Protein AF-A0A2L2XYH3-F1 (afdb_monomer)

Nearest PDB structures (foldseek):
  1ccv-assembly1_A  TM=8.307E-01  e=1.225E-03  Apis mellifera
  7pmv-assembly1_E  TM=3.014E-01  e=7.055E-04  Homo sapiens
  8d3c-assembly1_A  TM=1.038E-01  e=5.708E-07  Homo sapiens
  8d3d-assembly1_A  TM=1.114E-01  e=2.533E-06  Homo sapiens
  7wn3-assembly1_A  TM=2.157E-01  e=1.831E-02  Homo sapiens

Mean predicted aligned error: 25.64 Å

Sequence (621 aa):
PPSEECGKDEEFYECRPTCKNTCENYKAKAPICPLICIKGCACKKGLVKRNDGKCVKPDKCDKIPGNTPHTCSKNEVYKKCGTACPETCAKRGIRPCTKQCVPGCFCRDGFVRNSENKCVNPEKCPKDKCPPNEQYSDCANPCNDCQIKGKCNFLVCNKGCDCIKGHYRDESGKCIPEALCPPKSPSECAPDEQLYDCVPSCSRTCERVLSKVKIYCSQLCKPGCFCKEGLVKGYDGKCVRPQECTVISAPPENCGKDEVYNECGSACPPTCSNLGKDQVCTLQCVQGCFCRKGLVRNDQGECVQPDQCPKSLPIQECKKDEEYYGCIPTCKNTCENYQAENPICPRICIKGCACRAGLVKRKDGKCVTPEKCDNTPVPPIQKCGINEEYYDCVPTCKNTCENYNQKNVACPLYCKQGCGCKKGFVRRKDGKCVRPEKCDKKPANCGLRETYYECMPSCTNVCNPPDACAAVCRPGCFCRKDLVLREDGHCVKKEFCGQSGQPTCDINEQYYDCIPDCGNTCNSYGRTDILCPEICKPGCFCKPGLVLNDENKCVKPEFCPRPVRECKNPDQQYYDCIPDCTNTCDNFGKTVACPIICKPGCFCKLGLVLNNEKVCVKPKE

Structure (mmCIF, N/CA/C/O backbone):
data_AF-A0A2L2XYH3-F1
#
_entry.id   AF-A0A2L2XYH3-F1
#
loop_
_atom_site.group_PDB
_atom_site.id
_atom_site.type_symbol
_atom_site.label_atom_id
_atom_site.label_alt_id
_atom_site.label_comp_id
_atom_site.label_asym_id
_atom_site.label_entity_id
_atom_site.label_seq_id
_atom_site.pdbx_PDB_ins_code
_atom_site.Cartn_x
_atom_site.Cartn_y
_atom_site.Cartn_z
_atom_site.occupancy
_atom_site.B_iso_or_equiv
_atom_site.auth_seq_id
_atom_site.auth_comp_id
_atom_site.auth_asym_id
_atom_site.auth_atom_id
_atom_site.pdbx_PDB_model_num
ATOM 1 N N . PRO A 1 1 ? 1.705 0.887 53.858 1.00 38.91 1 PRO A N 1
ATOM 2 C CA . PRO A 1 1 ? 1.461 2.281 53.422 1.00 38.91 1 PRO A CA 1
ATOM 3 C C . PRO A 1 1 ? 2.759 3.107 53.426 1.00 38.91 1 PRO A C 1
ATOM 5 O O . PRO A 1 1 ? 3.276 3.386 54.504 1.00 38.91 1 PRO A O 1
ATOM 8 N N . PRO A 1 2 ? 3.325 3.472 52.266 1.00 39.81 2 PRO A N 1
ATOM 9 C CA . PRO A 1 2 ? 4.250 4.590 52.196 1.00 39.81 2 PRO A CA 1
ATOM 10 C C . PRO A 1 2 ? 3.458 5.893 52.007 1.00 39.81 2 PRO A C 1
ATOM 12 O O . PRO A 1 2 ? 2.434 5.921 51.327 1.00 39.81 2 PRO A O 1
ATOM 15 N N . SER A 1 3 ? 3.918 6.931 52.688 1.00 44.22 3 SER A N 1
ATOM 16 C CA . SER A 1 3 ? 3.261 8.206 52.963 1.00 44.22 3 SER A CA 1
ATOM 17 C C . SER A 1 3 ? 2.854 9.015 51.725 1.00 44.22 3 SER A C 1
ATOM 19 O O . SER A 1 3 ? 3.620 9.184 50.776 1.00 44.22 3 SER A O 1
ATOM 21 N N . GLU A 1 4 ? 1.654 9.596 51.793 1.00 55.50 4 GLU A N 1
ATOM 22 C CA . GLU A 1 4 ? 1.136 10.655 50.916 1.00 55.50 4 GLU A CA 1
ATOM 23 C C . GLU A 1 4 ? 1.833 12.007 51.173 1.00 55.50 4 GLU A C 1
ATOM 25 O O . GLU A 1 4 ? 1.184 13.038 51.325 1.00 55.50 4 GLU A O 1
ATOM 30 N N . GLU A 1 5 ? 3.163 12.044 51.251 1.00 65.50 5 GLU A N 1
ATOM 31 C CA . GLU A 1 5 ? 3.880 13.307 51.449 1.00 65.50 5 GLU A CA 1
ATOM 32 C C . GLU A 1 5 ? 4.588 13.731 50.166 1.00 65.50 5 GLU A C 1
ATOM 34 O O . GLU A 1 5 ? 5.694 13.305 49.835 1.00 65.50 5 GLU A O 1
ATOM 39 N N . CYS A 1 6 ? 3.903 14.589 49.411 1.00 74.31 6 CYS A N 1
ATOM 40 C CA . CYS A 1 6 ? 4.488 15.291 48.280 1.00 74.31 6 CYS A CA 1
ATOM 41 C C . CYS A 1 6 ? 5.547 16.301 48.732 1.00 74.31 6 CYS A C 1
ATOM 43 O O . CYS A 1 6 ? 5.459 16.885 49.812 1.00 74.31 6 CYS A O 1
ATOM 45 N N . GLY A 1 7 ? 6.546 16.535 47.875 1.00 73.44 7 GLY A N 1
ATOM 46 C CA . GLY A 1 7 ? 7.610 17.496 48.148 1.00 73.44 7 GLY A CA 1
ATOM 47 C C . GLY A 1 7 ? 7.101 18.936 48.279 1.00 73.44 7 GLY A C 1
ATOM 48 O O . GLY A 1 7 ? 5.977 19.274 47.901 1.00 73.44 7 GLY A O 1
ATOM 49 N N . LYS A 1 8 ? 7.955 19.828 48.794 1.00 74.81 8 LYS A N 1
ATOM 50 C CA . LYS A 1 8 ? 7.645 21.262 48.900 1.00 74.81 8 LYS A CA 1
ATOM 51 C C . LYS A 1 8 ? 7.218 21.814 47.532 1.00 74.81 8 LYS A C 1
ATOM 53 O O . LYS A 1 8 ? 7.915 21.616 46.541 1.00 74.81 8 LYS A O 1
ATOM 58 N N . ASP A 1 9 ? 6.084 22.513 47.512 1.00 79.31 9 ASP A N 1
ATOM 59 C CA . ASP A 1 9 ? 5.454 23.094 46.316 1.00 79.31 9 ASP A CA 1
ATOM 60 C C . ASP A 1 9 ? 4.861 22.084 45.302 1.00 79.31 9 ASP A C 1
ATOM 62 O O . ASP A 1 9 ? 4.433 22.470 44.209 1.00 79.31 9 ASP A O 1
ATOM 66 N N . GLU A 1 10 ? 4.734 20.814 45.700 1.00 81.75 10 GLU A N 1
ATOM 67 C CA . GLU A 1 10 ? 3.950 19.776 45.023 1.00 81.75 10 GLU A CA 1
ATOM 68 C C . GLU A 1 10 ? 2.665 19.445 45.813 1.00 81.75 10 GLU A C 1
ATOM 70 O O . GLU A 1 10 ? 2.568 19.674 47.018 1.00 81.75 10 GLU A O 1
ATOM 75 N N . GLU A 1 11 ? 1.646 18.943 45.122 1.00 85.25 11 GLU A N 1
ATOM 76 C CA . GLU A 1 11 ? 0.415 18.384 45.688 1.00 85.25 11 GLU A CA 1
ATOM 77 C C . GLU A 1 11 ? 0.088 17.064 44.981 1.00 85.25 11 GLU A C 1
ATOM 79 O O . GLU A 1 11 ? 0.534 16.818 43.854 1.00 85.25 11 GLU A O 1
ATOM 84 N N . PHE A 1 12 ? -0.643 16.179 45.652 1.00 80.75 12 PHE A N 1
ATOM 85 C CA . PHE A 1 12 ? -0.958 14.864 45.109 1.00 80.75 12 PHE A CA 1
ATOM 86 C C . PHE A 1 12 ? -2.071 14.966 44.065 1.00 80.75 12 PHE A C 1
ATOM 88 O O . PHE A 1 12 ? -3.123 15.549 44.319 1.00 80.75 12 PHE A O 1
ATOM 95 N N . TYR A 1 13 ? -1.848 14.375 42.891 1.00 68.56 13 TYR A N 1
ATOM 96 C CA . TYR A 1 13 ? -2.857 14.268 41.847 1.00 68.56 13 TYR A CA 1
ATOM 97 C C . TYR A 1 13 ? -3.175 12.798 41.575 1.00 68.56 13 TYR A C 1
ATOM 99 O O . TYR A 1 13 ? -2.305 12.016 41.183 1.00 68.56 13 TYR A O 1
ATOM 107 N N . GLU A 1 14 ? -4.463 12.466 41.642 1.00 69.94 14 GLU A N 1
ATOM 108 C CA . GLU A 1 14 ? -5.021 11.229 41.076 1.00 69.94 14 GLU A CA 1
ATOM 109 C C . GLU A 1 14 ? -4.787 11.140 39.559 1.00 69.94 14 GLU A C 1
ATOM 111 O O . GLU A 1 14 ? -4.735 10.056 38.984 1.00 69.94 14 GLU A O 1
ATOM 116 N N . CYS A 1 15 ? -4.602 12.290 38.904 1.00 68.56 15 CYS A N 1
ATOM 117 C CA . CYS A 1 15 ? -4.230 12.379 37.502 1.00 68.56 15 CYS A CA 1
ATOM 118 C C . CYS A 1 15 ? -3.307 13.571 37.250 1.00 68.56 15 CYS A C 1
ATOM 120 O O . CYS A 1 15 ? -3.763 14.712 37.139 1.00 68.56 15 CYS A O 1
ATOM 122 N N . ARG A 1 16 ? -1.992 13.338 37.191 1.00 68.62 16 ARG A N 1
ATOM 123 C CA . ARG A 1 16 ? -1.021 14.425 37.006 1.00 68.62 16 ARG A CA 1
ATOM 124 C C . ARG A 1 16 ? -1.080 15.005 35.584 1.00 68.62 16 ARG A C 1
ATOM 126 O O . ARG A 1 16 ? -1.115 14.239 34.621 1.00 68.62 16 ARG A O 1
ATOM 133 N N . PRO A 1 17 ? -0.969 16.335 35.415 1.00 61.28 17 PRO A N 1
ATOM 134 C CA . PRO A 1 17 ? -0.744 16.958 34.110 1.00 61.28 17 PRO A CA 1
ATOM 135 C C . PRO A 1 17 ? 0.589 16.477 33.503 1.00 61.28 17 PRO A C 1
ATOM 137 O O . PRO A 1 17 ? 1.658 16.757 34.041 1.00 61.28 17 PRO A O 1
ATOM 140 N N . THR A 1 18 ? 0.549 15.735 32.392 1.00 62.34 18 THR A N 1
ATOM 141 C CA . THR A 1 18 ? 1.731 15.064 31.800 1.00 62.34 18 THR A CA 1
ATOM 142 C C . THR A 1 18 ? 2.637 15.972 30.962 1.00 62.34 18 THR A C 1
ATOM 144 O O . THR A 1 18 ? 3.710 15.549 30.540 1.00 62.34 18 THR A O 1
ATOM 147 N N . CYS A 1 19 ? 2.234 17.214 30.691 1.00 61.38 19 CYS A N 1
ATOM 148 C CA . CYS A 1 19 ? 2.863 18.031 29.640 1.00 61.38 19 CYS A CA 1
ATOM 149 C C . CYS A 1 19 ? 2.669 19.552 29.793 1.00 61.38 19 CYS A C 1
ATOM 151 O O . CYS A 1 19 ? 3.562 20.312 29.431 1.00 61.38 19 CYS A O 1
ATOM 153 N N . LYS A 1 20 ? 1.522 20.020 30.312 1.00 57.16 20 LYS A N 1
ATOM 154 C CA . LYS A 1 20 ? 1.320 21.397 30.773 1.00 57.16 20 LYS A CA 1
ATOM 155 C C . LYS A 1 20 ? 1.715 21.397 32.236 1.00 57.16 20 LYS A C 1
ATOM 157 O O . LYS A 1 20 ? 1.178 20.571 32.960 1.00 57.16 20 LYS A O 1
ATOM 162 N N . ASN A 1 21 ? 2.622 22.292 32.624 1.00 64.88 21 ASN A N 1
ATOM 163 C CA . ASN A 1 21 ? 3.195 22.490 33.971 1.00 64.88 21 ASN A CA 1
ATOM 164 C C . ASN A 1 21 ? 4.696 22.173 34.073 1.00 64.88 21 ASN A C 1
ATOM 166 O O . ASN A 1 21 ? 5.178 21.860 35.156 1.00 64.88 21 ASN A O 1
ATOM 170 N N . THR A 1 22 ? 5.459 22.300 32.985 1.00 69.62 22 THR A N 1
ATOM 171 C CA . THR A 1 22 ? 6.931 22.361 33.038 1.00 69.62 22 THR A CA 1
ATOM 172 C C . THR A 1 22 ? 7.433 23.689 32.486 1.00 69.62 22 THR A C 1
ATOM 174 O O . THR A 1 22 ? 6.753 24.314 31.667 1.00 69.62 22 THR A O 1
ATOM 177 N N . CYS A 1 23 ? 8.630 24.112 32.902 1.00 71.19 23 CYS A N 1
ATOM 178 C CA . CYS A 1 23 ? 9.275 25.317 32.370 1.00 71.19 23 CYS A CA 1
ATOM 179 C C . CYS A 1 23 ? 9.447 25.290 30.837 1.00 71.19 23 CYS A C 1
ATOM 181 O O . CYS A 1 23 ? 9.500 26.348 30.219 1.00 71.19 23 CYS A O 1
ATOM 183 N N . GLU A 1 24 ? 9.459 24.104 30.219 1.00 63.28 24 GLU A N 1
ATOM 184 C CA . GLU A 1 24 ? 9.604 23.917 28.768 1.00 63.28 24 GLU A CA 1
ATOM 185 C C . GLU A 1 24 ? 8.287 24.135 27.993 1.00 63.28 24 GLU A C 1
ATOM 187 O O . GLU A 1 24 ? 8.314 24.609 26.861 1.00 63.28 24 GLU A O 1
ATOM 192 N N . ASN A 1 25 ? 7.125 23.829 28.591 1.00 60.84 25 ASN A N 1
ATOM 193 C CA . ASN A 1 25 ? 5.853 23.715 27.856 1.00 60.84 25 ASN A CA 1
ATOM 194 C C . ASN A 1 25 ? 4.699 24.564 28.412 1.00 60.84 25 ASN A C 1
ATOM 196 O O . ASN A 1 25 ? 3.619 24.587 27.819 1.00 60.84 25 ASN A O 1
ATOM 200 N N . TYR A 1 26 ? 4.883 25.283 29.524 1.00 66.69 26 TYR A N 1
ATOM 201 C CA . TYR A 1 26 ? 3.798 26.067 30.134 1.00 66.69 26 TYR A CA 1
ATOM 202 C C . TYR A 1 26 ? 3.265 27.206 29.244 1.00 66.69 26 TYR A C 1
ATOM 204 O O . TYR A 1 26 ? 2.106 27.590 29.382 1.00 66.69 26 TYR A O 1
ATOM 212 N N . LYS A 1 27 ? 4.080 27.709 28.304 1.00 63.38 27 LYS A N 1
ATOM 213 C CA . LYS A 1 27 ? 3.700 28.722 27.298 1.00 63.38 27 LYS A CA 1
ATOM 214 C C . LYS A 1 27 ? 3.085 28.127 26.020 1.00 63.38 27 LYS A C 1
ATOM 216 O O . LYS A 1 27 ? 2.649 28.878 25.149 1.00 63.38 27 LYS A O 1
ATOM 221 N N . ALA A 1 28 ? 3.044 26.800 25.867 1.00 57.72 28 ALA A N 1
ATOM 222 C CA . ALA A 1 28 ? 2.543 26.166 24.650 1.00 57.72 28 ALA A CA 1
ATOM 223 C C . ALA A 1 28 ? 1.010 26.279 24.549 1.00 57.72 28 ALA A C 1
ATOM 225 O O . ALA A 1 28 ? 0.270 25.820 25.424 1.00 57.72 28 ALA A O 1
ATOM 226 N N . LYS A 1 29 ? 0.522 26.852 23.439 1.00 50.25 29 LYS A N 1
ATOM 227 C CA . LYS A 1 29 ? -0.915 27.072 23.183 1.00 50.25 29 LYS A CA 1
ATOM 228 C C . LYS A 1 29 ? -1.698 25.748 23.069 1.00 50.25 29 LYS A C 1
ATOM 230 O O . LYS A 1 29 ? -2.849 25.691 23.492 1.00 50.25 29 LYS A O 1
ATOM 235 N N . ALA A 1 30 ? -1.050 24.675 22.596 1.00 51.88 30 ALA A N 1
ATOM 236 C CA . ALA A 1 30 ? -1.577 23.305 22.549 1.00 51.88 30 ALA A CA 1
ATOM 237 C C . ALA A 1 30 ? -0.433 22.257 22.542 1.00 51.88 30 ALA A C 1
ATOM 239 O O . ALA A 1 30 ? 0.004 21.842 21.470 1.00 51.88 30 ALA A O 1
ATOM 240 N N . PRO A 1 31 ? 0.109 21.846 23.703 1.00 54.44 31 PRO A N 1
ATOM 241 C CA . PRO A 1 31 ? 1.109 20.783 23.753 1.00 54.44 31 PRO A CA 1
ATOM 242 C C . PRO A 1 31 ? 0.473 19.424 23.427 1.00 54.44 31 PRO A C 1
ATOM 244 O O . PRO A 1 31 ? -0.645 19.137 23.854 1.00 54.44 31 PRO A O 1
ATOM 247 N N . ILE A 1 32 ? 1.192 18.588 22.674 1.00 52.22 32 ILE A N 1
ATOM 248 C CA . ILE A 1 32 ? 0.814 17.191 22.434 1.00 52.22 32 ILE A CA 1
ATOM 249 C C . ILE A 1 32 ? 1.144 16.411 23.703 1.00 52.22 32 ILE A C 1
ATOM 251 O O . ILE A 1 32 ? 2.306 16.296 24.090 1.00 52.22 32 ILE A O 1
ATOM 255 N N . CYS A 1 33 ? 0.115 15.897 24.358 1.00 52.75 33 CYS A N 1
ATOM 256 C CA . CYS A 1 33 ? 0.225 15.221 25.639 1.00 52.75 33 CYS A CA 1
ATOM 257 C C . CYS A 1 33 ? -0.277 13.794 25.492 1.00 52.75 33 CYS A C 1
ATOM 259 O O . CYS A 1 33 ? -1.360 13.604 24.932 1.00 52.75 33 CYS A O 1
ATOM 261 N N . PRO A 1 34 ? 0.442 12.788 26.008 1.00 54.22 34 PRO A N 1
ATOM 262 C CA . PRO A 1 34 ? -0.139 11.467 26.164 1.00 54.22 34 PRO A CA 1
ATOM 263 C C . PRO A 1 34 ? -1.406 11.592 27.021 1.00 54.22 34 PRO A C 1
ATOM 265 O O . PRO A 1 34 ? -1.342 12.155 28.116 1.00 54.22 34 PRO A O 1
ATOM 268 N N . LEU A 1 35 ? -2.536 11.048 26.556 1.00 53.06 35 LEU A N 1
ATOM 269 C CA . LEU A 1 35 ? -3.805 10.948 27.307 1.00 53.06 35 LEU A CA 1
ATOM 270 C C . LEU A 1 35 ? -3.716 9.926 28.463 1.00 53.06 35 LEU A C 1
ATOM 272 O O . LEU A 1 35 ? -4.696 9.293 28.838 1.00 53.06 35 LEU A O 1
ATOM 276 N N . ILE A 1 36 ? -2.512 9.724 28.996 1.00 52.81 36 ILE A N 1
ATOM 277 C CA . ILE A 1 36 ? -2.190 8.728 30.004 1.00 52.81 36 ILE A CA 1
ATOM 278 C C . ILE A 1 36 ? -2.220 9.429 31.355 1.00 52.81 36 ILE A C 1
ATOM 280 O O . ILE A 1 36 ? -1.500 10.399 31.589 1.00 52.81 36 ILE A O 1
ATOM 284 N N . CYS A 1 37 ? -3.067 8.923 32.237 1.00 59.22 37 CYS A N 1
ATOM 285 C CA . CYS A 1 37 ? -3.218 9.414 33.591 1.00 59.22 37 CYS A CA 1
ATOM 286 C C . CYS A 1 37 ? -2.205 8.717 34.506 1.00 59.22 37 CYS A C 1
ATOM 288 O O . CYS A 1 37 ? -2.261 7.500 34.666 1.00 59.22 37 CYS A O 1
ATOM 290 N N . ILE A 1 38 ? -1.267 9.468 35.088 1.00 62.28 38 ILE A N 1
ATOM 291 C CA . ILE A 1 38 ? -0.274 8.923 36.026 1.00 62.28 38 ILE A CA 1
ATOM 292 C C . ILE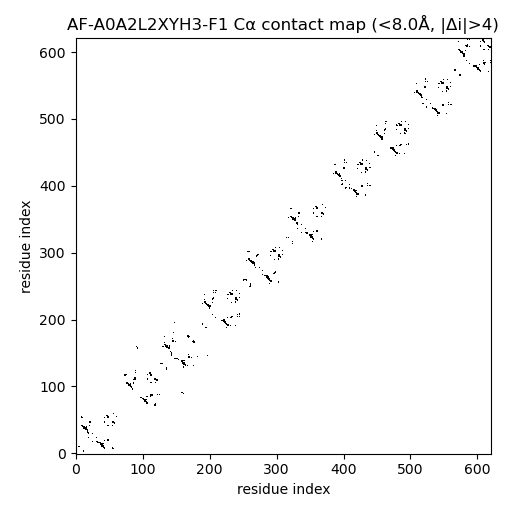 A 1 38 ? -0.563 9.499 37.414 1.00 62.28 38 ILE A C 1
ATOM 294 O O . ILE A 1 38 ? -0.548 10.722 37.580 1.00 62.28 38 ILE A O 1
ATOM 298 N N . LYS A 1 39 ? -0.816 8.629 38.400 1.00 75.00 39 LYS A N 1
ATOM 299 C CA . LYS A 1 39 ? -1.004 9.014 39.810 1.00 75.00 39 LYS A CA 1
ATOM 300 C C . LYS A 1 39 ? 0.312 9.500 40.426 1.00 75.00 39 LYS A C 1
ATOM 302 O O . LYS A 1 39 ? 1.367 8.925 40.161 1.00 75.00 39 LYS A O 1
ATOM 307 N N . GLY A 1 40 ? 0.264 10.547 41.250 1.00 77.94 40 GLY A N 1
ATOM 308 C CA . GLY A 1 40 ? 1.399 10.998 42.069 1.00 77.94 40 GLY A CA 1
ATOM 309 C C . GLY A 1 40 ? 1.487 12.518 42.260 1.00 77.94 40 GLY A C 1
ATOM 310 O O . GLY A 1 40 ? 0.625 13.272 41.823 1.00 77.94 40 GLY A O 1
ATOM 311 N N . CYS A 1 41 ? 2.578 12.988 42.863 1.00 82.12 41 CYS A N 1
ATOM 312 C CA . CYS A 1 41 ? 2.778 14.392 43.255 1.00 82.12 41 CYS A CA 1
ATOM 313 C C . CYS A 1 41 ? 3.199 15.316 42.110 1.00 82.12 41 CYS A C 1
ATOM 315 O O . CYS A 1 41 ? 4.303 15.151 41.607 1.00 82.12 41 CYS A O 1
ATOM 317 N N . ALA A 1 42 ? 2.403 16.311 41.711 1.00 79.94 42 ALA A N 1
ATOM 318 C CA . ALA A 1 42 ? 2.790 17.324 40.715 1.00 79.94 42 ALA A CA 1
ATOM 319 C C . ALA A 1 42 ? 2.833 18.735 41.312 1.00 79.94 42 ALA A C 1
ATOM 321 O O . ALA A 1 42 ? 2.314 18.966 42.396 1.00 79.94 42 ALA A O 1
ATOM 322 N N . CYS A 1 43 ? 3.448 19.685 40.602 1.00 82.88 43 CYS A N 1
ATOM 323 C CA . CYS A 1 43 ? 3.526 21.068 41.067 1.00 82.88 43 CYS A CA 1
ATOM 324 C C . CYS A 1 43 ? 2.140 21.652 41.329 1.00 82.88 43 CYS A C 1
ATOM 326 O O . CYS A 1 43 ? 1.237 21.487 40.505 1.00 82.88 43 CYS A O 1
ATOM 328 N N . LYS A 1 44 ? 2.012 22.368 42.451 1.00 85.44 44 LYS A N 1
ATOM 329 C CA . LYS A 1 44 ? 0.785 23.083 42.808 1.00 85.44 44 LYS A CA 1
ATOM 330 C C . LYS A 1 44 ? 0.348 24.015 41.682 1.00 85.44 44 LYS A C 1
ATOM 332 O O . LYS A 1 44 ? 1.177 24.567 40.950 1.00 85.44 44 LYS A O 1
ATOM 337 N N . LYS A 1 45 ? -0.962 24.224 41.558 1.00 79.06 45 LYS A N 1
ATOM 338 C CA . LYS A 1 45 ? -1.549 25.108 40.539 1.00 79.06 45 LYS A CA 1
ATOM 339 C C . LYS A 1 45 ? -0.848 26.479 40.494 1.00 79.06 45 LYS A C 1
ATOM 341 O O . LYS A 1 45 ? -0.755 27.177 41.498 1.00 79.06 45 LYS A O 1
ATOM 346 N N . GLY A 1 46 ? -0.384 26.875 39.307 1.00 73.38 46 GLY A N 1
ATOM 347 C CA . GLY A 1 46 ? 0.341 28.136 39.082 1.00 73.38 46 GLY A CA 1
ATOM 348 C C . GLY A 1 46 ? 1.869 28.028 39.171 1.00 73.38 46 GLY A C 1
ATOM 349 O O . GLY A 1 46 ? 2.560 28.996 38.854 1.00 73.38 46 GLY A O 1
ATOM 350 N N . LEU A 1 47 ? 2.402 26.861 39.543 1.00 79.50 47 LEU A N 1
ATOM 351 C CA . LEU A 1 47 ? 3.827 26.540 39.491 1.00 79.50 47 LEU A CA 1
ATOM 352 C C . LEU A 1 47 ? 4.122 25.565 38.351 1.00 79.50 47 LEU A C 1
ATOM 354 O O . LEU A 1 47 ? 3.269 24.795 37.908 1.00 79.50 47 LEU A O 1
ATOM 358 N N . VAL A 1 48 ? 5.358 25.603 37.873 1.00 80.00 48 VAL A N 1
ATOM 359 C CA . VAL A 1 48 ? 5.845 24.773 36.776 1.00 80.00 48 VAL A CA 1
ATOM 360 C C . VAL A 1 48 ? 7.092 24.020 37.223 1.00 80.00 48 VAL A C 1
ATOM 362 O O . VAL A 1 48 ? 7.935 24.550 37.946 1.00 80.00 48 VAL A O 1
ATOM 365 N N . LYS A 1 49 ? 7.203 22.757 36.813 1.00 76.12 49 LYS A N 1
ATOM 366 C CA . LYS A 1 49 ? 8.327 21.887 37.143 1.00 76.12 49 LYS A CA 1
ATOM 367 C C . LYS A 1 49 ? 9.532 22.254 36.281 1.00 76.12 49 LYS A C 1
ATOM 369 O O . LYS A 1 49 ? 9.449 22.252 35.049 1.00 76.12 49 LYS A O 1
ATOM 374 N N . ARG A 1 50 ? 10.640 22.597 36.927 1.00 75.25 50 ARG A N 1
ATOM 375 C CA . ARG A 1 50 ? 11.938 22.850 36.296 1.00 75.25 50 ARG A CA 1
ATOM 376 C C . ARG A 1 50 ? 12.701 21.530 36.117 1.00 75.25 50 ARG A C 1
ATOM 378 O O . ARG A 1 50 ? 12.359 20.521 36.730 1.00 75.25 50 ARG A O 1
ATOM 385 N N . ASN A 1 51 ? 13.729 21.529 35.270 1.00 61.19 51 ASN A N 1
ATOM 386 C CA . ASN A 1 51 ? 14.474 20.321 34.884 1.00 61.19 51 ASN A CA 1
ATOM 387 C C . ASN A 1 51 ? 15.240 19.650 36.040 1.00 61.19 51 ASN A C 1
ATOM 389 O O . ASN A 1 51 ? 15.536 18.465 35.957 1.00 61.19 51 ASN A O 1
ATOM 393 N N . ASP A 1 52 ? 15.498 20.367 37.137 1.00 68.56 52 ASP A N 1
ATOM 394 C CA . ASP A 1 52 ? 16.057 19.829 38.387 1.00 68.56 52 ASP A CA 1
ATOM 395 C C . ASP A 1 52 ? 14.994 19.195 39.306 1.00 68.56 52 ASP A C 1
ATOM 397 O O . ASP A 1 52 ? 15.279 18.851 40.450 1.00 68.56 52 ASP A O 1
ATOM 401 N N . GLY A 1 53 ? 13.750 19.074 38.832 1.00 68.75 53 GLY A N 1
ATOM 402 C CA . GLY A 1 53 ? 12.642 18.474 39.568 1.00 68.75 53 GLY A CA 1
ATOM 403 C C . GLY A 1 53 ? 11.925 19.419 40.536 1.00 68.75 53 GLY A C 1
ATOM 404 O O . GLY A 1 53 ? 10.943 18.994 41.138 1.00 68.75 53 GLY A O 1
ATOM 405 N N . LYS A 1 54 ? 12.347 20.687 40.662 1.00 81.31 54 LYS A N 1
ATOM 406 C CA . LYS A 1 54 ? 11.736 21.666 41.581 1.00 81.31 54 LYS A CA 1
ATOM 407 C C . LYS A 1 54 ? 10.564 22.416 40.946 1.00 81.31 54 LYS A C 1
ATOM 409 O O . LYS A 1 54 ? 10.618 22.791 39.774 1.00 81.31 54 LYS A O 1
ATOM 414 N N . CYS A 1 55 ? 9.530 22.698 41.734 1.00 84.44 55 CYS A N 1
ATOM 415 C CA . CYS A 1 55 ? 8.402 23.529 41.317 1.00 84.44 55 CYS A CA 1
ATOM 416 C C . CYS A 1 55 ? 8.721 25.008 41.531 1.00 84.44 55 CYS A C 1
ATOM 418 O O . CYS A 1 55 ? 9.017 25.444 42.640 1.00 84.44 55 CYS A O 1
ATOM 420 N N . VAL A 1 56 ? 8.691 25.788 40.453 1.00 84.19 56 VAL A N 1
ATOM 421 C CA . VAL A 1 56 ? 9.024 27.217 40.467 1.00 84.19 56 VAL A CA 1
ATOM 422 C C . VAL A 1 56 ? 7.921 28.030 39.800 1.00 84.19 56 VAL A C 1
ATOM 424 O O . VAL A 1 56 ? 7.101 27.503 39.051 1.00 84.19 56 VAL A O 1
ATOM 427 N N . LYS A 1 57 ? 7.884 29.339 40.064 1.00 82.94 57 LYS A N 1
ATOM 428 C CA . LYS A 1 57 ? 6.990 30.241 39.329 1.00 82.94 57 LYS A CA 1
ATOM 429 C C . LYS A 1 57 ? 7.432 30.344 37.856 1.00 82.94 57 LYS A C 1
ATOM 431 O O . LYS A 1 57 ? 8.640 30.345 37.613 1.00 82.94 57 LYS A O 1
ATOM 436 N N . PRO A 1 58 ? 6.493 30.497 36.906 1.00 74.56 58 PRO A N 1
ATOM 437 C CA . PRO A 1 58 ? 6.758 30.679 35.474 1.00 74.56 58 PRO A CA 1
ATOM 438 C C . PRO A 1 58 ? 7.880 31.659 35.094 1.00 74.56 58 PRO A C 1
ATOM 440 O O . PRO A 1 58 ? 8.608 31.413 34.132 1.00 74.56 58 PRO A O 1
ATOM 443 N N . ASP A 1 59 ? 8.053 32.734 35.867 1.00 74.88 59 ASP A N 1
ATOM 444 C CA . ASP A 1 59 ? 9.038 33.797 35.607 1.00 74.88 59 ASP A CA 1
ATOM 445 C C . ASP A 1 59 ? 10.459 33.437 36.079 1.00 74.88 59 ASP A C 1
ATOM 447 O O . ASP A 1 59 ? 11.420 34.147 35.802 1.00 74.88 59 ASP A O 1
ATOM 451 N N . LYS A 1 60 ? 10.606 32.317 36.800 1.00 71.06 60 LYS A N 1
ATOM 452 C CA . LYS A 1 60 ? 11.886 31.769 37.282 1.00 71.06 60 LYS A CA 1
ATOM 453 C C . LYS A 1 60 ? 12.375 30.582 36.443 1.00 71.06 60 LYS A C 1
ATOM 455 O O . LYS A 1 60 ? 13.247 29.833 36.885 1.00 71.06 60 LYS A O 1
ATOM 460 N N . CYS A 1 61 ? 11.787 30.386 35.262 1.00 68.56 61 CYS A N 1
ATOM 461 C CA . CYS A 1 61 ? 12.187 29.347 34.315 1.00 68.56 61 CYS A CA 1
ATOM 462 C C . CYS A 1 61 ? 13.455 29.686 33.521 1.00 68.56 61 CYS A C 1
ATOM 464 O O . CYS A 1 61 ? 14.036 28.785 32.924 1.00 68.56 61 CYS A O 1
ATOM 466 N N . ASP A 1 62 ? 13.920 30.936 33.574 1.00 64.69 62 ASP A N 1
ATOM 467 C CA . ASP A 1 62 ? 15.087 31.406 32.833 1.00 64.69 62 ASP A CA 1
ATOM 468 C C . ASP A 1 62 ? 16.232 31.763 33.797 1.00 64.69 62 ASP A C 1
ATOM 470 O O . ASP A 1 62 ? 16.040 32.556 34.722 1.00 64.69 62 ASP A O 1
ATOM 474 N N . LYS A 1 63 ? 17.429 31.207 33.522 1.00 52.53 63 LYS A N 1
ATOM 475 C CA . LYS A 1 63 ? 18.696 31.198 34.308 1.00 52.53 63 LYS A CA 1
ATOM 476 C C . LYS A 1 63 ? 18.720 30.011 35.297 1.00 52.53 63 LYS A C 1
ATOM 478 O O . LYS A 1 63 ? 17.899 29.950 36.201 1.00 52.53 63 LYS A O 1
ATOM 483 N N . ILE A 1 64 ? 19.593 28.994 35.213 1.00 40.03 64 ILE A N 1
ATOM 484 C CA . ILE A 1 64 ? 21.068 29.000 35.087 1.00 40.03 64 ILE A CA 1
ATOM 485 C C . ILE A 1 64 ? 21.610 27.646 34.486 1.00 40.03 64 ILE A C 1
ATOM 487 O O . ILE A 1 64 ? 20.819 26.922 33.882 1.00 40.03 64 ILE A O 1
ATOM 491 N N . PRO A 1 65 ? 22.920 27.285 34.550 1.00 42.53 65 PRO A N 1
ATOM 492 C CA . PRO A 1 65 ? 23.737 26.828 33.425 1.00 42.53 65 PRO A CA 1
ATOM 493 C C . PRO A 1 65 ? 24.044 25.317 33.492 1.00 42.53 65 PRO A C 1
ATOM 495 O O . PRO A 1 65 ? 24.629 24.810 34.443 1.00 42.53 65 PRO A O 1
ATOM 498 N N . GLY A 1 66 ? 23.674 24.564 32.468 1.00 37.41 66 GLY A N 1
ATOM 499 C CA . GLY A 1 66 ? 23.966 23.125 32.469 1.00 37.41 66 GLY A CA 1
ATOM 500 C C . GLY A 1 66 ? 23.387 22.355 31.301 1.00 37.41 66 GLY A C 1
ATOM 501 O O . GLY A 1 66 ? 23.334 21.133 31.344 1.00 37.41 66 GLY A O 1
ATOM 502 N N . ASN A 1 67 ? 22.955 23.055 30.254 1.00 34.53 67 ASN A N 1
ATOM 503 C CA . ASN A 1 67 ? 22.760 22.426 28.966 1.00 34.53 67 ASN A CA 1
ATOM 504 C C . ASN A 1 67 ? 24.142 22.407 28.313 1.00 34.53 67 ASN A C 1
ATOM 506 O O . ASN A 1 67 ? 24.556 23.398 27.710 1.00 34.53 67 ASN A O 1
ATOM 510 N N . THR A 1 68 ? 24.881 21.307 28.449 1.00 35.62 68 THR A N 1
ATOM 511 C CA . THR A 1 68 ? 25.717 20.937 27.312 1.00 35.62 68 THR A CA 1
ATOM 512 C C . THR A 1 68 ? 24.731 20.749 26.163 1.00 35.62 68 THR A C 1
ATOM 514 O O . THR A 1 68 ? 23.786 19.968 26.293 1.00 35.62 68 THR A O 1
ATOM 517 N N . PRO A 1 69 ? 24.839 21.519 25.071 1.00 42.94 69 PRO A N 1
ATOM 518 C CA . PRO A 1 69 ? 24.013 21.261 23.913 1.00 42.94 69 PRO A CA 1
ATOM 519 C C . PRO A 1 69 ? 24.253 19.799 23.541 1.00 42.94 69 PRO A C 1
ATOM 521 O O . PRO A 1 69 ? 25.400 19.405 23.331 1.00 42.94 69 PRO A O 1
ATOM 524 N N . HIS A 1 70 ? 23.207 18.980 23.440 1.00 51.69 70 HIS A N 1
ATOM 525 C CA . HIS A 1 70 ? 23.305 17.814 22.571 1.00 51.69 70 HIS A CA 1
ATOM 526 C C . HIS A 1 70 ? 23.401 18.367 21.148 1.00 51.69 70 HIS A C 1
ATOM 528 O O . HIS A 1 70 ? 22.403 18.521 20.443 1.00 51.69 70 HIS A O 1
ATOM 534 N N . THR A 1 71 ? 24.609 18.781 20.770 1.00 55.62 71 THR A N 1
ATOM 535 C CA . THR A 1 71 ? 24.961 19.252 19.440 1.00 55.62 71 THR A CA 1
ATOM 536 C C . THR A 1 71 ? 24.888 18.046 18.522 1.00 55.62 71 THR A C 1
ATOM 538 O O . THR A 1 71 ? 25.856 17.319 18.323 1.00 55.62 71 THR A O 1
ATOM 541 N N . CYS A 1 72 ? 23.695 17.795 17.992 1.00 72.19 72 CYS A N 1
ATOM 542 C CA . CYS A 1 72 ? 23.542 16.878 16.880 1.00 72.19 72 CYS A CA 1
ATOM 543 C C . CYS A 1 72 ? 24.223 17.470 15.646 1.00 72.19 72 CYS A C 1
ATOM 545 O O . CYS A 1 72 ? 24.265 18.690 15.457 1.00 72.19 72 CYS A O 1
ATOM 547 N N . SER A 1 73 ? 24.757 16.593 14.804 1.00 76.38 73 SER A N 1
ATOM 548 C CA . SER A 1 73 ? 25.483 17.011 13.611 1.00 76.38 73 SER A CA 1
ATOM 549 C C . SER A 1 73 ? 24.542 17.661 12.586 1.00 76.38 73 SER A C 1
ATOM 551 O O . SER A 1 73 ? 23.313 17.644 12.706 1.00 76.38 73 SER A O 1
ATOM 553 N N . LYS A 1 74 ? 25.109 18.260 11.535 1.00 78.81 74 LYS A N 1
ATOM 554 C CA . LYS A 1 74 ? 24.327 18.849 10.437 1.00 78.81 74 LYS A CA 1
ATOM 555 C C . LYS A 1 74 ? 23.306 17.830 9.892 1.00 78.81 74 LYS A C 1
ATOM 557 O O . LYS A 1 74 ? 23.660 16.692 9.601 1.00 78.81 74 LYS A O 1
ATOM 562 N N . ASN A 1 75 ? 22.055 18.271 9.724 1.00 78.38 75 ASN A N 1
ATOM 563 C CA . ASN A 1 75 ? 20.892 17.471 9.297 1.00 78.38 75 ASN A CA 1
ATOM 564 C C . ASN A 1 75 ? 20.418 16.390 10.281 1.00 78.38 75 ASN A C 1
ATOM 566 O O . ASN A 1 75 ? 19.645 15.509 9.900 1.00 78.38 75 ASN A O 1
ATOM 570 N N . GLU A 1 76 ? 20.808 16.489 11.548 1.00 84.06 76 GLU A N 1
ATOM 571 C CA . GLU A 1 76 ? 20.252 15.679 12.625 1.00 84.06 76 GLU A CA 1
ATOM 572 C C . GLU A 1 76 ? 19.293 16.485 13.509 1.00 84.06 76 GLU A C 1
ATOM 574 O O . GLU A 1 76 ? 19.264 17.722 13.503 1.00 84.06 76 GLU A O 1
ATOM 579 N N . VAL A 1 77 ? 18.460 15.760 14.248 1.00 82.88 77 VAL A N 1
ATOM 580 C CA . VAL A 1 77 ? 17.573 16.276 15.282 1.00 82.88 77 VAL A CA 1
ATOM 581 C C . VAL A 1 77 ? 17.636 15.335 16.480 1.00 82.88 77 VAL A C 1
ATOM 583 O O . VAL A 1 77 ? 17.534 14.114 16.335 1.00 82.88 77 VAL A O 1
ATOM 586 N N . TYR A 1 78 ? 17.823 15.896 17.672 1.00 78.38 78 TYR A N 1
ATOM 587 C CA . TYR A 1 78 ? 17.767 15.111 18.896 1.00 78.38 78 TYR A CA 1
ATOM 588 C C . TYR A 1 78 ? 16.312 14.730 19.173 1.00 78.38 78 TYR A C 1
ATOM 590 O O . TYR A 1 78 ? 15.451 15.605 19.282 1.00 78.38 78 TYR A O 1
ATOM 598 N N . LYS A 1 79 ? 16.026 13.435 19.301 1.00 73.00 79 LYS A N 1
ATOM 599 C CA . LYS A 1 79 ? 14.720 12.934 19.735 1.00 73.00 79 LYS A CA 1
ATOM 600 C C . LYS A 1 79 ? 14.918 12.239 21.083 1.00 73.00 79 LYS A C 1
ATOM 602 O O . LYS A 1 79 ? 15.713 11.311 21.185 1.00 73.00 79 LYS A O 1
ATOM 607 N N . LYS A 1 80 ? 14.153 12.645 22.109 1.00 68.12 80 LYS A N 1
ATOM 608 C CA . LYS A 1 80 ? 14.044 11.896 23.383 1.00 68.12 80 LYS A CA 1
ATOM 609 C C . LYS A 1 80 ? 13.404 10.510 23.170 1.00 68.12 80 LYS A C 1
ATOM 611 O O . LYS A 1 80 ? 13.550 9.633 24.008 1.00 68.12 80 LYS A O 1
ATOM 616 N N . CYS A 1 81 ? 12.717 10.325 22.038 1.00 67.81 81 CYS A N 1
ATOM 617 C CA . CYS A 1 81 ? 12.150 9.062 21.592 1.00 67.81 81 CYS A CA 1
ATOM 618 C C . CYS A 1 81 ? 12.234 8.937 20.065 1.00 67.81 81 CYS A C 1
ATOM 620 O O . CYS A 1 81 ? 11.419 9.516 19.346 1.00 67.81 81 CYS A O 1
ATOM 622 N N . GLY A 1 82 ? 13.247 8.236 19.559 1.00 72.81 82 GLY A N 1
ATOM 623 C CA . GLY A 1 82 ? 13.388 7.897 18.145 1.00 72.81 82 GLY A CA 1
ATOM 624 C C . GLY A 1 82 ? 13.260 6.396 17.892 1.00 72.81 82 GLY A C 1
ATOM 625 O O . GLY A 1 82 ? 13.273 5.582 18.816 1.00 72.81 82 GLY A O 1
ATOM 626 N N . THR A 1 83 ? 13.109 6.035 16.618 1.00 79.88 83 THR A N 1
ATOM 627 C CA . THR A 1 83 ? 13.076 4.633 16.183 1.00 79.88 83 THR A CA 1
ATOM 628 C C . THR A 1 83 ? 14.413 3.954 16.478 1.00 79.88 83 THR A C 1
ATOM 630 O O . THR A 1 83 ? 15.467 4.510 16.175 1.00 79.88 83 THR A O 1
ATOM 633 N N . ALA A 1 84 ? 14.390 2.726 17.002 1.00 78.69 84 ALA A N 1
ATOM 634 C CA . ALA A 1 84 ? 15.601 1.905 17.107 1.00 78.69 84 ALA A CA 1
ATOM 635 C C . ALA A 1 84 ? 16.114 1.396 15.752 1.00 78.69 84 ALA A C 1
ATOM 637 O O . ALA A 1 84 ? 17.182 0.794 15.662 1.00 78.69 84 ALA A O 1
ATOM 638 N N . CYS A 1 85 ? 15.356 1.653 14.688 1.00 77.62 85 CYS A N 1
ATOM 639 C CA . CYS A 1 85 ? 15.640 1.225 13.333 1.00 77.62 85 CYS A CA 1
ATOM 640 C C . CYS A 1 85 ? 15.667 2.422 12.370 1.00 77.62 85 CYS A C 1
ATOM 642 O O . CYS A 1 85 ? 14.829 2.481 11.469 1.00 77.62 85 CYS A O 1
ATOM 644 N N . PRO A 1 86 ? 16.588 3.387 12.530 1.00 77.31 86 PRO A N 1
ATOM 645 C CA . PRO A 1 86 ? 16.667 4.526 11.623 1.00 77.31 86 PRO A CA 1
ATOM 646 C C . PRO A 1 86 ? 17.016 4.082 10.195 1.00 77.31 86 PRO A C 1
ATOM 648 O O . PRO A 1 86 ? 17.633 3.030 9.988 1.00 77.31 86 PRO A O 1
ATOM 651 N N . GLU A 1 87 ? 16.612 4.892 9.217 1.00 76.31 87 GLU A N 1
ATOM 652 C CA . GLU A 1 87 ? 16.980 4.698 7.815 1.00 76.31 87 GLU A CA 1
ATOM 653 C C . GLU A 1 87 ? 18.440 5.097 7.566 1.00 76.31 87 GLU A C 1
ATOM 655 O O . GLU A 1 87 ? 18.941 6.113 8.064 1.00 76.31 87 GLU A O 1
ATOM 660 N N . THR A 1 88 ? 19.129 4.299 6.758 1.00 79.44 88 THR A N 1
ATOM 661 C CA . THR A 1 88 ? 20.515 4.534 6.345 1.00 79.44 88 THR A CA 1
ATOM 662 C C . THR A 1 88 ? 20.636 4.436 4.826 1.00 79.44 88 THR A C 1
ATOM 664 O O . THR A 1 88 ? 19.730 3.955 4.152 1.00 79.44 88 THR A O 1
ATOM 667 N N . CYS A 1 89 ? 21.756 4.871 4.246 1.00 73.25 89 CYS A N 1
ATOM 668 C CA . CYS A 1 89 ? 22.039 4.653 2.826 1.00 73.25 89 CYS A CA 1
ATOM 669 C C . CYS A 1 89 ? 21.992 3.159 2.456 1.00 73.25 89 CYS A C 1
ATOM 671 O O . CYS A 1 89 ? 21.570 2.838 1.352 1.00 73.25 89 CYS A O 1
ATOM 673 N N . ALA A 1 90 ? 22.386 2.272 3.377 1.00 62.31 90 ALA A N 1
ATOM 674 C CA . ALA A 1 90 ? 22.397 0.825 3.169 1.00 62.31 90 ALA A CA 1
ATOM 675 C C . ALA A 1 90 ? 21.033 0.159 3.430 1.00 62.31 90 ALA A C 1
ATOM 677 O O . ALA A 1 90 ? 20.738 -0.879 2.848 1.00 62.31 90 ALA A O 1
ATOM 678 N N . LYS A 1 91 ? 20.201 0.729 4.315 1.00 64.69 91 LYS A N 1
ATOM 679 C CA . LYS A 1 91 ? 18.924 0.145 4.758 1.00 64.69 91 LYS A CA 1
ATOM 680 C C . LYS A 1 91 ? 17.826 1.213 4.752 1.00 64.69 91 LYS A C 1
ATOM 682 O O . LYS A 1 91 ? 17.729 2.002 5.694 1.00 64.69 91 LYS A O 1
ATOM 687 N N . ARG A 1 92 ? 16.999 1.225 3.702 1.00 60.31 92 ARG A N 1
ATOM 688 C CA . ARG A 1 92 ? 15.884 2.171 3.508 1.00 60.31 92 ARG A CA 1
ATOM 689 C C . ARG A 1 92 ? 14.535 1.471 3.452 1.00 60.31 92 ARG A C 1
ATOM 691 O O . ARG A 1 92 ? 14.451 0.344 2.969 1.00 60.31 92 ARG A O 1
ATOM 698 N N . GLY A 1 93 ? 13.489 2.181 3.868 1.00 51.03 93 GLY A N 1
ATOM 699 C CA . GLY A 1 93 ? 12.114 1.728 3.737 1.00 51.03 93 GLY A CA 1
ATOM 700 C C . GLY A 1 93 ? 11.637 0.823 4.872 1.00 51.03 93 GLY A C 1
ATOM 701 O O . GLY A 1 93 ? 12.242 0.718 5.943 1.00 51.03 93 GLY A O 1
ATOM 702 N N . ILE A 1 94 ? 10.485 0.196 4.634 1.00 42.66 94 ILE A N 1
ATOM 703 C CA . ILE A 1 94 ? 9.743 -0.560 5.645 1.00 42.66 94 ILE A CA 1
ATOM 704 C C . ILE A 1 94 ? 10.466 -1.878 5.927 1.00 42.66 94 ILE A C 1
ATOM 706 O O . ILE A 1 94 ? 10.606 -2.723 5.046 1.00 42.66 94 ILE A O 1
ATOM 710 N N . ARG A 1 95 ? 10.884 -2.063 7.179 1.00 55.91 95 ARG A N 1
ATOM 711 C CA . ARG A 1 95 ? 11.460 -3.308 7.695 1.00 55.91 95 ARG A CA 1
ATOM 712 C C . ARG A 1 95 ? 10.834 -3.665 9.041 1.00 55.91 95 ARG A C 1
ATOM 714 O O . ARG A 1 95 ? 10.390 -2.751 9.744 1.00 55.91 95 ARG A O 1
ATOM 721 N N . PRO A 1 96 ? 10.826 -4.952 9.432 1.00 48.78 96 PRO A N 1
ATOM 722 C CA . PRO A 1 96 ? 10.468 -5.341 10.787 1.00 48.78 96 PRO A CA 1
ATOM 723 C C . PRO A 1 96 ? 11.323 -4.552 11.779 1.00 48.78 96 PRO A C 1
ATOM 725 O O . PRO A 1 96 ? 12.553 -4.553 11.707 1.00 48.78 96 PRO A O 1
ATOM 728 N N . CYS A 1 97 ? 10.663 -3.828 12.674 1.00 59.78 97 CYS A N 1
ATOM 729 C CA . CYS A 1 97 ? 11.315 -3.085 13.734 1.00 59.78 97 CYS A CA 1
ATOM 730 C C . CYS A 1 97 ? 10.516 -3.240 15.019 1.00 59.78 97 CYS A C 1
ATOM 732 O O . CYS A 1 97 ? 9.282 -3.228 15.012 1.00 59.78 97 CYS A O 1
ATOM 734 N N . THR A 1 98 ? 11.226 -3.366 16.131 1.00 59.06 98 THR A N 1
ATOM 735 C CA . THR A 1 98 ? 10.627 -3.336 17.458 1.00 59.06 98 THR A CA 1
ATOM 736 C C . THR A 1 98 ? 10.037 -1.947 17.720 1.00 59.06 98 THR A C 1
ATOM 738 O O . THR A 1 98 ? 10.605 -0.928 17.331 1.00 59.06 98 THR A O 1
ATOM 741 N N . LYS A 1 99 ? 8.900 -1.867 18.422 1.00 60.38 99 LYS A N 1
ATOM 742 C CA . LYS A 1 99 ? 8.287 -0.582 18.831 1.00 60.38 99 LYS A CA 1
ATOM 743 C C . LYS A 1 99 ? 9.062 0.125 19.958 1.00 60.38 99 LYS A C 1
ATOM 745 O O . LYS A 1 99 ? 8.509 0.968 20.658 1.00 60.38 99 LYS A O 1
ATOM 750 N N . GLN A 1 100 ? 10.322 -0.247 20.165 1.00 61.31 100 GLN A N 1
ATOM 751 C CA . GLN A 1 100 ? 11.154 0.291 21.226 1.00 61.31 100 GLN A CA 1
ATOM 752 C C . GLN A 1 100 ? 11.593 1.719 20.890 1.00 61.31 100 GLN A C 1
ATOM 754 O O . GLN A 1 100 ? 11.921 2.051 19.748 1.00 61.31 100 GLN A O 1
ATOM 759 N N . CYS A 1 101 ? 11.592 2.554 21.916 1.00 68.69 101 CYS A N 1
ATOM 760 C CA . CYS A 1 101 ? 11.904 3.968 21.846 1.00 68.69 101 CYS A CA 1
ATOM 761 C C . CYS A 1 101 ? 13.334 4.187 22.345 1.00 68.69 101 CYS A C 1
ATOM 763 O O . CYS A 1 101 ? 13.633 3.829 23.483 1.00 68.69 101 CYS A O 1
ATOM 765 N N . VAL A 1 102 ? 14.210 4.763 21.516 1.00 72.50 102 VAL A N 1
ATOM 766 C CA . VAL A 1 102 ? 15.601 5.052 21.908 1.00 72.50 102 VAL A CA 1
ATOM 767 C C . VAL A 1 102 ? 15.894 6.556 21.815 1.00 72.50 102 VAL A C 1
ATOM 769 O O . VAL A 1 102 ? 15.556 7.176 20.804 1.00 72.50 102 VAL A O 1
ATOM 772 N N . PRO A 1 103 ? 16.470 7.187 22.853 1.00 71.81 103 PRO A N 1
ATOM 773 C CA . PRO A 1 103 ? 16.873 8.590 22.802 1.00 71.81 103 PRO A CA 1
ATOM 774 C C . PRO A 1 103 ? 18.180 8.766 22.014 1.00 71.81 103 PRO A C 1
ATOM 776 O O . PRO A 1 103 ? 19.079 7.931 22.099 1.00 71.81 103 PRO A O 1
ATOM 779 N N . GLY A 1 104 ? 18.317 9.859 21.259 1.00 81.19 104 GLY A N 1
ATOM 780 C CA . GLY A 1 104 ? 19.542 10.155 20.506 1.00 81.19 104 GLY A CA 1
ATOM 781 C C . GLY A 1 104 ? 19.375 11.186 19.388 1.00 81.19 104 GLY A C 1
ATOM 782 O O . GLY A 1 104 ? 18.302 11.759 19.202 1.00 81.19 104 GLY A O 1
ATOM 783 N N . CYS A 1 105 ? 20.446 11.429 18.629 1.00 84.81 105 CYS A N 1
ATOM 784 C CA . CYS A 1 105 ? 20.401 12.218 17.396 1.00 84.81 105 CYS A CA 1
ATOM 785 C C . CYS A 1 105 ? 19.968 11.330 16.223 1.00 84.81 105 CYS A C 1
ATOM 787 O O . CYS A 1 105 ? 20.577 10.293 15.966 1.00 84.81 105 CYS A O 1
ATOM 789 N N . PHE A 1 106 ? 18.935 11.754 15.499 1.00 87.31 106 PHE A N 1
ATOM 790 C CA . PHE A 1 106 ? 18.394 11.062 14.329 1.00 87.31 106 PHE A CA 1
ATOM 791 C C . PHE A 1 106 ? 18.445 11.981 13.121 1.00 87.31 106 PHE A C 1
ATOM 793 O O . PHE A 1 106 ? 18.343 13.196 13.277 1.00 87.31 106 PHE A O 1
ATOM 800 N N . CYS A 1 107 ? 18.541 11.429 11.914 1.00 84.88 107 CYS A N 1
ATOM 801 C CA . CYS A 1 107 ? 18.384 12.253 10.721 1.00 84.88 107 CYS A CA 1
ATOM 802 C C . CYS A 1 107 ? 17.029 12.962 10.726 1.00 84.88 107 CYS A C 1
ATOM 804 O O . CYS A 1 107 ? 16.014 12.397 11.146 1.00 84.88 107 CYS A O 1
ATOM 806 N N . ARG A 1 108 ? 17.029 14.219 10.274 1.00 83.12 108 ARG A N 1
ATOM 807 C CA . ARG A 1 108 ? 15.794 14.947 9.976 1.00 83.12 108 ARG A CA 1
ATOM 808 C C . ARG A 1 108 ? 15.003 14.186 8.918 1.00 83.12 108 ARG A C 1
ATOM 810 O O . ARG A 1 108 ? 15.586 13.497 8.083 1.00 83.12 108 ARG A O 1
ATOM 817 N N . ASP A 1 109 ? 13.688 14.333 8.952 1.00 77.31 109 ASP A N 1
ATOM 818 C CA . ASP A 1 109 ? 12.809 13.644 8.014 1.00 77.31 109 ASP A CA 1
ATOM 819 C C . ASP A 1 109 ? 13.213 13.990 6.566 1.00 77.31 109 ASP A C 1
ATOM 821 O O . ASP A 1 109 ? 13.471 15.151 6.237 1.00 77.31 109 ASP A O 1
ATOM 825 N N . GLY A 1 110 ? 13.352 12.964 5.722 1.00 70.88 110 GLY A N 1
ATOM 826 C CA . GLY A 1 110 ? 13.888 13.091 4.361 1.00 70.88 110 GLY A CA 1
ATOM 827 C C . GLY A 1 110 ? 15.415 12.968 4.232 1.00 70.88 110 GLY A C 1
ATOM 828 O O . GLY A 1 110 ? 15.918 13.046 3.116 1.00 70.88 110 GLY A O 1
ATOM 829 N N . PHE A 1 111 ? 16.159 12.749 5.324 1.00 77.81 111 PHE A N 1
ATOM 830 C CA . PHE A 1 111 ? 17.599 12.453 5.319 1.00 77.81 111 PHE A CA 1
ATOM 831 C C . PHE A 1 111 ? 17.875 11.045 5.858 1.00 77.81 111 PHE A C 1
ATOM 833 O O . PHE A 1 111 ? 17.175 10.562 6.745 1.00 77.81 111 PHE A O 1
ATOM 840 N N . VAL A 1 112 ? 18.940 10.408 5.368 1.00 81.56 112 VAL A N 1
ATOM 841 C CA . VAL A 1 112 ? 19.370 9.067 5.805 1.00 81.56 112 VAL A CA 1
ATOM 842 C C . VAL A 1 112 ? 20.843 9.075 6.208 1.00 81.56 112 VAL A C 1
ATOM 844 O O . VAL A 1 112 ? 21.630 9.861 5.675 1.00 81.56 112 VAL A O 1
ATOM 847 N N . ARG A 1 113 ? 21.242 8.208 7.147 1.00 83.81 113 ARG A N 1
ATOM 848 C CA . ARG A 1 113 ? 22.653 8.115 7.569 1.00 83.81 113 ARG A CA 1
ATOM 849 C C . ARG A 1 113 ? 23.495 7.352 6.552 1.00 83.81 113 ARG A C 1
ATOM 851 O O . ARG A 1 113 ? 23.145 6.233 6.189 1.00 83.81 113 ARG A O 1
ATOM 858 N N . ASN A 1 114 ? 24.618 7.914 6.119 1.00 76.19 114 ASN A N 1
ATOM 859 C CA . ASN A 1 114 ? 25.604 7.197 5.306 1.00 76.19 114 ASN A CA 1
ATOM 860 C C . ASN A 1 114 ? 26.557 6.335 6.160 1.00 76.19 114 ASN A C 1
ATOM 862 O O . ASN A 1 114 ? 26.464 6.321 7.387 1.00 76.19 114 ASN A O 1
ATOM 866 N N . SER A 1 115 ? 27.479 5.618 5.511 1.00 73.62 115 SER A N 1
ATOM 867 C CA . SER A 1 115 ? 28.499 4.780 6.169 1.00 73.62 115 SER A CA 1
ATOM 868 C C . SER A 1 115 ? 29.479 5.566 7.052 1.00 73.62 115 SER A C 1
ATOM 870 O O . SER A 1 115 ? 30.160 4.978 7.880 1.00 73.62 115 SER A O 1
ATOM 872 N N . GLU A 1 116 ? 29.542 6.891 6.897 1.00 76.56 116 GLU A N 1
ATOM 873 C CA . GLU A 1 116 ? 30.340 7.804 7.726 1.00 76.56 116 GLU A CA 1
ATOM 874 C C . GLU A 1 116 ? 29.525 8.403 8.890 1.00 76.56 116 GLU A C 1
ATOM 876 O O . GLU A 1 116 ? 29.956 9.373 9.508 1.00 76.56 116 GLU A O 1
ATOM 881 N N . ASN A 1 117 ? 28.328 7.871 9.172 1.00 74.50 117 ASN A N 1
ATOM 882 C CA . ASN A 1 117 ? 27.383 8.370 10.179 1.00 74.50 117 ASN A CA 1
ATOM 883 C C . ASN A 1 117 ? 26.865 9.804 9.952 1.00 74.50 117 ASN A C 1
ATOM 885 O O . ASN A 1 117 ? 26.323 10.417 10.869 1.00 74.50 117 ASN A O 1
ATOM 889 N N . LYS A 1 118 ? 26.953 10.339 8.729 1.00 84.75 118 LYS A N 1
ATOM 890 C CA . LYS A 1 118 ? 26.424 11.667 8.377 1.00 84.75 118 LYS A CA 1
ATOM 891 C C . LYS A 1 118 ? 25.031 11.558 7.760 1.00 84.75 118 LYS A C 1
ATOM 893 O O . LYS A 1 118 ? 24.793 10.711 6.899 1.00 84.75 118 LYS A O 1
ATOM 898 N N . CYS A 1 119 ? 24.123 12.455 8.145 1.00 87.19 119 CYS A N 1
ATOM 899 C CA . CYS A 1 119 ? 22.796 12.561 7.539 1.00 87.19 119 CYS A CA 1
ATOM 900 C C . CYS A 1 119 ? 22.860 13.302 6.202 1.00 87.19 119 CYS A C 1
ATOM 902 O O . CYS A 1 119 ? 23.080 14.517 6.135 1.00 87.19 119 CYS A O 1
ATOM 904 N N . VAL A 1 120 ? 22.658 12.549 5.126 1.00 85.88 120 VAL A N 1
ATOM 905 C CA . VAL A 1 120 ? 22.730 13.029 3.746 1.00 85.88 120 VAL A CA 1
ATOM 906 C C . VAL A 1 120 ? 21.375 12.899 3.062 1.00 85.88 120 VAL A C 1
ATOM 908 O O . VAL A 1 120 ? 20.509 12.136 3.494 1.00 85.88 120 VAL A O 1
ATOM 911 N N . ASN A 1 121 ? 21.181 13.672 1.994 1.00 81.62 121 ASN A N 1
ATOM 912 C CA . ASN A 1 121 ? 20.014 13.503 1.139 1.00 81.62 121 ASN A CA 1
ATOM 913 C C . ASN A 1 121 ? 20.063 12.088 0.514 1.00 81.62 121 ASN A C 1
ATOM 915 O O . ASN A 1 121 ? 21.141 11.678 0.073 1.00 81.62 121 ASN A O 1
ATOM 919 N N . PRO A 1 122 ? 18.938 11.353 0.457 1.00 70.12 122 PRO A N 1
ATOM 920 C CA . PRO A 1 122 ? 18.855 10.037 -0.158 1.00 70.12 122 PRO A CA 1
ATOM 921 C C . PRO A 1 122 ? 19.464 9.924 -1.567 1.00 70.12 122 PRO A C 1
ATOM 923 O O . PRO A 1 122 ? 20.004 8.872 -1.908 1.00 70.12 122 PRO A O 1
ATOM 926 N N . GLU A 1 123 ? 19.430 10.982 -2.373 1.00 71.38 123 GLU A N 1
ATOM 927 C CA . GLU A 1 123 ? 20.025 11.023 -3.719 1.00 71.38 123 GLU A CA 1
ATOM 928 C C . GLU A 1 123 ? 21.556 11.153 -3.702 1.00 71.38 123 GLU A C 1
ATOM 930 O O . GLU A 1 123 ? 22.228 10.762 -4.651 1.00 71.38 123 GLU A O 1
ATOM 935 N N . LYS A 1 124 ? 22.114 11.669 -2.600 1.00 72.69 124 LYS A N 1
ATOM 936 C CA . LYS A 1 124 ? 23.557 11.845 -2.367 1.00 72.69 124 LYS A CA 1
ATOM 937 C C . LYS A 1 124 ? 24.189 10.669 -1.629 1.00 72.69 124 LYS A C 1
ATOM 939 O O . LYS A 1 124 ? 25.335 10.768 -1.190 1.00 72.69 124 LYS A O 1
ATOM 944 N N . CYS A 1 125 ? 23.453 9.577 -1.431 1.00 68.56 125 CYS A N 1
ATOM 945 C CA . CYS A 1 125 ? 24.088 8.373 -0.925 1.00 68.56 125 CYS A CA 1
ATOM 946 C C . CYS A 1 125 ? 25.050 7.834 -1.982 1.00 68.56 125 CYS A C 1
ATOM 948 O O . CYS A 1 125 ? 24.672 7.784 -3.154 1.00 68.56 125 CYS A O 1
ATOM 950 N N . PRO A 1 126 ? 26.277 7.451 -1.590 1.00 63.62 126 PRO A N 1
ATOM 951 C CA . PRO A 1 126 ? 27.241 6.900 -2.528 1.00 63.62 126 PRO A CA 1
ATOM 952 C C . PRO A 1 126 ? 26.619 5.675 -3.199 1.00 63.62 126 PRO A C 1
ATOM 954 O O . PRO A 1 126 ? 26.333 4.689 -2.520 1.00 63.62 126 PRO A O 1
ATOM 957 N N . LYS A 1 127 ? 26.384 5.749 -4.512 1.00 56.78 127 LYS A N 1
ATOM 958 C CA . LYS A 1 127 ? 25.895 4.612 -5.309 1.00 56.78 127 LYS A CA 1
ATOM 959 C C . LYS A 1 127 ? 26.938 3.483 -5.372 1.00 56.78 127 LYS A C 1
ATOM 961 O O . LYS A 1 127 ? 26.584 2.343 -5.638 1.00 56.78 127 LYS A O 1
ATOM 966 N N . ASP A 1 128 ? 28.183 3.804 -5.002 1.00 55.00 128 ASP A N 1
ATOM 967 C CA . ASP A 1 128 ? 29.375 2.969 -5.176 1.00 55.00 128 ASP A CA 1
ATOM 968 C C . ASP A 1 128 ? 29.895 2.317 -3.879 1.00 55.00 128 ASP A C 1
ATOM 970 O O . ASP A 1 128 ? 30.988 1.757 -3.867 1.00 55.00 128 ASP A O 1
ATOM 974 N N . LYS A 1 129 ? 29.170 2.401 -2.751 1.00 60.00 129 LYS A N 1
ATOM 975 C CA . LYS A 1 129 ? 29.608 1.789 -1.475 1.00 60.00 129 LYS A CA 1
ATOM 976 C C . LYS A 1 129 ? 28.515 0.945 -0.831 1.00 60.00 129 LYS A C 1
ATOM 978 O O . LYS A 1 129 ? 28.018 1.268 0.250 1.00 60.00 129 LYS A O 1
ATOM 983 N N . CYS A 1 130 ? 28.154 -0.145 -1.497 1.00 69.19 130 CYS A N 1
ATOM 984 C CA . CYS A 1 130 ? 27.488 -1.252 -0.823 1.00 69.19 130 CYS A CA 1
ATOM 985 C C . CYS A 1 130 ? 28.505 -2.079 -0.012 1.00 69.19 130 CYS A C 1
ATOM 987 O O . CYS A 1 130 ? 29.702 -2.042 -0.315 1.00 69.19 130 CYS A O 1
ATOM 989 N N . PRO A 1 131 ? 28.070 -2.773 1.058 1.00 73.12 131 PRO A N 1
ATOM 990 C CA . PRO A 1 131 ? 28.920 -3.724 1.773 1.00 73.12 131 PRO A CA 1
ATOM 991 C C . PRO A 1 131 ? 29.532 -4.774 0.825 1.00 73.12 131 PRO A C 1
ATOM 993 O O . PRO A 1 131 ? 28.998 -4.994 -0.262 1.00 73.12 131 PRO A O 1
ATOM 996 N N . PRO A 1 132 ? 30.630 -5.452 1.208 1.00 81.38 132 PRO A N 1
ATOM 997 C CA . PRO A 1 132 ? 31.182 -6.542 0.407 1.00 81.38 132 PRO A CA 1
ATOM 998 C C . PRO A 1 132 ? 30.105 -7.571 0.044 1.00 81.38 132 PRO A C 1
ATOM 1000 O O . PRO A 1 132 ? 29.301 -7.944 0.898 1.00 81.38 132 PRO A O 1
ATOM 1003 N N . ASN A 1 133 ? 30.118 -8.026 -1.211 1.00 84.06 133 ASN A N 1
ATOM 1004 C CA . ASN A 1 133 ? 29.124 -8.928 -1.806 1.00 84.06 133 ASN A CA 1
ATOM 1005 C C . ASN A 1 133 ? 27.707 -8.347 -1.941 1.00 84.06 133 ASN A C 1
ATOM 1007 O O . ASN A 1 133 ? 26.744 -9.092 -2.129 1.00 84.06 133 ASN A O 1
ATOM 1011 N N . GLU A 1 134 ? 27.574 -7.023 -1.887 1.00 86.88 134 GLU A N 1
ATOM 1012 C CA . GLU A 1 134 ? 26.338 -6.310 -2.186 1.00 86.88 134 GLU A CA 1
ATOM 1013 C C . GLU A 1 134 ? 26.547 -5.298 -3.319 1.00 86.88 134 GLU A C 1
ATOM 1015 O O . GLU A 1 134 ? 27.610 -4.694 -3.452 1.00 86.88 134 GLU A O 1
ATOM 1020 N N . GLN A 1 135 ? 25.509 -5.084 -4.122 1.00 86.44 135 GLN A N 1
ATOM 1021 C CA . GLN A 1 135 ? 25.446 -4.050 -5.151 1.00 86.44 135 GLN A CA 1
ATOM 1022 C C . GLN A 1 135 ? 24.170 -3.229 -5.001 1.00 86.44 135 GLN A C 1
ATOM 1024 O O . GLN A 1 135 ? 23.161 -3.702 -4.478 1.00 86.44 135 GLN A O 1
ATOM 1029 N N . TYR A 1 136 ? 24.204 -1.984 -5.469 1.00 80.00 136 TYR A N 1
ATOM 1030 C CA . TYR A 1 136 ? 23.022 -1.137 -5.449 1.00 80.00 136 TYR A CA 1
ATOM 1031 C C . TYR A 1 136 ? 21.965 -1.687 -6.411 1.00 80.00 136 TYR A C 1
ATOM 1033 O O . TYR A 1 136 ? 22.255 -1.970 -7.572 1.00 80.00 136 TYR A O 1
ATOM 1041 N N . SER A 1 137 ? 20.734 -1.800 -5.930 1.00 78.44 137 SER A N 1
ATOM 1042 C CA . SER A 1 137 ? 19.567 -2.201 -6.702 1.00 78.44 137 SER A CA 1
ATOM 1043 C C . SER A 1 137 ? 18.443 -1.187 -6.504 1.00 78.44 137 SER A C 1
ATOM 1045 O O . SER A 1 137 ? 18.150 -0.752 -5.387 1.00 78.44 137 SER A O 1
ATOM 1047 N N . ASP A 1 138 ? 17.758 -0.841 -7.593 1.00 72.50 138 ASP A N 1
ATOM 1048 C CA . ASP A 1 138 ? 16.514 -0.066 -7.540 1.00 72.50 138 ASP A CA 1
ATOM 1049 C C . ASP A 1 138 ? 15.337 -0.877 -6.960 1.00 72.50 138 ASP A C 1
ATOM 1051 O O . ASP A 1 138 ? 14.269 -0.330 -6.682 1.00 72.50 138 ASP A O 1
ATOM 1055 N N . CYS A 1 139 ? 15.537 -2.179 -6.760 1.00 71.75 139 CYS A N 1
ATOM 1056 C CA . CYS A 1 139 ? 14.574 -3.113 -6.205 1.00 71.75 139 CYS A CA 1
ATOM 1057 C C . CYS A 1 139 ? 15.331 -4.222 -5.462 1.00 71.75 139 CYS A C 1
ATOM 1059 O O . CYS A 1 139 ? 15.568 -5.298 -6.006 1.00 71.75 139 CYS A O 1
ATOM 1061 N N . ALA A 1 140 ? 15.781 -3.940 -4.237 1.00 77.06 140 ALA A N 1
ATOM 1062 C CA . ALA A 1 140 ? 16.466 -4.928 -3.411 1.00 77.06 140 ALA A CA 1
ATOM 1063 C C . ALA A 1 140 ? 15.483 -6.035 -3.008 1.00 77.06 140 ALA A C 1
ATOM 1065 O O . ALA A 1 140 ? 14.436 -5.749 -2.415 1.00 77.06 140 ALA A O 1
ATOM 1066 N N . ASN A 1 141 ? 15.809 -7.282 -3.350 1.00 75.81 141 ASN A N 1
ATOM 1067 C CA . ASN A 1 141 ? 14.953 -8.432 -3.108 1.00 75.81 141 ASN A CA 1
ATOM 1068 C C . ASN A 1 141 ? 14.944 -8.764 -1.601 1.00 75.81 141 ASN A C 1
ATOM 1070 O O . ASN A 1 141 ? 15.969 -9.169 -1.045 1.00 75.81 141 ASN A O 1
ATOM 1074 N N . PRO A 1 142 ? 13.798 -8.618 -0.910 1.00 66.62 142 PRO A N 1
ATOM 1075 C CA . PRO A 1 142 ? 13.720 -8.849 0.530 1.00 66.62 142 PRO A CA 1
ATOM 1076 C C . PRO A 1 142 ? 13.918 -10.320 0.924 1.00 66.62 142 PRO A C 1
ATOM 1078 O O . PRO A 1 142 ? 14.152 -10.591 2.096 1.00 66.62 142 PRO A O 1
ATOM 1081 N N . CYS A 1 143 ? 13.838 -11.248 -0.034 1.00 75.38 143 CYS A N 1
ATOM 1082 C CA . CYS A 1 143 ? 14.013 -12.687 0.163 1.00 75.38 143 CYS A CA 1
ATOM 1083 C C . CYS A 1 143 ? 15.373 -13.192 -0.334 1.00 75.38 143 CYS A C 1
ATOM 1085 O O . CYS A 1 143 ? 15.546 -14.390 -0.573 1.00 75.38 143 CYS A O 1
ATOM 1087 N N . ASN A 1 144 ? 16.332 -12.292 -0.575 1.00 78.44 144 ASN A N 1
ATOM 1088 C CA . ASN A 1 144 ? 17.682 -12.648 -1.008 1.00 78.44 144 ASN A CA 1
ATOM 1089 C C . ASN A 1 144 ? 18.532 -13.161 0.173 1.00 78.44 144 ASN A C 1
ATOM 1091 O O . ASN A 1 144 ? 19.592 -12.630 0.498 1.00 78.44 144 ASN A O 1
ATOM 1095 N N . ASP A 1 145 ? 18.016 -14.176 0.861 1.00 83.44 145 ASP A N 1
ATOM 1096 C CA . ASP A 1 145 ? 18.605 -14.839 2.022 1.00 83.44 145 ASP A CA 1
ATOM 1097 C C . ASP A 1 145 ? 19.024 -16.278 1.692 1.00 83.44 145 ASP A C 1
ATOM 1099 O O . ASP A 1 145 ? 18.628 -16.845 0.671 1.00 83.44 145 ASP A O 1
ATOM 1103 N N . CYS A 1 146 ? 19.866 -16.869 2.539 1.00 82.31 146 CYS A N 1
ATOM 1104 C CA . CYS A 1 146 ? 20.429 -18.199 2.311 1.00 82.31 146 CYS A CA 1
ATOM 1105 C C . CYS A 1 146 ? 19.386 -19.329 2.238 1.00 82.31 146 CYS A C 1
ATOM 1107 O O . CYS A 1 146 ? 19.685 -20.385 1.677 1.00 82.31 146 CYS A O 1
ATOM 1109 N N . GLN A 1 147 ? 18.177 -19.128 2.773 1.00 77.12 147 GLN A N 1
ATOM 1110 C CA . GLN A 1 147 ? 17.123 -20.144 2.809 1.00 77.12 147 GLN A CA 1
ATOM 1111 C C . GLN A 1 147 ? 16.318 -20.157 1.508 1.00 77.12 147 GLN A C 1
ATOM 1113 O O . GLN A 1 147 ? 16.074 -21.221 0.930 1.00 77.12 147 GLN A O 1
ATOM 1118 N N . ILE A 1 148 ? 15.920 -18.972 1.038 1.00 71.25 148 ILE A N 1
ATOM 1119 C CA . ILE A 1 148 ? 14.983 -18.800 -0.081 1.00 71.25 148 ILE A CA 1
ATOM 1120 C C . ILE A 1 148 ? 15.714 -18.425 -1.378 1.00 71.25 148 ILE A C 1
ATOM 1122 O O . ILE A 1 148 ? 15.182 -18.618 -2.472 1.00 71.25 148 ILE A O 1
ATOM 1126 N N . LYS A 1 149 ? 16.960 -17.950 -1.292 1.00 82.38 149 LYS A N 1
ATOM 1127 C CA . LYS A 1 149 ? 17.825 -17.627 -2.437 1.00 82.38 149 LYS A CA 1
ATOM 1128 C C . LYS A 1 149 ? 17.145 -16.718 -3.468 1.00 82.38 149 LYS A C 1
ATOM 1130 O O . LYS A 1 149 ? 17.226 -16.938 -4.675 1.00 82.38 149 LYS A O 1
ATOM 1135 N N . GLY A 1 150 ? 16.384 -15.738 -2.981 1.00 74.88 150 GLY A N 1
ATOM 1136 C CA . GLY A 1 150 ? 15.640 -14.786 -3.804 1.00 74.88 150 GLY A CA 1
ATOM 1137 C C . GLY A 1 150 ? 14.359 -15.333 -4.448 1.00 74.88 150 GLY A C 1
ATOM 1138 O O . GLY A 1 150 ? 13.680 -14.576 -5.140 1.00 74.88 150 GLY A O 1
ATOM 1139 N N . LYS A 1 151 ? 13.991 -16.604 -4.222 1.00 72.75 151 LYS A N 1
ATOM 1140 C CA . LYS A 1 151 ? 12.815 -17.270 -4.813 1.00 72.75 151 LYS A CA 1
ATOM 1141 C C . LYS A 1 151 ? 11.522 -16.970 -4.047 1.00 72.75 151 LYS A C 1
ATOM 1143 O O . LYS A 1 151 ? 10.914 -17.858 -3.456 1.00 72.75 151 LYS A O 1
ATOM 1148 N N . CYS A 1 152 ? 11.083 -15.716 -4.058 1.00 60.91 152 CYS A N 1
ATOM 1149 C CA . CYS A 1 152 ? 9.783 -15.340 -3.507 1.00 60.91 152 CYS A CA 1
ATOM 1150 C C . CYS A 1 152 ? 9.057 -14.336 -4.407 1.00 60.91 152 CYS A C 1
ATOM 1152 O O . CYS A 1 152 ? 9.679 -13.578 -5.150 1.00 60.91 152 CYS A O 1
ATOM 1154 N N . ASN A 1 153 ? 7.730 -14.299 -4.292 1.00 52.88 153 ASN A N 1
ATOM 1155 C CA . ASN A 1 153 ? 6.913 -13.256 -4.901 1.00 52.88 153 ASN A CA 1
ATOM 1156 C C . ASN A 1 153 ? 6.693 -12.136 -3.879 1.00 52.88 153 ASN A C 1
ATOM 1158 O O . ASN A 1 153 ? 6.001 -12.339 -2.881 1.00 52.88 153 ASN A O 1
ATOM 1162 N N . PHE A 1 154 ? 7.254 -10.953 -4.129 1.00 48.19 154 PHE A N 1
ATOM 1163 C CA . PHE A 1 154 ? 7.058 -9.765 -3.297 1.00 48.19 154 PHE A CA 1
ATOM 1164 C C . PHE A 1 154 ? 6.375 -8.648 -4.101 1.00 48.19 154 PHE A C 1
ATOM 1166 O O . PHE A 1 154 ? 6.723 -8.388 -5.249 1.00 48.19 154 PHE A O 1
ATOM 1173 N N . LEU A 1 155 ? 5.378 -7.984 -3.500 1.00 38.38 155 LEU A N 1
ATOM 1174 C CA . LEU A 1 155 ? 4.618 -6.906 -4.159 1.00 38.38 155 LEU A CA 1
ATOM 1175 C C . LEU A 1 155 ? 5.387 -5.579 -4.235 1.00 38.38 155 LEU A C 1
ATOM 1177 O O . LEU A 1 155 ? 5.096 -4.750 -5.093 1.00 38.38 155 LEU A O 1
ATOM 1181 N N . VAL A 1 156 ? 6.308 -5.344 -3.296 1.00 43.41 156 VAL A N 1
ATOM 1182 C CA . VAL A 1 156 ? 7.041 -4.082 -3.142 1.00 43.41 156 VAL A CA 1
ATOM 1183 C C . VAL A 1 156 ? 8.469 -4.389 -2.697 1.00 43.41 156 VAL A C 1
ATOM 1185 O O . VAL A 1 156 ? 8.674 -5.170 -1.771 1.00 43.41 156 VAL A O 1
ATOM 1188 N N . CYS A 1 157 ? 9.442 -3.746 -3.334 1.00 54.50 157 CYS A N 1
ATOM 1189 C CA . CYS A 1 157 ? 10.853 -3.725 -2.948 1.00 54.50 157 CYS A CA 1
ATOM 1190 C C . CYS A 1 157 ? 11.307 -2.282 -2.746 1.00 54.50 157 CYS A C 1
ATOM 1192 O O . CYS A 1 157 ? 10.722 -1.344 -3.291 1.00 54.50 157 CYS A O 1
ATOM 1194 N N . ASN A 1 158 ? 12.373 -2.108 -1.972 1.00 55.12 158 ASN A N 1
ATOM 1195 C CA . ASN A 1 158 ? 12.967 -0.799 -1.728 1.00 55.12 158 ASN A CA 1
ATOM 1196 C C . ASN A 1 158 ? 14.241 -0.634 -2.562 1.00 55.12 158 ASN A C 1
ATOM 1198 O O . ASN A 1 158 ? 14.941 -1.607 -2.834 1.00 55.12 158 ASN A O 1
ATOM 1202 N N . LYS A 1 159 ? 14.584 0.612 -2.903 1.00 68.44 159 LYS A N 1
ATOM 1203 C CA . LYS A 1 159 ? 15.909 0.945 -3.444 1.00 68.44 159 LYS A CA 1
ATOM 1204 C C . LYS A 1 159 ? 16.961 0.803 -2.342 1.00 68.44 159 LYS A C 1
ATOM 1206 O O . LYS A 1 159 ? 16.794 1.395 -1.272 1.00 68.44 159 LYS A O 1
ATOM 1211 N N . GLY A 1 160 ? 18.048 0.082 -2.591 1.00 71.69 160 GLY A N 1
ATOM 1212 C CA . GLY A 1 160 ? 19.085 -0.167 -1.588 1.00 71.69 160 GLY A CA 1
ATOM 1213 C C . GLY A 1 160 ? 20.133 -1.176 -2.046 1.00 71.69 160 GLY A C 1
ATOM 1214 O O . GLY A 1 160 ? 20.147 -1.572 -3.204 1.00 71.69 160 GLY A O 1
ATOM 1215 N N . CYS A 1 161 ? 21.021 -1.580 -1.139 1.00 79.06 161 CYS A N 1
ATOM 1216 C CA . CYS A 1 161 ? 22.007 -2.619 -1.425 1.00 79.06 161 CYS A CA 1
ATOM 1217 C C . CYS A 1 161 ? 21.358 -4.008 -1.356 1.00 79.06 161 CYS A C 1
ATOM 1219 O O . CYS A 1 161 ? 20.654 -4.334 -0.397 1.00 79.06 161 CYS A O 1
ATOM 1221 N N . ASP A 1 162 ? 21.590 -4.812 -2.384 1.00 85.88 162 ASP A N 1
ATOM 1222 C CA . ASP A 1 162 ? 21.139 -6.194 -2.493 1.00 85.88 162 ASP A CA 1
ATOM 1223 C C . ASP A 1 162 ? 22.339 -7.111 -2.729 1.00 85.88 162 ASP A C 1
ATOM 1225 O O . ASP A 1 162 ? 23.362 -6.653 -3.242 1.00 85.88 162 ASP A O 1
ATOM 1229 N N . CYS A 1 163 ? 22.246 -8.387 -2.355 1.00 86.94 163 CYS A N 1
ATOM 1230 C CA . CYS A 1 163 ? 23.347 -9.312 -2.599 1.00 86.94 163 CYS A CA 1
ATOM 1231 C C . CYS A 1 163 ? 23.637 -9.402 -4.101 1.00 86.94 163 CYS A C 1
ATOM 1233 O O . CYS A 1 163 ? 22.721 -9.484 -4.925 1.00 86.94 163 CYS A O 1
ATOM 1235 N N . ILE A 1 164 ? 24.922 -9.404 -4.462 1.00 89.56 164 ILE A N 1
ATOM 1236 C CA . ILE A 1 164 ? 25.330 -9.691 -5.839 1.00 89.56 164 ILE A CA 1
ATOM 1237 C C . ILE A 1 164 ? 24.894 -11.110 -6.225 1.00 89.56 164 ILE A C 1
ATOM 1239 O O . ILE A 1 164 ? 24.696 -11.976 -5.371 1.00 89.56 164 ILE A O 1
ATOM 1243 N N . LYS A 1 165 ? 24.760 -11.372 -7.526 1.00 90.25 165 LYS A N 1
ATOM 1244 C CA . LYS A 1 165 ? 24.348 -12.688 -8.033 1.00 90.25 165 LYS A CA 1
ATOM 1245 C C . LYS A 1 165 ? 25.224 -13.810 -7.441 1.00 90.25 165 LYS A C 1
ATOM 1247 O O . LYS A 1 165 ? 26.449 -13.703 -7.426 1.00 90.25 165 LYS A O 1
ATOM 1252 N N . GLY A 1 166 ? 24.588 -14.880 -6.958 1.00 87.44 166 GLY A N 1
ATOM 1253 C CA . GLY A 1 166 ? 25.267 -16.024 -6.328 1.00 87.44 166 GLY A CA 1
ATOM 1254 C C . GLY A 1 166 ? 25.671 -15.816 -4.861 1.00 87.44 166 GLY A C 1
ATOM 1255 O O . GLY A 1 166 ? 26.383 -16.652 -4.308 1.00 87.44 166 GLY A O 1
ATOM 1256 N N . HIS A 1 167 ? 25.237 -14.717 -4.237 1.00 92.19 167 HIS A N 1
ATOM 1257 C CA . HIS A 1 167 ? 25.413 -14.445 -2.812 1.00 92.19 167 HIS A CA 1
ATOM 1258 C C . HIS A 1 167 ? 24.062 -14.225 -2.141 1.00 92.19 167 HIS A C 1
ATOM 1260 O O . HIS A 1 167 ? 23.142 -13.693 -2.759 1.00 92.19 167 HIS A O 1
ATOM 1266 N N . TYR A 1 168 ? 23.960 -14.598 -0.868 1.00 89.00 168 TYR A N 1
ATOM 1267 C CA . TYR A 1 168 ? 22.716 -14.529 -0.110 1.00 89.00 168 TYR A CA 1
ATOM 1268 C C . TYR A 1 168 ? 22.971 -14.129 1.341 1.00 89.00 168 TYR A C 1
ATOM 1270 O O . TYR A 1 168 ? 24.049 -14.385 1.881 1.00 89.00 168 TYR A O 1
ATOM 1278 N N . ARG A 1 169 ? 21.991 -13.474 1.970 1.00 84.50 169 ARG A N 1
ATOM 1279 C CA . ARG A 1 169 ? 22.098 -13.018 3.362 1.00 84.50 169 ARG A CA 1
ATOM 1280 C C . ARG A 1 169 ? 22.076 -14.198 4.337 1.00 84.50 169 ARG A C 1
ATOM 1282 O O . ARG A 1 169 ? 21.157 -15.015 4.297 1.00 84.50 169 ARG A O 1
ATOM 1289 N N . ASP A 1 170 ? 23.062 -14.253 5.224 1.00 79.12 170 ASP A N 1
ATOM 1290 C CA . ASP A 1 170 ? 23.078 -15.145 6.387 1.00 79.12 170 ASP A CA 1
ATOM 1291 C C . ASP A 1 170 ? 22.190 -14.620 7.540 1.00 79.12 170 ASP A C 1
ATOM 1293 O O . ASP A 1 170 ? 21.549 -13.571 7.425 1.00 79.12 170 ASP A O 1
ATOM 1297 N N . GLU A 1 171 ? 22.157 -15.325 8.677 1.00 71.25 171 GLU A N 1
ATOM 1298 C CA . GLU A 1 171 ? 21.371 -14.942 9.867 1.00 71.25 171 GLU A CA 1
ATOM 1299 C C . GLU A 1 171 ? 21.791 -13.591 10.477 1.00 71.25 171 GLU A C 1
ATOM 1301 O O . GLU A 1 171 ? 20.994 -12.927 11.141 1.00 71.25 171 GLU A O 1
ATOM 1306 N N . SER A 1 172 ? 23.026 -13.145 10.221 1.00 64.31 172 SER A N 1
ATOM 1307 C CA . SER A 1 172 ? 23.526 -11.827 10.633 1.00 64.31 172 SER A CA 1
ATOM 1308 C C . SER A 1 172 ? 23.132 -10.708 9.655 1.00 64.31 172 SER A C 1
ATOM 1310 O O . SER A 1 172 ? 23.275 -9.517 9.954 1.00 64.31 172 SER A O 1
ATOM 1312 N N . GLY A 1 173 ? 22.599 -11.078 8.486 1.00 70.62 173 GLY A N 1
ATOM 1313 C CA . GLY A 1 173 ? 22.215 -10.185 7.401 1.00 70.62 173 GLY A CA 1
ATOM 1314 C C . GLY A 1 173 ? 23.345 -9.855 6.421 1.00 70.62 173 GLY A C 1
ATOM 1315 O O . GLY A 1 173 ? 23.167 -8.936 5.614 1.00 70.62 173 GLY A O 1
ATOM 1316 N N . LYS A 1 174 ? 24.482 -10.564 6.473 1.00 82.75 174 LYS A N 1
ATOM 1317 C CA . LYS A 1 174 ? 25.642 -10.375 5.587 1.00 82.75 174 LYS A CA 1
ATOM 1318 C C . LYS A 1 174 ? 25.513 -11.251 4.341 1.00 82.75 174 LYS A C 1
ATOM 1320 O O . LYS A 1 174 ? 25.204 -12.431 4.452 1.00 82.75 174 LYS A O 1
ATOM 1325 N N . CYS A 1 175 ? 25.783 -10.695 3.159 1.00 85.69 175 CYS A N 1
ATOM 1326 C CA . CYS A 1 175 ? 25.791 -11.470 1.918 1.00 85.69 175 CYS A CA 1
ATOM 1327 C C . CYS A 1 175 ? 27.049 -12.348 1.823 1.00 85.69 175 CYS A C 1
ATOM 1329 O O . CYS A 1 175 ? 28.180 -11.852 1.745 1.00 85.69 175 CYS A O 1
ATOM 1331 N N . ILE A 1 176 ? 26.848 -13.663 1.821 1.00 91.44 176 ILE A N 1
ATOM 1332 C CA . ILE A 1 176 ? 27.898 -14.676 1.685 1.00 91.44 176 ILE A CA 1
ATOM 1333 C C . ILE A 1 176 ? 27.693 -15.486 0.396 1.00 91.44 176 ILE A C 1
ATOM 1335 O O . ILE A 1 176 ? 26.560 -15.578 -0.081 1.00 91.44 176 ILE A O 1
ATOM 1339 N N . PRO A 1 177 ? 28.759 -16.050 -0.200 1.00 94.19 177 PRO A N 1
ATOM 1340 C CA . PRO A 1 177 ? 28.642 -16.955 -1.341 1.00 94.19 177 PRO A CA 1
ATOM 1341 C C . PRO A 1 177 ? 27.669 -18.107 -1.072 1.00 94.19 177 PRO A C 1
ATOM 1343 O O . PRO A 1 177 ? 27.648 -18.653 0.028 1.00 94.19 177 PRO A O 1
ATOM 1346 N N . GLU A 1 178 ? 26.928 -18.529 -2.097 1.00 88.38 178 GLU A N 1
ATOM 1347 C CA . GLU A 1 178 ? 25.945 -19.621 -2.013 1.00 88.38 178 GLU A CA 1
ATOM 1348 C C . GLU A 1 178 ? 26.489 -20.903 -1.370 1.00 88.38 178 GLU A C 1
ATOM 1350 O O . GLU A 1 178 ? 25.783 -21.562 -0.611 1.00 88.38 178 GLU A O 1
ATOM 1355 N N . ALA A 1 179 ? 27.750 -21.236 -1.650 1.00 87.31 179 ALA A N 1
ATOM 1356 C CA . ALA A 1 179 ? 28.417 -22.421 -1.119 1.00 87.31 179 ALA A CA 1
ATOM 1357 C C . ALA A 1 179 ? 28.630 -22.380 0.406 1.00 87.31 179 ALA A C 1
ATOM 1359 O O . ALA A 1 179 ? 28.828 -23.423 1.019 1.00 87.31 179 ALA A O 1
ATOM 1360 N N . LEU A 1 180 ? 28.610 -21.188 1.008 1.00 89.06 180 LEU A N 1
ATOM 1361 C CA . LEU A 1 180 ? 28.774 -20.984 2.448 1.00 89.06 180 LEU A CA 1
ATOM 1362 C C . LEU A 1 180 ? 27.436 -20.834 3.178 1.00 89.06 180 LEU A C 1
ATOM 1364 O O . LEU A 1 180 ? 27.427 -20.704 4.401 1.00 89.06 180 LEU A O 1
ATOM 1368 N N . CYS A 1 181 ? 26.312 -20.834 2.455 1.00 83.56 181 CYS A N 1
ATOM 1369 C CA . CYS A 1 181 ? 25.010 -20.854 3.101 1.00 83.56 181 CYS A CA 1
ATOM 1370 C C . CYS A 1 181 ? 24.865 -22.139 3.928 1.00 83.56 181 CYS A C 1
ATOM 1372 O O . CYS A 1 181 ? 25.186 -23.220 3.422 1.00 83.56 181 CYS A O 1
ATOM 1374 N N . PRO A 1 182 ? 24.376 -22.046 5.180 1.00 77.19 182 PRO A N 1
ATOM 1375 C CA . PRO A 1 182 ? 24.169 -23.227 6.001 1.00 77.19 182 PRO A CA 1
ATOM 1376 C C . PRO A 1 182 ? 23.236 -24.200 5.264 1.00 77.19 182 PRO A C 1
ATOM 1378 O O . PRO A 1 182 ? 22.261 -23.755 4.643 1.00 77.19 182 PRO A O 1
ATOM 1381 N N . PRO A 1 183 ? 23.524 -25.514 5.287 1.00 63.06 183 PRO A N 1
ATOM 1382 C CA . PRO A 1 183 ? 22.633 -26.497 4.692 1.00 63.06 183 PRO A CA 1
ATOM 1383 C C . PRO A 1 183 ? 21.245 -26.358 5.322 1.00 63.06 183 PRO A C 1
ATOM 1385 O O . PRO A 1 183 ? 21.129 -26.179 6.536 1.00 63.06 183 PRO A O 1
ATOM 1388 N N . LYS A 1 184 ? 20.193 -26.435 4.494 1.00 56.88 184 LYS A N 1
ATOM 1389 C CA . LYS A 1 184 ? 18.810 -26.534 4.982 1.00 56.88 184 LYS A CA 1
ATOM 1390 C C . LYS A 1 184 ? 18.766 -27.679 6.003 1.00 56.88 184 LYS A C 1
ATOM 1392 O O . LYS A 1 184 ? 19.041 -28.818 5.632 1.00 56.88 184 LYS A O 1
ATOM 1397 N N . SER A 1 185 ? 18.456 -27.395 7.266 1.00 54.19 185 SER A N 1
ATOM 1398 C CA . SER A 1 185 ? 18.214 -28.426 8.277 1.00 54.19 185 SER A CA 1
ATOM 1399 C C . SER A 1 185 ? 16.719 -28.502 8.619 1.00 54.19 185 SER A C 1
ATOM 1401 O O . SER A 1 185 ? 16.050 -27.465 8.630 1.00 54.19 185 SER A O 1
ATOM 1403 N N . PRO A 1 186 ? 16.177 -29.704 8.906 1.00 53.22 186 PRO A N 1
ATOM 1404 C CA . PRO A 1 186 ? 16.796 -31.028 8.825 1.00 53.22 186 PRO A CA 1
ATOM 1405 C C . PRO A 1 186 ? 16.593 -31.685 7.449 1.00 53.22 186 PRO A C 1
ATOM 1407 O O . PRO A 1 186 ? 15.596 -31.468 6.764 1.00 53.22 186 PRO A O 1
ATOM 1410 N N . SER A 1 187 ? 17.553 -32.530 7.078 1.00 57.50 187 SER A N 1
ATOM 1411 C CA . SER A 1 187 ? 17.559 -33.369 5.875 1.00 57.50 187 SER A CA 1
ATOM 1412 C C . SER A 1 187 ? 16.607 -34.571 5.940 1.00 57.50 187 SER A C 1
ATOM 1414 O O . SER A 1 187 ? 16.446 -35.251 4.933 1.00 57.50 187 SER A O 1
ATOM 1416 N N . GLU A 1 188 ? 15.945 -34.823 7.072 1.00 61.69 188 GLU A N 1
ATOM 1417 C CA . GLU A 1 188 ? 14.920 -35.862 7.198 1.00 61.69 188 GLU A CA 1
ATOM 1418 C C . GLU A 1 188 ? 13.738 -35.324 8.010 1.00 61.69 188 GLU A C 1
ATOM 1420 O O . GLU A 1 188 ? 13.859 -35.008 9.194 1.00 61.69 188 GLU A O 1
ATOM 1425 N N . CYS A 1 189 ? 12.596 -35.174 7.340 1.00 73.38 189 CYS A N 1
ATOM 1426 C CA . CYS A 1 189 ? 11.319 -34.927 7.998 1.00 73.38 189 CYS A CA 1
ATOM 1427 C C . CYS A 1 189 ? 10.788 -36.235 8.603 1.00 73.38 189 CYS A C 1
ATOM 1429 O O . CYS A 1 189 ? 11.147 -37.323 8.144 1.00 73.38 189 CYS A O 1
ATOM 1431 N N . ALA A 1 190 ? 9.921 -36.139 9.614 1.00 76.50 190 ALA A N 1
ATOM 1432 C CA . ALA A 1 190 ? 9.290 -37.318 10.201 1.00 76.50 190 ALA A CA 1
ATOM 1433 C C . ALA A 1 190 ? 8.499 -38.118 9.140 1.00 76.50 190 ALA A C 1
ATOM 1435 O O . ALA A 1 190 ? 8.125 -37.565 8.097 1.00 76.50 190 ALA A O 1
ATOM 1436 N N . PRO 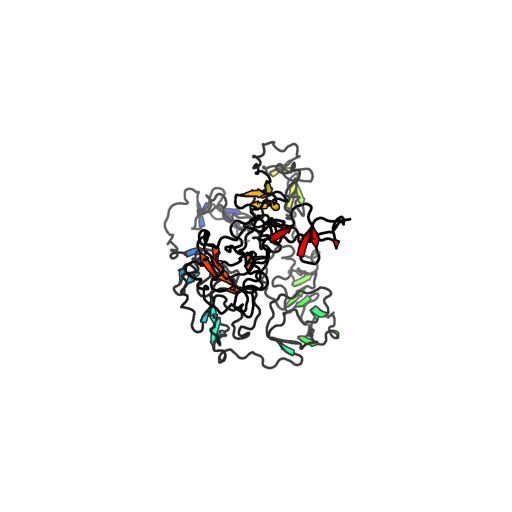A 1 191 ? 8.205 -39.414 9.373 1.00 79.56 191 PRO A N 1
ATOM 1437 C CA . PRO A 1 191 ? 7.274 -40.156 8.530 1.00 79.56 191 PRO A CA 1
ATOM 1438 C C . PRO A 1 191 ? 5.989 -39.346 8.324 1.00 79.56 191 PRO A C 1
ATOM 1440 O O . PRO A 1 191 ? 5.463 -38.754 9.262 1.00 79.56 191 PRO A O 1
ATOM 1443 N N . ASP A 1 192 ? 5.529 -39.286 7.074 1.00 82.94 192 ASP A N 1
ATOM 1444 C CA . ASP A 1 192 ? 4.357 -38.511 6.639 1.00 82.94 192 ASP A CA 1
ATOM 1445 C C . ASP A 1 192 ? 4.472 -36.978 6.657 1.00 82.94 192 ASP A C 1
ATOM 1447 O O . ASP A 1 192 ? 3.535 -36.276 6.260 1.00 82.94 192 ASP A O 1
ATOM 1451 N N . GLU A 1 193 ? 5.663 -36.460 6.941 1.00 85.75 193 GLU A N 1
ATOM 1452 C CA . GLU A 1 193 ? 6.055 -35.083 6.664 1.00 85.75 193 GLU A CA 1
ATOM 1453 C C . GLU A 1 193 ? 6.936 -34.996 5.409 1.00 85.75 193 GLU A C 1
ATOM 1455 O O . GLU A 1 193 ? 7.591 -35.952 4.988 1.00 85.75 193 GLU A O 1
ATOM 1460 N N . GLN A 1 194 ? 6.930 -33.831 4.770 1.00 84.06 194 GLN A N 1
ATOM 1461 C CA . GLN A 1 194 ? 7.881 -33.470 3.729 1.00 84.06 194 GLN A CA 1
ATOM 1462 C C . GLN A 1 194 ? 8.304 -32.014 3.880 1.00 84.06 194 GLN A C 1
ATOM 1464 O O . GLN A 1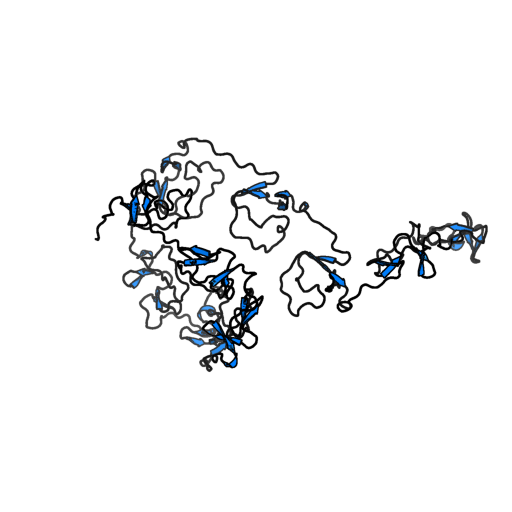 194 ? 7.585 -31.185 4.446 1.00 84.06 194 GLN A O 1
ATOM 1469 N N . LEU A 1 195 ? 9.491 -31.708 3.370 1.00 79.25 195 LEU A N 1
ATOM 1470 C CA . LEU A 1 195 ? 10.040 -30.366 3.410 1.00 79.25 195 LEU A CA 1
ATOM 1471 C C . LEU A 1 195 ? 9.269 -29.477 2.428 1.00 79.25 195 LEU A C 1
ATOM 1473 O O . LEU A 1 195 ? 9.258 -29.738 1.226 1.00 79.25 195 LEU A O 1
ATOM 1477 N N . TYR A 1 196 ? 8.653 -28.412 2.932 1.00 73.19 196 TYR A N 1
ATOM 1478 C CA . TYR A 1 196 ? 8.069 -27.368 2.100 1.00 73.19 196 TYR A CA 1
ATOM 1479 C C . TYR A 1 196 ? 8.820 -26.056 2.288 1.00 73.19 196 TYR A C 1
ATOM 1481 O O . TYR A 1 196 ? 9.104 -25.633 3.409 1.00 73.19 196 TYR A O 1
ATOM 1489 N N . ASP A 1 197 ? 9.048 -25.358 1.178 1.00 66.56 197 ASP A N 1
ATOM 1490 C CA . ASP A 1 197 ? 9.652 -24.025 1.190 1.00 66.56 197 ASP A CA 1
ATOM 1491 C C . ASP A 1 197 ? 8.693 -22.954 1.755 1.00 66.56 197 ASP A C 1
ATOM 1493 O O . ASP A 1 197 ? 9.135 -21.919 2.247 1.00 66.56 197 ASP A O 1
ATOM 1497 N N . CYS A 1 198 ? 7.373 -23.180 1.699 1.00 67.75 198 CYS A N 1
ATOM 1498 C CA . CYS A 1 198 ? 6.366 -22.214 2.147 1.00 67.75 198 CYS A CA 1
ATOM 1499 C C . CYS A 1 198 ? 5.012 -22.897 2.415 1.00 67.75 198 CYS A C 1
ATOM 1501 O O . CYS A 1 198 ? 4.277 -23.226 1.484 1.00 67.75 198 CYS A O 1
ATOM 1503 N N . VAL A 1 199 ? 4.644 -23.070 3.693 1.00 68.38 199 VAL A N 1
ATOM 1504 C CA . VAL A 1 199 ? 3.271 -23.420 4.114 1.00 68.38 199 VAL A CA 1
ATOM 1505 C C . VAL A 1 199 ? 2.770 -22.361 5.108 1.00 68.38 199 VAL A C 1
ATOM 1507 O O . VAL A 1 199 ? 3.484 -22.034 6.060 1.00 68.38 199 VAL A O 1
ATOM 1510 N N . PRO A 1 200 ? 1.576 -21.760 4.913 1.00 66.88 200 PRO A N 1
ATOM 1511 C CA . PRO A 1 200 ? 1.009 -20.840 5.898 1.00 66.88 200 PRO A CA 1
ATOM 1512 C C . PRO A 1 200 ? 0.793 -21.559 7.233 1.00 66.88 200 PRO A C 1
ATOM 1514 O O . PRO A 1 200 ? 0.217 -22.640 7.240 1.00 66.88 200 PRO A O 1
ATOM 1517 N N . SER A 1 201 ? 1.190 -20.955 8.357 1.00 59.12 201 SER A N 1
ATOM 1518 C CA . SER A 1 201 ? 1.227 -21.629 9.675 1.00 59.12 201 SER A CA 1
ATOM 1519 C C . SER A 1 201 ? -0.107 -22.252 10.136 1.00 59.12 201 SER A C 1
ATOM 1521 O O . SER A 1 201 ? -0.104 -23.193 10.916 1.00 59.12 201 SER A O 1
ATOM 1523 N N . CYS A 1 202 ? -1.249 -21.747 9.656 1.00 62.19 202 CYS A N 1
ATOM 1524 C CA . CYS A 1 202 ? -2.590 -22.282 9.945 1.00 62.19 202 CYS A CA 1
ATOM 1525 C C . CYS A 1 202 ? -3.148 -23.207 8.851 1.00 62.19 202 CYS A C 1
ATOM 1527 O O . CYS A 1 202 ? -4.303 -23.630 8.911 1.00 62.19 202 CYS A O 1
ATOM 1529 N N . SER A 1 203 ? -2.372 -23.485 7.803 1.00 63.91 203 SER A N 1
ATOM 1530 C CA . SER A 1 203 ? -2.763 -24.412 6.748 1.00 63.91 203 SER A CA 1
ATOM 1531 C C . SER A 1 203 ? -2.394 -25.842 7.129 1.00 63.91 203 SER A C 1
ATOM 1533 O O . SER A 1 203 ? -1.318 -26.084 7.653 1.00 63.91 203 SER A O 1
ATOM 1535 N N . ARG A 1 204 ? -3.282 -26.791 6.803 1.00 74.62 204 ARG A N 1
ATOM 1536 C CA . ARG A 1 204 ? -3.099 -28.242 7.002 1.00 74.62 204 ARG A CA 1
ATOM 1537 C C . ARG A 1 204 ? -3.044 -28.697 8.472 1.00 74.62 204 ARG A C 1
ATOM 1539 O O . ARG A 1 204 ? -2.235 -29.545 8.822 1.00 74.62 204 ARG A O 1
ATOM 1546 N N . THR A 1 205 ? -3.948 -28.197 9.313 1.00 78.62 205 THR A N 1
ATOM 1547 C CA . THR A 1 205 ? -4.162 -28.689 10.689 1.00 78.62 205 THR A CA 1
ATOM 1548 C C . THR A 1 205 ? -5.568 -29.271 10.854 1.00 78.62 205 THR A C 1
ATOM 1550 O O . THR A 1 205 ? -6.500 -28.837 10.166 1.00 78.62 205 THR A O 1
ATOM 1553 N N . CYS A 1 206 ? -5.748 -30.222 11.776 1.00 82.19 206 CYS A N 1
ATOM 1554 C CA . CYS A 1 206 ? -7.077 -30.741 12.121 1.00 82.19 206 CYS A CA 1
ATOM 1555 C C . CYS A 1 206 ? -8.016 -29.643 12.643 1.00 82.19 206 CYS A C 1
ATOM 1557 O O . CYS A 1 206 ? -9.204 -29.654 12.328 1.00 82.19 206 CYS A O 1
ATOM 1559 N N . GLU A 1 207 ? -7.483 -28.635 13.340 1.00 75.19 207 GLU A N 1
ATOM 1560 C CA . GLU A 1 207 ? -8.240 -27.455 13.774 1.00 75.19 207 GLU A CA 1
ATOM 1561 C C . GLU A 1 207 ? -8.914 -26.735 12.594 1.00 75.19 207 GLU A C 1
ATOM 1563 O O . GLU A 1 207 ? -10.085 -26.361 12.669 1.00 75.19 207 GLU A O 1
ATOM 1568 N N . ARG A 1 208 ? -8.212 -26.602 11.460 1.00 72.00 208 ARG A N 1
ATOM 1569 C CA . ARG A 1 208 ? -8.781 -26.011 10.243 1.00 72.00 208 ARG A CA 1
ATOM 1570 C C . ARG A 1 208 ? -9.842 -26.905 9.606 1.00 72.00 208 ARG A C 1
ATOM 1572 O O . ARG A 1 208 ? -10.839 -26.381 9.121 1.00 72.00 208 ARG A O 1
ATOM 1579 N N . VAL A 1 209 ? -9.621 -28.220 9.573 1.00 76.31 209 VAL A N 1
ATOM 1580 C CA . VAL A 1 209 ? -10.565 -29.189 8.981 1.00 76.31 209 VAL A CA 1
ATOM 1581 C C . VAL A 1 209 ? -11.879 -29.225 9.766 1.00 76.31 209 VAL A C 1
ATOM 1583 O O . VAL A 1 209 ? -12.947 -29.276 9.163 1.00 76.31 209 VAL A O 1
ATOM 1586 N N . LEU A 1 210 ? -11.806 -29.142 11.096 1.00 73.69 210 LEU A N 1
ATOM 1587 C CA . LEU A 1 210 ? -12.968 -29.187 11.989 1.00 73.69 210 LEU A CA 1
ATOM 1588 C C . LEU A 1 210 ? -13.639 -27.816 12.199 1.00 73.69 210 LEU A C 1
ATOM 1590 O O . LEU A 1 210 ? -14.757 -27.744 12.716 1.00 73.69 210 LEU A O 1
ATOM 1594 N N . SER A 1 211 ? -12.991 -26.717 11.799 1.00 66.31 211 SER A N 1
ATOM 1595 C CA . SER A 1 211 ? -13.544 -25.368 11.939 1.00 66.31 211 SER A CA 1
ATOM 1596 C C . SER A 1 211 ? -14.736 -25.136 11.005 1.00 66.31 211 SER A C 1
ATOM 1598 O O . SER A 1 211 ? -14.612 -25.142 9.782 1.00 66.31 211 SER A O 1
ATOM 1600 N N . LYS A 1 212 ? -15.893 -24.790 11.585 1.00 56.31 212 LYS A N 1
ATOM 1601 C CA . LYS A 1 212 ? -17.074 -24.294 10.846 1.00 56.31 212 LYS A CA 1
ATOM 1602 C C . LYS A 1 212 ? -16.912 -22.850 10.338 1.00 56.31 212 LYS A C 1
ATOM 1604 O O . LYS A 1 212 ? -17.782 -22.341 9.635 1.00 56.31 212 LYS A O 1
ATOM 1609 N N . VAL A 1 213 ? -15.821 -22.175 10.707 1.00 46.97 213 VAL A N 1
ATOM 1610 C CA . VAL A 1 213 ? -15.500 -20.794 10.322 1.00 46.97 213 VAL A CA 1
ATOM 1611 C C . VAL A 1 213 ? -14.373 -20.803 9.289 1.00 46.97 213 VAL A C 1
ATOM 1613 O O . VAL A 1 213 ? -13.378 -21.507 9.462 1.00 46.97 213 VAL A O 1
ATOM 1616 N N . LYS A 1 214 ? -14.495 -19.995 8.227 1.00 47.31 214 LYS A N 1
ATOM 1617 C CA . LYS A 1 214 ? -13.418 -19.794 7.243 1.00 47.31 214 LYS A CA 1
ATOM 1618 C C . LYS A 1 214 ? -12.225 -19.105 7.916 1.00 47.31 214 LYS A C 1
ATOM 1620 O O . LYS A 1 214 ? -12.253 -17.896 8.138 1.00 47.31 214 LYS A O 1
ATOM 1625 N N . ILE A 1 215 ? -11.193 -19.878 8.248 1.00 52.53 215 ILE A N 1
ATOM 1626 C CA . ILE A 1 215 ? -9.933 -19.366 8.796 1.00 52.53 215 ILE A CA 1
ATOM 1627 C C . ILE A 1 215 ? -9.103 -18.792 7.643 1.00 52.53 215 ILE A C 1
ATOM 1629 O O . ILE A 1 215 ? -8.702 -19.518 6.732 1.00 52.53 215 ILE A O 1
ATOM 1633 N N . TYR A 1 216 ? -8.851 -17.484 7.681 1.00 51.66 216 TYR A N 1
ATOM 1634 C CA . TYR A 1 216 ? -7.977 -16.803 6.728 1.00 51.66 216 TYR A CA 1
ATOM 1635 C C . TYR A 1 216 ? -6.533 -16.865 7.222 1.00 51.66 216 TYR A C 1
ATOM 1637 O O . TYR A 1 216 ? -6.189 -16.246 8.228 1.00 51.66 216 TYR A O 1
ATOM 1645 N N . CYS A 1 217 ? -5.681 -17.593 6.505 1.00 53.25 217 CYS A N 1
ATOM 1646 C CA . CYS A 1 217 ? -4.255 -17.613 6.798 1.00 53.25 217 CYS A CA 1
ATOM 1647 C C . CYS A 1 217 ? -3.569 -16.346 6.284 1.00 53.25 217 CYS A C 1
ATOM 1649 O O . CYS A 1 217 ? -3.672 -16.019 5.102 1.00 53.25 217 CYS A O 1
ATOM 1651 N N . SER A 1 218 ? -2.858 -15.631 7.163 1.00 53.34 218 SER A N 1
ATOM 1652 C CA . SER A 1 218 ? -1.977 -14.538 6.748 1.00 53.34 218 SER A CA 1
ATOM 1653 C C . SER A 1 218 ? -0.826 -15.103 5.907 1.00 53.34 218 SER A C 1
ATOM 1655 O O . SER A 1 218 ? -0.344 -16.206 6.160 1.00 53.34 218 SER A O 1
ATOM 1657 N N . GLN A 1 219 ? -0.379 -14.362 4.889 1.00 48.78 219 GLN A N 1
ATOM 1658 C CA . GLN A 1 219 ? 0.646 -14.814 3.932 1.00 48.78 219 GLN A CA 1
ATOM 1659 C C . GLN A 1 219 ? 2.068 -14.950 4.521 1.00 48.78 219 GLN A C 1
ATOM 1661 O O . GLN A 1 219 ? 3.034 -15.069 3.775 1.00 48.78 219 GLN A O 1
ATOM 1666 N N . LEU A 1 220 ? 2.226 -14.964 5.849 1.00 49.59 220 LEU A N 1
ATOM 1667 C CA . LEU A 1 220 ? 3.484 -15.349 6.486 1.00 49.59 220 LEU A CA 1
ATOM 1668 C C . LEU A 1 220 ? 3.572 -16.881 6.521 1.00 49.59 220 LEU A C 1
ATOM 1670 O O . LEU A 1 220 ? 3.214 -17.526 7.511 1.00 49.59 220 LEU A O 1
ATOM 1674 N N . CYS A 1 221 ? 4.004 -17.465 5.404 1.00 62.19 221 CYS A N 1
ATOM 1675 C CA . CYS A 1 221 ? 4.413 -18.860 5.369 1.00 62.19 221 CYS A CA 1
ATOM 1676 C C . CYS A 1 221 ? 5.804 -19.030 5.978 1.00 62.19 221 CYS A C 1
ATOM 1678 O O . CYS A 1 221 ? 6.635 -18.124 5.917 1.00 62.19 221 CYS A O 1
ATOM 1680 N N . LYS A 1 222 ? 6.041 -20.189 6.592 1.00 62.19 222 LYS A N 1
ATOM 1681 C CA . LYS A 1 222 ? 7.360 -20.567 7.100 1.00 62.19 222 LYS A CA 1
ATOM 1682 C C . LYS A 1 222 ? 7.882 -21.757 6.286 1.00 62.19 222 LYS A C 1
ATOM 1684 O O . LYS A 1 222 ? 7.077 -22.642 5.983 1.00 62.19 222 LYS A O 1
ATOM 1689 N N . PRO A 1 223 ? 9.174 -21.785 5.918 1.00 67.88 223 PRO A N 1
ATOM 1690 C CA . PRO A 1 223 ? 9.814 -23.003 5.438 1.00 67.88 223 PRO A CA 1
ATOM 1691 C C . PRO A 1 223 ? 9.950 -24.006 6.593 1.00 67.88 223 PRO A C 1
ATOM 1693 O O . PRO A 1 223 ? 10.137 -23.602 7.743 1.00 67.88 223 PRO A O 1
ATOM 1696 N N . GLY A 1 224 ? 9.840 -25.303 6.306 1.00 74.69 224 GLY A N 1
ATOM 1697 C CA . GLY A 1 224 ? 9.952 -26.361 7.316 1.00 74.69 224 GLY A CA 1
ATOM 1698 C C . GLY A 1 224 ? 9.369 -27.704 6.871 1.00 74.69 224 GLY A C 1
ATOM 1699 O O . GLY A 1 224 ? 8.885 -27.841 5.747 1.00 74.69 224 GLY A O 1
ATOM 1700 N N . CYS A 1 225 ? 9.418 -28.702 7.754 1.00 81.75 225 CYS A N 1
ATOM 1701 C CA . CYS A 1 225 ? 8.722 -29.975 7.565 1.00 81.75 225 CYS A CA 1
ATOM 1702 C C . CYS A 1 225 ? 7.234 -29.803 7.889 1.00 81.75 225 CYS A C 1
ATOM 1704 O O . CYS A 1 225 ? 6.872 -29.309 8.958 1.00 81.75 225 CYS A O 1
ATOM 1706 N N . PHE A 1 226 ? 6.369 -30.189 6.955 1.00 84.94 226 PHE A N 1
ATOM 1707 C CA . PHE A 1 226 ? 4.920 -30.195 7.152 1.00 84.94 226 PHE A CA 1
ATOM 1708 C C . PHE A 1 226 ? 4.332 -31.490 6.612 1.00 84.94 226 PHE A C 1
ATOM 1710 O O . PHE A 1 226 ? 4.924 -32.131 5.745 1.00 84.94 226 PHE A O 1
ATOM 1717 N N . CYS A 1 227 ? 3.130 -31.839 7.067 1.00 87.44 227 CYS A N 1
ATOM 1718 C CA . CYS A 1 227 ? 2.421 -33.012 6.572 1.00 87.44 227 CYS A CA 1
ATOM 1719 C C . CYS A 1 227 ? 2.331 -33.025 5.043 1.00 87.44 227 CYS A C 1
ATOM 1721 O O . CYS A 1 227 ? 2.015 -32.000 4.422 1.00 87.44 227 CYS A O 1
ATOM 1723 N N . LYS A 1 228 ? 2.614 -34.195 4.456 1.00 87.88 228 LYS A N 1
ATOM 1724 C CA . LYS A 1 228 ? 2.493 -34.456 3.016 1.00 87.88 228 LYS A CA 1
ATOM 1725 C C . LYS A 1 228 ? 1.101 -34.081 2.508 1.00 87.88 228 LYS A C 1
ATOM 1727 O O . LYS A 1 228 ? 0.134 -33.968 3.265 1.00 87.88 228 LYS A O 1
ATOM 1732 N N . GLU A 1 229 ? 0.988 -33.874 1.200 1.00 82.88 229 GLU A N 1
ATOM 1733 C CA . GLU A 1 229 ? -0.300 -33.525 0.604 1.00 82.88 229 GLU A CA 1
ATOM 1734 C C . GLU A 1 229 ? -1.366 -34.583 0.902 1.00 82.88 229 GLU A C 1
ATOM 1736 O O . GLU A 1 229 ? -1.112 -35.781 0.831 1.00 82.88 229 GLU A O 1
ATOM 1741 N N . GLY A 1 230 ? -2.565 -34.125 1.267 1.00 79.50 230 GLY A N 1
ATOM 1742 C CA . GLY A 1 230 ? -3.661 -34.999 1.690 1.00 79.50 230 GLY A CA 1
ATOM 1743 C C . GLY A 1 230 ? -3.667 -35.345 3.181 1.00 79.50 230 GLY A C 1
ATOM 1744 O O . GLY A 1 230 ? -4.675 -35.865 3.650 1.00 79.50 230 GLY A O 1
ATOM 1745 N N . LEU A 1 231 ? -2.618 -35.000 3.936 1.00 86.12 231 LEU A N 1
ATOM 1746 C CA . LEU A 1 231 ? -2.551 -35.162 5.389 1.00 86.12 231 LEU A CA 1
ATOM 1747 C C . LEU A 1 231 ? -2.624 -33.810 6.107 1.00 86.12 231 LEU A C 1
ATOM 1749 O O . LEU A 1 231 ? -2.341 -32.747 5.544 1.00 86.12 231 LEU A O 1
ATOM 1753 N N . VAL A 1 232 ? -3.032 -33.850 7.370 1.00 86.31 232 VAL A N 1
ATOM 1754 C CA . VAL A 1 232 ? -3.125 -32.684 8.250 1.00 86.31 232 VAL A CA 1
ATOM 1755 C C . VAL A 1 232 ? -2.491 -32.989 9.598 1.00 86.31 232 VAL A C 1
ATOM 1757 O O . VAL A 1 232 ? -2.526 -34.122 10.067 1.00 86.31 232 VAL A O 1
ATOM 1760 N N . LYS A 1 233 ? -1.911 -31.969 10.232 1.00 83.38 233 LYS A N 1
ATOM 1761 C CA . LYS A 1 233 ? -1.313 -32.099 11.558 1.00 83.38 233 LYS A CA 1
ATOM 1762 C C . LYS A 1 233 ? -2.419 -32.260 12.604 1.00 83.38 233 LYS A C 1
ATOM 1764 O O . LYS A 1 233 ? -3.272 -31.374 12.746 1.00 83.38 233 LYS A O 1
ATOM 1769 N N . GLY A 1 234 ? -2.417 -33.401 13.279 1.00 79.31 234 GLY A N 1
ATOM 1770 C CA . GLY A 1 234 ? -3.242 -33.713 14.435 1.00 79.31 234 GLY A CA 1
ATOM 1771 C C . GLY A 1 234 ? -2.800 -32.938 15.676 1.00 79.31 234 GLY A C 1
ATOM 1772 O O . GLY A 1 234 ? -1.773 -32.259 15.686 1.00 79.31 234 GLY A O 1
ATOM 1773 N N . TYR A 1 235 ? -3.598 -33.026 16.735 1.00 72.44 235 TYR A N 1
ATOM 1774 C CA . TYR A 1 235 ? -3.333 -32.333 18.002 1.00 72.44 235 TYR A CA 1
ATOM 1775 C C . TYR A 1 235 ? -2.188 -32.953 18.817 1.00 72.44 235 TYR A C 1
ATOM 1777 O O . TYR A 1 235 ? -1.648 -32.299 19.700 1.00 72.44 235 TYR A O 1
ATOM 1785 N N . ASP A 1 236 ? -1.818 -34.199 18.523 1.00 73.56 236 ASP A N 1
ATOM 1786 C CA . ASP A 1 236 ? -0.650 -34.898 19.072 1.00 73.56 236 ASP A CA 1
ATOM 1787 C C . ASP A 1 236 ? 0.633 -34.621 18.265 1.00 73.56 236 ASP A C 1
ATOM 1789 O O . ASP A 1 236 ? 1.679 -35.217 18.514 1.00 73.56 236 ASP A O 1
ATOM 1793 N N . GLY A 1 237 ? 0.546 -33.733 17.269 1.00 73.94 237 GLY A N 1
ATOM 1794 C CA . GLY A 1 237 ? 1.647 -33.358 16.397 1.00 73.94 237 GLY A CA 1
ATOM 1795 C C . GLY A 1 237 ? 1.899 -34.304 15.222 1.00 73.94 237 GLY A C 1
ATOM 1796 O O . GLY A 1 237 ? 2.768 -33.985 14.414 1.00 73.94 237 GLY A O 1
ATOM 1797 N N . LYS A 1 238 ? 1.148 -35.407 15.075 1.00 86.50 238 LYS A N 1
ATOM 1798 C CA . LYS A 1 238 ? 1.325 -36.382 13.982 1.00 86.50 238 LYS A CA 1
ATOM 1799 C C . LYS A 1 238 ? 0.514 -36.022 12.740 1.00 86.50 238 LYS A C 1
ATOM 1801 O O . LYS A 1 238 ? -0.517 -35.359 12.825 1.00 86.50 238 LYS A O 1
ATOM 1806 N N . CYS A 1 239 ? 0.952 -36.486 11.574 1.00 89.00 239 CYS A N 1
ATOM 1807 C CA . CYS A 1 239 ? 0.212 -36.312 10.329 1.00 89.00 239 CYS A CA 1
ATOM 1808 C C . CYS A 1 239 ? -0.850 -37.401 10.177 1.00 89.00 239 CYS A C 1
ATOM 1810 O O . CYS A 1 239 ? -0.530 -38.581 10.085 1.00 89.00 239 CYS A O 1
ATOM 1812 N N . VAL A 1 240 ? -2.115 -36.990 10.142 1.00 90.69 240 VAL A N 1
ATOM 1813 C CA . VAL A 1 240 ? -3.282 -37.875 10.032 1.00 90.69 240 VAL A CA 1
ATOM 1814 C C . VAL A 1 240 ? -4.120 -37.496 8.820 1.00 90.69 240 VAL A C 1
ATOM 1816 O O . VAL A 1 240 ? -3.984 -36.399 8.260 1.00 90.69 240 VAL A O 1
ATOM 1819 N N . ARG A 1 241 ? -5.006 -38.389 8.382 1.00 88.56 241 ARG A N 1
ATOM 1820 C CA . ARG A 1 241 ? -5.936 -38.050 7.298 1.00 88.56 241 ARG A CA 1
ATOM 1821 C C . ARG A 1 241 ? -7.012 -37.085 7.811 1.00 88.56 241 ARG A C 1
ATOM 1823 O O . ARG A 1 241 ? -7.415 -37.182 8.967 1.00 88.56 241 ARG A O 1
ATOM 1830 N N . PRO A 1 242 ? -7.556 -36.182 6.976 1.00 84.38 242 PRO A N 1
ATOM 1831 C CA . PRO A 1 242 ? -8.617 -35.261 7.386 1.00 84.38 242 PRO A CA 1
ATOM 1832 C C . PRO A 1 242 ? -9.835 -35.940 8.033 1.00 84.38 242 PRO A C 1
ATOM 1834 O O . PRO A 1 242 ? -10.481 -35.341 8.886 1.00 84.38 242 PRO A O 1
ATOM 1837 N N . GLN A 1 243 ? -10.148 -37.181 7.642 1.00 82.88 243 GLN A N 1
ATOM 1838 C CA . GLN A 1 243 ? -11.253 -37.970 8.200 1.00 82.88 243 GLN A CA 1
ATOM 1839 C C . GLN A 1 243 ? -10.960 -38.520 9.606 1.00 82.88 243 GLN A C 1
ATOM 1841 O O . GLN A 1 243 ? -11.887 -38.869 10.329 1.00 82.88 243 GLN A O 1
ATOM 1846 N N . GLU A 1 244 ? -9.688 -38.587 9.992 1.00 82.88 244 GLU A N 1
ATOM 1847 C CA . GLU A 1 244 ? -9.215 -39.057 11.301 1.00 82.88 244 GLU A CA 1
ATOM 1848 C C . GLU A 1 244 ? -9.125 -37.905 12.317 1.00 82.88 244 GLU A C 1
ATOM 1850 O O . GLU A 1 244 ? -8.795 -38.118 13.481 1.00 82.88 244 GLU A O 1
ATOM 1855 N N . CYS A 1 245 ? -9.445 -36.672 11.908 1.00 81.44 245 CYS A N 1
ATOM 1856 C CA . CYS A 1 245 ? -9.539 -35.545 12.824 1.00 81.44 245 CYS A CA 1
ATOM 1857 C C . CYS A 1 245 ? -10.738 -35.724 13.763 1.00 81.44 245 CYS A C 1
ATOM 1859 O O . CYS A 1 245 ? -11.887 -35.486 13.390 1.00 81.44 245 CYS A O 1
ATOM 1861 N N . THR A 1 246 ? -10.471 -36.095 15.010 1.00 74.44 246 THR A N 1
ATOM 1862 C CA . THR A 1 246 ? -11.483 -36.161 16.066 1.00 74.44 246 THR A CA 1
ATOM 1863 C C . THR A 1 246 ? -11.563 -34.841 16.824 1.00 74.44 246 THR A C 1
ATOM 1865 O O . THR A 1 246 ? -10.544 -34.207 17.103 1.00 74.44 246 THR A O 1
ATOM 1868 N N . VAL A 1 247 ? -12.771 -34.435 17.220 1.00 60.47 247 VAL A N 1
ATOM 1869 C CA . VAL A 1 247 ? -12.945 -33.352 18.194 1.00 60.47 247 VAL A CA 1
ATOM 1870 C C . VAL A 1 247 ? -12.413 -33.863 19.528 1.00 60.47 247 VAL A C 1
ATOM 1872 O O . VAL A 1 247 ? -13.004 -34.761 20.121 1.00 60.47 247 VAL A O 1
ATOM 1875 N N . ILE A 1 248 ? -11.289 -33.321 19.993 1.00 54.06 248 ILE A N 1
ATOM 1876 C CA . ILE A 1 248 ? -10.754 -33.676 21.304 1.00 54.06 248 ILE A CA 1
ATOM 1877 C C . ILE A 1 248 ? -11.685 -33.110 22.377 1.00 54.06 248 ILE A C 1
ATOM 1879 O O . ILE A 1 248 ? -11.626 -31.938 22.747 1.00 54.06 248 ILE A O 1
ATOM 1883 N N . SER A 1 249 ? -12.560 -33.969 22.888 1.00 45.53 249 SER A N 1
ATOM 1884 C CA . SER A 1 249 ? -13.291 -33.776 24.134 1.00 45.53 249 SER A CA 1
ATOM 1885 C C . SER A 1 249 ? -12.522 -34.395 25.308 1.00 45.53 249 SER A C 1
ATOM 1887 O O . SER A 1 249 ? -13.094 -35.174 26.056 1.00 45.53 249 SER A O 1
ATOM 1889 N N . ALA A 1 250 ? -11.228 -34.099 25.462 1.00 42.88 250 ALA A N 1
ATOM 1890 C CA . ALA A 1 250 ? -10.461 -34.359 26.689 1.00 42.88 250 ALA A CA 1
ATOM 1891 C C . ALA A 1 250 ? -9.084 -33.668 26.610 1.00 42.88 250 ALA A C 1
ATOM 1893 O O . ALA A 1 250 ? -8.354 -33.906 25.654 1.00 42.88 250 ALA A O 1
ATOM 1894 N N . PRO A 1 251 ? -8.708 -32.794 27.557 1.00 40.28 251 PRO A N 1
ATOM 1895 C CA . PRO A 1 251 ? -7.394 -32.158 27.538 1.00 40.28 251 PRO A CA 1
ATOM 1896 C C . PRO A 1 251 ? -6.270 -33.202 27.708 1.00 40.28 251 PRO A C 1
ATOM 1898 O O . PRO A 1 251 ? -6.475 -34.187 28.418 1.00 40.28 251 PRO A O 1
ATOM 1901 N N . PRO A 1 252 ? -5.085 -32.991 27.100 1.00 44.31 252 PRO A N 1
ATOM 1902 C CA . PRO A 1 252 ? -3.884 -33.749 27.446 1.00 44.31 252 PRO A CA 1
ATOM 1903 C C . PRO A 1 252 ? -3.538 -33.527 28.930 1.00 44.31 252 PRO A C 1
ATOM 1905 O O . PRO A 1 252 ? -3.767 -32.439 29.460 1.00 44.31 252 PRO A O 1
ATOM 1908 N N . GLU A 1 253 ? -2.995 -34.558 29.581 1.00 53.59 253 GLU A N 1
ATOM 1909 C CA . GLU A 1 253 ? -2.851 -34.778 31.037 1.00 53.59 253 GLU A CA 1
ATOM 1910 C C . GLU A 1 253 ? -2.099 -33.716 31.884 1.00 53.59 253 GLU A C 1
ATOM 1912 O O . GLU A 1 253 ? -1.761 -33.995 33.027 1.00 53.59 253 GLU A O 1
ATOM 1917 N N . ASN A 1 254 ? -1.867 -32.485 31.415 1.00 66.88 254 ASN A N 1
ATOM 1918 C CA . ASN A 1 254 ? -1.050 -31.490 32.133 1.00 66.88 254 ASN A CA 1
ATOM 1919 C C . ASN A 1 254 ? -1.703 -30.113 32.365 1.00 66.88 254 ASN A C 1
ATOM 1921 O O . ASN A 1 254 ? -1.023 -29.206 32.842 1.00 66.88 254 ASN A O 1
ATOM 1925 N N . CYS A 1 255 ? -2.987 -29.918 32.047 1.00 73.88 255 CYS A N 1
ATOM 1926 C CA . CYS A 1 255 ? -3.685 -28.656 32.339 1.00 73.88 255 CYS A CA 1
ATOM 1927 C C . CYS A 1 255 ? -4.711 -28.802 33.463 1.00 73.88 255 CYS A C 1
ATOM 1929 O O . CYS A 1 255 ? -5.322 -29.859 33.625 1.00 73.88 255 CYS A O 1
ATOM 1931 N N . GLY A 1 256 ? -4.903 -27.724 34.230 1.00 73.81 256 GLY A N 1
ATOM 1932 C CA . GLY A 1 256 ? -5.858 -27.688 35.328 1.00 73.81 256 GLY A CA 1
ATOM 1933 C C . GLY A 1 256 ? -7.307 -27.849 34.862 1.00 73.81 256 GLY A C 1
ATOM 1934 O O . GLY A 1 256 ? -7.630 -27.839 33.668 1.00 73.81 256 GLY A O 1
ATOM 1935 N N . LYS A 1 257 ? -8.218 -27.988 35.827 1.00 80.00 257 LYS A N 1
ATOM 1936 C CA . LYS A 1 257 ? -9.656 -28.035 35.548 1.00 80.00 257 LYS A CA 1
ATOM 1937 C C . LYS A 1 257 ? -10.077 -26.780 34.768 1.00 80.00 257 LYS A C 1
ATOM 1939 O O . LYS A 1 257 ? -9.690 -25.670 35.114 1.00 80.00 257 LYS A O 1
ATOM 1944 N N . ASP A 1 258 ? -10.865 -26.978 33.711 1.00 81.50 258 ASP A N 1
ATOM 1945 C CA . ASP A 1 258 ? -11.368 -25.914 32.830 1.00 81.50 258 ASP A CA 1
ATOM 1946 C C . ASP A 1 258 ? -10.296 -25.132 32.041 1.00 81.50 258 ASP A C 1
ATOM 1948 O O . ASP A 1 258 ? -10.561 -24.061 31.483 1.00 81.50 258 ASP A O 1
ATOM 1952 N N . GLU A 1 259 ? -9.118 -25.736 31.875 1.00 81.50 259 GLU A N 1
ATOM 1953 C CA . GLU A 1 259 ? -8.037 -25.242 31.024 1.00 81.50 259 GLU A CA 1
ATOM 1954 C C . GLU A 1 259 ? -7.851 -26.086 29.753 1.00 81.50 259 GLU A C 1
ATOM 1956 O O . GLU A 1 259 ? -8.287 -27.238 29.652 1.00 81.50 259 GLU A O 1
ATOM 1961 N N . VAL A 1 260 ? -7.222 -25.474 28.749 1.00 84.38 260 VAL A N 1
ATOM 1962 C CA . VAL A 1 260 ? -6.839 -26.073 27.468 1.00 84.38 260 VAL A CA 1
ATOM 1963 C C . VAL A 1 260 ? -5.396 -25.691 27.176 1.00 84.38 260 VAL A C 1
ATOM 1965 O O . VAL A 1 260 ? -5.024 -24.518 27.267 1.00 84.38 260 VAL A O 1
ATOM 1968 N N . TYR A 1 261 ? -4.586 -26.684 26.822 1.00 78.88 261 TYR A N 1
ATOM 1969 C CA . TYR A 1 261 ? -3.221 -26.453 26.372 1.00 78.88 261 TYR A CA 1
ATOM 1970 C C . TYR A 1 261 ? -3.232 -25.826 24.975 1.00 78.88 261 TYR A C 1
ATOM 1972 O O . TYR A 1 261 ? -3.821 -26.393 24.057 1.00 78.88 261 TYR A O 1
ATOM 1980 N N . ASN A 1 262 ? -2.559 -24.688 24.802 1.00 71.88 262 ASN A N 1
ATOM 1981 C CA . ASN A 1 262 ? -2.364 -24.057 23.499 1.00 71.88 262 ASN A CA 1
ATOM 1982 C C . ASN A 1 262 ? -0.867 -23.912 23.201 1.00 71.88 262 ASN A C 1
ATOM 1984 O O . ASN A 1 262 ? -0.124 -23.324 23.989 1.00 71.88 262 ASN A O 1
ATOM 1988 N N . GLU A 1 263 ? -0.446 -24.346 22.009 1.00 70.62 263 GLU A N 1
ATOM 1989 C CA . GLU A 1 263 ? 0.909 -24.105 21.483 1.00 70.62 263 GLU A CA 1
ATOM 1990 C C . GLU A 1 263 ? 1.129 -22.639 21.045 1.00 70.62 263 GLU A C 1
ATOM 1992 O O . GLU A 1 263 ? 2.255 -22.185 20.836 1.00 70.62 263 GLU A O 1
ATOM 1997 N N . CYS A 1 264 ? 0.048 -21.871 20.897 1.00 73.06 264 CYS A N 1
ATOM 1998 C CA . CYS A 1 264 ? 0.087 -20.436 20.636 1.00 73.06 264 CYS A CA 1
ATOM 1999 C C . CYS A 1 264 ? -1.111 -19.739 21.293 1.00 73.06 264 CYS A C 1
ATOM 2001 O O . CYS A 1 264 ? -2.112 -19.435 20.646 1.00 73.06 264 CYS A O 1
ATOM 2003 N N . GLY A 1 265 ? -1.027 -19.496 22.600 1.00 78.31 265 GLY A N 1
ATOM 2004 C CA . GLY A 1 265 ? -1.974 -18.644 23.313 1.00 78.31 265 GLY A CA 1
ATOM 2005 C C . GLY A 1 265 ? -1.551 -17.174 23.344 1.00 78.31 265 GLY A C 1
ATOM 2006 O O . GLY A 1 265 ? -0.416 -16.810 23.024 1.00 78.31 265 GLY A O 1
ATOM 2007 N N . SER A 1 266 ? -2.497 -16.312 23.723 1.00 82.81 266 SER A N 1
ATOM 2008 C CA . SER A 1 266 ? -2.274 -14.867 23.856 1.00 82.81 266 SER A CA 1
ATOM 2009 C C . SER A 1 266 ? -1.207 -14.563 24.911 1.00 82.81 266 SER A C 1
ATOM 2011 O O . SER A 1 266 ? -1.267 -15.098 26.016 1.00 82.81 266 SER A O 1
ATOM 2013 N N . ALA A 1 267 ? -0.301 -13.621 24.621 1.00 81.06 267 ALA A N 1
ATOM 2014 C CA . ALA A 1 267 ? 0.625 -13.060 25.611 1.00 81.06 267 ALA A CA 1
ATOM 2015 C C . ALA A 1 267 ? -0.079 -12.274 26.737 1.00 81.06 267 ALA A C 1
ATOM 2017 O O . ALA A 1 267 ? 0.533 -11.988 27.763 1.00 81.06 267 ALA A O 1
ATOM 2018 N N . CYS A 1 268 ? -1.362 -11.946 26.557 1.00 84.44 268 CYS A N 1
ATOM 2019 C CA . CYS A 1 268 ? -2.243 -11.466 27.618 1.00 84.44 268 CYS A CA 1
ATOM 2020 C C . CYS A 1 268 ? -3.510 -12.331 27.652 1.00 84.44 268 CYS A C 1
ATOM 2022 O O . CYS A 1 268 ? -4.489 -12.029 26.957 1.00 84.44 268 CYS A O 1
ATOM 2024 N N . PRO A 1 269 ? -3.512 -13.440 28.395 1.00 84.31 269 PRO A N 1
ATOM 2025 C CA . PRO A 1 269 ? -4.741 -14.179 28.628 1.00 84.31 269 PRO A CA 1
ATOM 2026 C C . PRO A 1 269 ? -5.723 -13.353 29.483 1.00 84.31 269 PRO A C 1
ATOM 2028 O O . PRO A 1 269 ? -5.294 -12.497 30.264 1.00 84.31 269 PRO A O 1
ATOM 2031 N N . PRO A 1 270 ? -7.040 -13.575 29.341 1.00 83.94 270 PRO A N 1
ATOM 2032 C CA . PRO A 1 270 ? -8.039 -12.879 30.140 1.00 83.94 270 PRO A CA 1
ATOM 2033 C C . PRO A 1 270 ? -8.030 -13.379 31.596 1.00 83.94 270 PRO A C 1
ATOM 2035 O O . PRO A 1 270 ? -8.070 -14.580 31.868 1.00 83.94 270 PRO A O 1
ATOM 2038 N N . THR A 1 271 ? -7.999 -12.444 32.537 1.00 86.94 271 THR A N 1
ATOM 2039 C CA . THR A 1 271 ? -8.009 -12.647 33.989 1.00 86.94 271 THR A CA 1
ATOM 2040 C C . THR A 1 271 ? -9.061 -11.750 34.633 1.00 86.94 271 THR A C 1
ATOM 2042 O O . THR A 1 271 ? -9.453 -10.732 34.062 1.00 86.94 271 THR A O 1
ATOM 2045 N N . CYS A 1 272 ? -9.497 -12.066 35.852 1.00 85.62 272 CYS A N 1
ATOM 2046 C CA . CYS A 1 272 ? -10.405 -11.194 36.600 1.00 85.62 272 CYS A CA 1
ATOM 2047 C C . CYS A 1 272 ? -9.840 -9.779 36.788 1.00 85.62 272 CYS A C 1
ATOM 2049 O O . CYS A 1 272 ? -10.580 -8.797 36.755 1.00 85.62 272 CYS A O 1
ATOM 2051 N N . SER A 1 273 ? -8.520 -9.651 36.919 1.00 78.75 273 SER A N 1
ATOM 2052 C CA . SER A 1 273 ? -7.842 -8.373 37.122 1.00 78.75 273 SER A CA 1
ATOM 2053 C C . SER A 1 273 ? -7.664 -7.556 35.828 1.00 78.75 273 SER A C 1
ATOM 2055 O O . SER A 1 273 ? -7.450 -6.343 35.926 1.00 78.75 273 SER A O 1
ATOM 2057 N N . ASN A 1 274 ? -7.773 -8.151 34.629 1.00 75.75 274 ASN A N 1
ATOM 2058 C CA . ASN A 1 274 ? -7.719 -7.435 33.339 1.00 75.75 274 ASN A CA 1
ATOM 2059 C C . ASN A 1 274 ? -9.041 -7.433 32.548 1.00 75.75 274 ASN A C 1
ATOM 2061 O O . ASN A 1 274 ? -9.127 -6.796 31.495 1.00 75.75 274 ASN A O 1
ATOM 2065 N N . LEU A 1 275 ? -10.084 -8.073 33.077 1.00 74.44 275 LEU A N 1
ATOM 2066 C CA . LEU A 1 275 ? -11.405 -8.137 32.469 1.00 74.44 275 LEU A CA 1
ATOM 2067 C C . LEU A 1 275 ? -11.973 -6.726 32.226 1.00 74.44 275 LEU A C 1
ATOM 2069 O O . LEU A 1 275 ? -12.219 -5.961 33.157 1.00 74.44 275 LEU A O 1
ATOM 2073 N N . GLY A 1 276 ? -12.170 -6.370 30.954 1.00 62.50 276 GLY A N 1
ATOM 2074 C CA . GLY A 1 276 ? -12.695 -5.061 30.549 1.00 62.50 276 GLY A CA 1
ATOM 2075 C C . GLY A 1 276 ? -11.685 -3.906 30.572 1.00 62.50 276 GLY A C 1
ATOM 2076 O O . GLY A 1 276 ? -12.104 -2.754 30.463 1.00 62.50 276 GLY A O 1
ATOM 2077 N N . LYS A 1 277 ? -10.380 -4.185 30.706 1.00 66.12 277 LYS A N 1
ATOM 2078 C CA . LYS A 1 277 ? -9.301 -3.197 30.546 1.00 66.12 277 LYS A CA 1
ATOM 2079 C C . LYS A 1 277 ? -8.708 -3.284 29.135 1.00 66.12 277 LYS A C 1
ATOM 2081 O O . LYS A 1 277 ? -8.443 -4.377 28.642 1.00 66.12 277 LYS A O 1
ATOM 2086 N N . ASP A 1 278 ? -8.437 -2.138 28.513 1.00 54.31 278 ASP A N 1
ATOM 2087 C CA . ASP A 1 278 ? -7.724 -2.082 27.231 1.00 54.31 278 ASP A CA 1
ATOM 2088 C C . ASP A 1 278 ? -6.235 -2.392 27.453 1.00 54.31 278 ASP A C 1
ATOM 2090 O O . ASP A 1 278 ? -5.457 -1.529 27.866 1.00 54.31 278 ASP A O 1
ATOM 2094 N N . GLN A 1 279 ? -5.831 -3.640 27.209 1.00 63.69 279 GLN A N 1
ATOM 2095 C CA . GLN A 1 279 ? -4.444 -4.080 27.355 1.00 63.69 279 GLN A CA 1
ATOM 2096 C C . GLN A 1 279 ? -3.751 -4.192 25.991 1.00 63.69 279 GLN A C 1
ATOM 2098 O O . GLN A 1 279 ? -4.262 -4.807 25.055 1.00 63.69 279 GLN A O 1
ATOM 2103 N N . VAL A 1 280 ? -2.553 -3.609 25.879 1.00 61.03 280 VAL A N 1
ATOM 2104 C CA . VAL A 1 280 ? -1.694 -3.753 24.696 1.00 61.03 280 VAL A CA 1
ATOM 2105 C C . VAL A 1 280 ? -0.849 -5.013 24.847 1.00 61.03 280 VAL A C 1
ATOM 2107 O O . VAL A 1 280 ? -0.057 -5.123 25.781 1.00 61.03 280 VAL A O 1
ATOM 2110 N N . CYS A 1 281 ? -0.991 -5.937 23.901 1.00 69.75 281 CYS A N 1
ATOM 2111 C CA . CYS A 1 281 ? -0.321 -7.235 23.915 1.00 69.75 281 CYS A CA 1
ATOM 2112 C C . CYS A 1 281 ? 0.647 -7.370 22.744 1.00 69.75 281 CYS A C 1
ATOM 2114 O O . CYS A 1 281 ? 0.409 -6.850 21.651 1.00 69.75 281 CYS A O 1
ATOM 2116 N N . THR A 1 282 ? 1.755 -8.067 22.970 1.00 65.75 282 THR A N 1
ATOM 2117 C CA . THR A 1 282 ? 2.687 -8.461 21.910 1.00 65.75 282 THR A CA 1
ATOM 2118 C C . THR A 1 282 ? 2.087 -9.612 21.095 1.00 65.75 282 THR A C 1
ATOM 2120 O O . THR A 1 282 ? 1.368 -10.450 21.629 1.00 65.75 282 THR A O 1
ATOM 2123 N N . LEU A 1 283 ? 2.384 -9.677 19.791 1.00 68.19 283 LEU A N 1
ATOM 2124 C CA . LEU A 1 283 ? 1.881 -10.728 18.884 1.00 68.19 283 LEU A CA 1
ATOM 2125 C C . LEU A 1 283 ? 2.645 -12.063 19.009 1.00 68.19 283 LEU A C 1
ATOM 2127 O O . LEU A 1 283 ? 2.612 -12.887 18.100 1.00 68.19 283 LEU A O 1
ATOM 2131 N N . GLN A 1 284 ? 3.389 -12.252 20.098 1.00 60.94 284 GLN A N 1
ATOM 2132 C CA . GLN A 1 284 ? 4.149 -13.475 20.336 1.00 60.94 284 GLN A CA 1
ATOM 2133 C C . GLN A 1 284 ? 3.219 -14.585 20.837 1.00 60.94 284 GLN A C 1
ATOM 2135 O O . GLN A 1 284 ? 2.361 -14.341 21.686 1.00 60.94 284 GLN A O 1
ATOM 2140 N N . CYS A 1 285 ? 3.410 -15.796 20.322 1.00 69.81 285 CYS A N 1
ATOM 2141 C CA . CYS A 1 285 ? 2.739 -16.991 20.821 1.00 69.81 285 CYS A CA 1
ATOM 2142 C C . CYS A 1 285 ? 3.315 -17.367 22.187 1.00 69.81 285 CYS A C 1
ATOM 2144 O O . CYS A 1 285 ? 4.525 -17.562 22.302 1.00 69.81 285 CYS A O 1
ATOM 2146 N N . VAL A 1 286 ? 2.460 -17.501 23.201 1.00 78.88 286 VAL A N 1
ATOM 2147 C CA . VAL A 1 286 ? 2.844 -18.069 24.499 1.00 78.88 286 VAL A CA 1
ATOM 2148 C C . VAL A 1 286 ? 2.300 -19.490 24.585 1.00 78.88 286 VAL A C 1
ATOM 2150 O O . VAL A 1 286 ? 1.096 -19.702 24.461 1.00 78.88 286 VAL A O 1
ATOM 2153 N N . GLN A 1 287 ? 3.193 -20.460 24.765 1.00 77.50 287 GLN A N 1
ATOM 2154 C CA . GLN A 1 287 ? 2.839 -21.865 24.969 1.00 77.50 287 GLN A CA 1
ATOM 2155 C C . GLN A 1 287 ? 2.420 -22.091 26.424 1.00 77.50 287 GLN A C 1
ATOM 2157 O O . GLN A 1 287 ? 3.103 -21.620 27.333 1.00 77.50 287 GLN A O 1
ATOM 2162 N N . GLY A 1 288 ? 1.314 -22.799 26.659 1.00 83.38 288 GLY A N 1
ATOM 2163 C CA . GLY A 1 288 ? 0.868 -23.128 28.016 1.00 83.38 288 GLY A CA 1
ATOM 2164 C C . GLY A 1 288 ? -0.617 -23.468 28.133 1.00 83.38 288 GLY A C 1
ATOM 2165 O O . GLY A 1 288 ? -1.321 -23.593 27.134 1.00 83.38 288 GLY A O 1
ATOM 2166 N N . CYS A 1 289 ? -1.096 -23.615 29.370 1.00 87.56 289 CYS A N 1
ATOM 2167 C CA . CYS A 1 289 ? -2.507 -23.851 29.684 1.00 87.56 289 CYS A CA 1
ATOM 2168 C C . CYS A 1 289 ? -3.268 -22.526 29.814 1.00 87.56 289 CYS A C 1
ATOM 2170 O O . CYS A 1 289 ? -2.849 -21.619 30.541 1.00 87.56 289 CYS A O 1
ATOM 2172 N N . PHE A 1 290 ? -4.404 -22.429 29.125 1.00 89.44 290 PHE A N 1
ATOM 2173 C CA . PHE A 1 290 ? -5.269 -21.253 29.080 1.00 89.44 290 PHE A CA 1
ATOM 2174 C C . PHE A 1 290 ? -6.699 -21.630 29.455 1.00 89.44 290 PHE A C 1
ATOM 2176 O O . PHE A 1 290 ? -7.155 -22.720 29.119 1.00 89.44 290 PHE A O 1
ATOM 2183 N N . CYS A 1 291 ? -7.433 -20.720 30.095 1.00 89.25 291 CYS A N 1
ATOM 2184 C CA . CYS A 1 291 ? -8.842 -20.952 30.399 1.00 89.25 291 CYS A CA 1
ATOM 2185 C C . CYS A 1 291 ? -9.654 -21.240 29.132 1.00 89.25 291 CYS A C 1
ATOM 2187 O O . CYS A 1 291 ? -9.455 -20.604 28.090 1.00 89.25 291 CYS A O 1
ATOM 2189 N N . ARG A 1 292 ? -10.592 -22.193 29.226 1.00 84.31 292 ARG A N 1
ATOM 2190 C CA . ARG A 1 292 ? -11.554 -22.474 28.153 1.00 84.31 292 ARG A CA 1
ATOM 2191 C C . ARG A 1 292 ? -12.276 -21.197 27.736 1.00 84.31 292 ARG A C 1
ATOM 2193 O O . ARG A 1 292 ? -12.510 -20.290 28.533 1.00 84.31 292 ARG A O 1
ATOM 2200 N N . LYS A 1 293 ? -12.656 -21.137 26.459 1.00 82.38 293 LYS A N 1
ATOM 2201 C CA . LYS A 1 293 ? -13.350 -19.983 25.879 1.00 82.38 293 LYS A CA 1
ATOM 2202 C C . LYS A 1 293 ? -14.568 -19.598 26.729 1.00 82.38 293 LYS A C 1
ATOM 2204 O O . LYS A 1 293 ? -15.462 -20.413 26.924 1.00 82.38 293 LYS A O 1
ATOM 2209 N N . GLY A 1 294 ? -14.608 -18.338 27.163 1.00 78.88 294 GLY A N 1
ATOM 2210 C CA . GLY A 1 294 ? -15.675 -17.787 28.005 1.00 78.88 294 GLY A CA 1
ATOM 2211 C C . GLY A 1 294 ? -15.322 -17.694 29.491 1.00 78.88 294 GLY A C 1
ATOM 2212 O O . GLY A 1 294 ? -15.995 -16.955 30.195 1.00 78.88 294 GLY A O 1
ATOM 2213 N N . LEU A 1 295 ? -14.256 -18.360 29.944 1.00 85.56 295 LEU A N 1
ATOM 2214 C CA . LEU A 1 295 ? -13.749 -18.281 31.315 1.00 85.56 295 LEU A CA 1
ATOM 2215 C C . LEU A 1 295 ? -12.541 -17.344 31.414 1.00 85.56 295 LEU A C 1
ATOM 2217 O O . LEU A 1 295 ? -11.843 -17.090 30.427 1.00 85.56 295 LEU A O 1
ATOM 2221 N N . VAL A 1 296 ? -12.282 -16.851 32.621 1.00 89.38 296 VAL A N 1
ATOM 2222 C CA . VAL A 1 296 ? -11.158 -15.965 32.942 1.00 89.38 296 VAL A CA 1
ATOM 2223 C C . VAL A 1 296 ? -10.439 -16.465 34.186 1.00 89.38 296 VAL A C 1
ATOM 2225 O O . VAL A 1 296 ? -11.061 -17.060 35.062 1.00 89.38 296 VAL A O 1
ATOM 2228 N N . ARG A 1 297 ? -9.127 -16.238 34.275 1.00 89.81 297 ARG A N 1
ATOM 2229 C CA . ARG A 1 297 ? -8.345 -16.707 35.427 1.00 89.81 297 ARG A CA 1
ATOM 2230 C C . ARG A 1 297 ? -8.509 -15.759 36.622 1.00 89.81 297 ARG A C 1
ATOM 2232 O O . ARG A 1 297 ? -8.289 -14.555 36.470 1.00 89.81 297 ARG A O 1
ATOM 2239 N N . ASN A 1 298 ? -8.911 -16.268 37.783 1.00 84.44 298 ASN A N 1
ATOM 2240 C CA . ASN A 1 298 ? -8.968 -15.498 39.030 1.00 84.44 298 ASN A CA 1
ATOM 2241 C C . ASN A 1 298 ? -7.569 -15.353 39.669 1.00 84.44 298 ASN A C 1
ATOM 2243 O O . ASN A 1 298 ? -6.578 -15.882 39.160 1.00 84.44 298 ASN A O 1
ATOM 2247 N N . ASP A 1 299 ? -7.479 -14.625 40.783 1.00 83.25 299 ASP A N 1
ATOM 2248 C CA . ASP A 1 299 ? -6.206 -14.378 41.479 1.00 83.25 299 ASP A CA 1
ATOM 2249 C C . ASP A 1 299 ? -5.661 -15.641 42.189 1.00 83.25 299 ASP A C 1
ATOM 2251 O O . ASP A 1 299 ? -4.495 -15.682 42.575 1.00 83.25 299 ASP A O 1
ATOM 2255 N N . GLN A 1 300 ? -6.484 -16.687 42.325 1.00 80.19 300 GLN A N 1
ATOM 2256 C CA . GLN A 1 300 ? -6.126 -18.013 42.840 1.00 80.19 300 GLN A CA 1
ATOM 2257 C C . GLN A 1 300 ? -5.610 -18.961 41.741 1.00 80.19 300 GLN A C 1
ATOM 2259 O O . GLN A 1 300 ? -5.166 -20.065 42.043 1.00 80.19 300 GLN A O 1
ATOM 2264 N N . GLY A 1 301 ? -5.632 -18.534 40.474 1.00 80.25 301 GLY A N 1
ATOM 2265 C CA . GLY A 1 301 ? -5.177 -19.332 39.336 1.00 80.25 301 GLY A CA 1
ATOM 2266 C C . GLY A 1 301 ? -6.247 -20.228 38.704 1.00 80.25 301 GLY A C 1
ATOM 2267 O O . GLY A 1 301 ? -5.928 -20.965 37.777 1.00 80.25 301 GLY A O 1
ATOM 2268 N N . GLU A 1 302 ? -7.503 -20.144 39.140 1.00 90.12 302 GLU A N 1
ATOM 2269 C CA . GLU A 1 302 ? -8.615 -20.965 38.651 1.00 90.12 302 GLU A CA 1
ATOM 2270 C C . GLU A 1 302 ? -9.387 -20.267 37.523 1.00 90.12 302 GLU A C 1
ATOM 2272 O O . GLU A 1 302 ? -9.534 -19.042 37.506 1.00 90.12 302 GLU A O 1
ATOM 2277 N N . CYS A 1 303 ? -9.924 -21.046 36.583 1.00 91.75 303 CYS A N 1
ATOM 2278 C CA . CYS A 1 303 ? -10.761 -20.534 35.502 1.00 91.75 303 CYS A CA 1
ATOM 2279 C C . CYS A 1 303 ? -12.221 -20.433 35.944 1.00 91.75 303 CYS A C 1
ATOM 2281 O O . CYS A 1 303 ? -12.901 -21.440 36.121 1.00 91.75 303 CYS A O 1
ATOM 2283 N N . VAL A 1 304 ? -12.705 -19.203 36.089 1.00 92.00 304 VAL A N 1
ATOM 2284 C CA . VAL A 1 304 ? -14.050 -18.885 36.582 1.00 92.00 304 VAL A CA 1
ATOM 2285 C C . VAL A 1 304 ? -14.855 -18.130 35.530 1.00 92.00 304 VAL A C 1
ATOM 2287 O O . VAL A 1 304 ? -14.306 -17.604 34.556 1.00 92.00 304 VAL A O 1
ATOM 2290 N N . GLN A 1 305 ? -16.173 -18.072 35.707 1.00 89.31 305 GLN A N 1
ATOM 2291 C CA . GLN A 1 305 ? -17.015 -17.237 34.855 1.00 89.31 305 GLN A CA 1
ATOM 2292 C C . GLN A 1 305 ? -16.753 -15.741 35.138 1.00 89.31 305 GLN A C 1
ATOM 2294 O O . GLN A 1 305 ? -16.465 -15.369 36.278 1.00 89.31 305 GLN A O 1
ATOM 2299 N N . PRO A 1 306 ? -16.850 -14.850 34.130 1.00 82.94 306 PRO A N 1
ATOM 2300 C CA . PRO A 1 306 ? -16.581 -13.417 34.291 1.00 82.94 306 PRO A CA 1
ATOM 2301 C C . PRO A 1 306 ? -17.396 -12.717 35.395 1.00 82.94 306 PRO A C 1
ATOM 2303 O O . PRO A 1 306 ? -16.952 -11.718 35.955 1.00 82.94 306 PRO A O 1
ATOM 2306 N N . ASP A 1 307 ? -18.590 -13.218 35.706 1.00 83.50 307 ASP A N 1
ATOM 2307 C CA . ASP A 1 307 ? -19.489 -12.721 36.754 1.00 83.50 307 ASP A CA 1
ATOM 2308 C C . ASP A 1 307 ? -19.081 -13.146 38.177 1.00 83.50 307 ASP A C 1
ATOM 2310 O O . ASP A 1 307 ? -19.503 -12.506 39.144 1.00 83.50 307 ASP A O 1
ATOM 2314 N N . GLN A 1 308 ? -18.237 -14.175 38.296 1.00 82.69 308 GLN A N 1
ATOM 2315 C CA . GLN A 1 308 ? -17.641 -14.660 39.545 1.00 82.69 308 GLN A CA 1
ATOM 2316 C C . GLN A 1 308 ? -16.369 -13.893 39.930 1.00 82.69 308 GLN A C 1
ATOM 2318 O O . GLN A 1 308 ? -15.837 -14.085 41.023 1.00 82.69 308 GLN A O 1
ATOM 2323 N N . CYS A 1 309 ? -15.875 -13.009 39.060 1.00 80.81 309 CYS A N 1
ATOM 2324 C CA . CYS A 1 309 ? -14.780 -12.120 39.416 1.00 80.81 309 CYS A CA 1
ATOM 2325 C C . CYS A 1 309 ? -15.211 -11.151 40.530 1.00 80.81 309 CYS A C 1
ATOM 2327 O O . CYS A 1 309 ? -16.339 -10.645 40.499 1.00 80.81 309 CYS A O 1
ATOM 2329 N N . PRO A 1 310 ? -14.324 -10.839 41.497 1.00 71.38 310 PRO A N 1
ATOM 2330 C CA . PRO A 1 310 ? -14.636 -9.882 42.545 1.00 71.38 310 PRO A CA 1
ATOM 2331 C C . PRO A 1 310 ? -15.013 -8.547 41.904 1.00 71.38 310 PRO A C 1
ATOM 2333 O O . PRO A 1 310 ? -14.193 -7.883 41.267 1.00 71.38 310 PRO A O 1
ATOM 2336 N N . LYS A 1 311 ? -16.285 -8.164 42.050 1.00 59.19 311 LYS A N 1
ATOM 2337 C CA . LYS A 1 311 ? -16.795 -6.866 41.611 1.00 59.19 311 LYS A CA 1
ATOM 2338 C C . LYS A 1 311 ? -16.114 -5.801 42.458 1.00 59.19 311 LYS A C 1
ATOM 2340 O O . LYS A 1 311 ? -16.610 -5.445 43.523 1.00 59.19 311 LYS A O 1
ATOM 2345 N N . SER A 1 312 ? -14.981 -5.277 42.005 1.00 44.97 312 SER A N 1
ATOM 2346 C CA . SER A 1 312 ? -14.458 -4.034 42.554 1.00 44.97 312 SER A CA 1
ATOM 2347 C C . SER A 1 312 ? -15.427 -2.912 42.165 1.00 44.97 312 SER A C 1
ATOM 2349 O O . SER A 1 312 ? -15.349 -2.360 41.067 1.00 44.97 312 SER A O 1
ATOM 2351 N N . LEU A 1 313 ? -16.384 -2.623 43.042 1.00 44.84 313 LEU A N 1
ATOM 2352 C CA . LEU A 1 313 ? -17.146 -1.376 43.068 1.00 44.84 313 LEU A CA 1
ATOM 2353 C C . LEU A 1 313 ? -16.494 -0.453 44.115 1.00 44.84 313 LEU A C 1
ATOM 2355 O O . LEU A 1 313 ? -15.938 -0.947 45.095 1.00 44.84 313 LEU A O 1
ATOM 2359 N N . PRO A 1 314 ? -16.496 0.871 43.882 1.00 49.44 314 PRO A N 1
ATOM 2360 C CA . PRO A 1 314 ? -17.736 1.641 43.961 1.00 49.44 314 PRO A CA 1
ATOM 2361 C C . PRO A 1 314 ? -18.151 2.252 42.618 1.00 49.44 314 PRO A C 1
ATOM 2363 O O . PRO A 1 314 ? -17.331 2.807 41.888 1.00 49.44 314 PRO A O 1
ATOM 2366 N N . ILE A 1 315 ? -19.457 2.225 42.332 1.00 47.31 315 ILE A N 1
ATOM 2367 C CA . ILE A 1 315 ? -20.083 3.260 41.503 1.00 47.31 315 ILE A CA 1
ATOM 2368 C C . ILE A 1 315 ? -19.852 4.564 42.264 1.00 47.31 315 ILE A C 1
ATOM 2370 O O . ILE A 1 315 ? -20.299 4.712 43.397 1.00 47.31 315 ILE A O 1
ATOM 2374 N N . GLN A 1 316 ? -19.090 5.472 41.669 1.00 49.34 316 GLN A N 1
ATOM 2375 C CA . GLN A 1 316 ? -18.939 6.827 42.170 1.00 49.34 316 GLN A CA 1
ATOM 2376 C C . GLN A 1 316 ? -20.338 7.446 42.275 1.00 49.34 316 GLN A C 1
ATOM 2378 O O . GLN A 1 316 ? -21.038 7.516 41.264 1.00 49.34 316 GLN A O 1
ATOM 2383 N N . GLU A 1 317 ? -20.765 7.835 43.482 1.00 65.25 317 GLU A N 1
ATOM 2384 C CA . GLU A 1 317 ? -22.036 8.538 43.669 1.00 65.25 317 GLU A CA 1
ATOM 2385 C C . GLU A 1 317 ? -22.041 9.781 42.774 1.00 65.25 317 GLU A C 1
ATOM 2387 O O . GLU A 1 317 ? -21.186 10.667 42.886 1.00 65.25 317 GLU A O 1
ATOM 2392 N N . CYS A 1 318 ? -22.967 9.809 41.818 1.00 76.38 318 CYS A N 1
ATOM 2393 C CA . CYS A 1 318 ? -23.097 10.922 40.895 1.00 76.38 318 CYS A CA 1
ATOM 2394 C C . CYS A 1 318 ? -23.632 12.155 41.623 1.00 76.38 318 CYS A C 1
ATOM 2396 O O . CYS A 1 318 ? -24.398 12.060 42.582 1.00 76.38 318 CYS A O 1
ATOM 2398 N N . LYS A 1 319 ? -23.204 13.339 41.173 1.00 79.69 319 LYS A N 1
ATOM 2399 C CA . LYS A 1 319 ? -23.616 14.608 41.782 1.00 79.69 319 LYS A CA 1
ATOM 2400 C C . LYS A 1 319 ? -25.116 14.833 41.574 1.00 79.69 319 LYS A C 1
ATOM 2402 O O . LYS A 1 319 ? -25.734 14.223 40.707 1.00 79.69 319 LYS A O 1
ATOM 2407 N N . LYS A 1 320 ? -25.705 15.752 42.345 1.00 80.00 320 LYS A N 1
ATOM 2408 C CA . LYS A 1 320 ? -27.112 16.153 42.187 1.00 80.00 320 LYS A CA 1
ATOM 2409 C C . LYS A 1 320 ? -27.413 16.468 40.712 1.00 80.00 320 LYS A C 1
ATOM 2411 O O . LYS A 1 320 ? -26.700 17.259 40.101 1.00 80.00 320 LYS A O 1
ATOM 2416 N N . ASP A 1 321 ? -28.463 15.839 40.183 1.00 83.06 321 ASP A N 1
ATOM 2417 C CA . ASP A 1 321 ? -28.922 15.926 38.786 1.00 83.06 321 ASP A CA 1
ATOM 2418 C C . ASP A 1 321 ? -28.074 15.185 37.732 1.00 83.06 321 ASP A C 1
ATOM 2420 O O . ASP A 1 321 ? -28.395 15.231 36.541 1.00 83.06 321 ASP A O 1
ATOM 2424 N N . GLU A 1 322 ? -27.081 14.408 38.172 1.00 86.69 322 GLU A N 1
ATOM 2425 C CA . GLU A 1 322 ? -26.347 13.426 37.371 1.00 86.69 322 GLU A CA 1
ATOM 2426 C C . GLU A 1 322 ? -26.751 11.984 37.751 1.00 86.69 322 GLU A C 1
ATOM 2428 O O . GLU A 1 322 ? -27.130 11.696 38.884 1.00 86.69 322 GLU A O 1
ATOM 2433 N N . GLU A 1 323 ? -26.664 11.064 36.795 1.00 86.12 323 GLU A N 1
ATOM 2434 C CA . GLU A 1 323 ? -26.896 9.624 36.949 1.00 86.12 323 GLU A CA 1
ATOM 2435 C C . GLU A 1 323 ? -25.737 8.850 36.313 1.00 86.12 323 GLU A C 1
ATOM 2437 O O . GLU A 1 323 ? -25.066 9.350 35.402 1.00 86.12 323 GLU A O 1
ATOM 2442 N N . TYR A 1 324 ? -25.457 7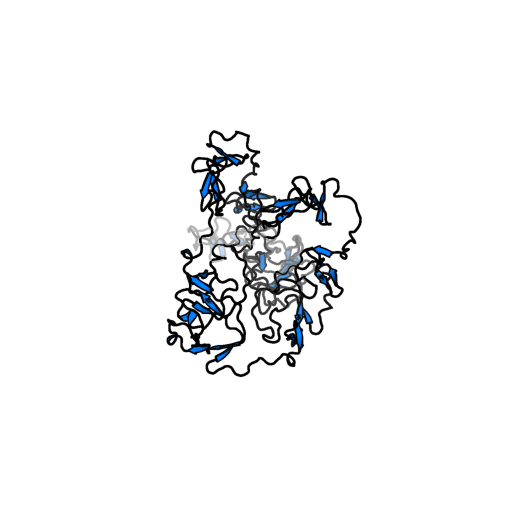.645 36.816 1.00 81.12 324 TYR A N 1
ATOM 2443 C CA . TYR A 1 324 ? -24.381 6.812 36.291 1.00 81.12 324 TYR A CA 1
ATOM 2444 C C . TYR A 1 324 ? -24.833 6.114 35.013 1.00 81.12 324 TYR A C 1
ATOM 2446 O O . TYR A 1 324 ? -25.723 5.267 35.031 1.00 81.12 324 TYR A O 1
ATOM 2454 N N . TYR A 1 325 ? -24.156 6.405 33.908 1.00 70.50 325 TYR A N 1
ATOM 2455 C CA . TYR A 1 325 ? -24.390 5.727 32.648 1.00 70.50 325 TYR A CA 1
ATOM 2456 C C . TYR A 1 325 ? -23.279 4.713 32.376 1.00 70.50 325 TYR A C 1
ATOM 2458 O O . TYR A 1 325 ? -22.090 5.042 32.356 1.00 70.50 325 TYR A O 1
ATOM 2466 N N . GLY A 1 326 ? -23.679 3.480 32.046 1.00 66.69 326 GLY A N 1
ATOM 2467 C CA . GLY A 1 326 ? -22.789 2.497 31.415 1.00 66.69 326 GLY A CA 1
ATOM 2468 C C . GLY A 1 326 ? -22.293 2.945 30.031 1.00 66.69 326 GLY A C 1
ATOM 2469 O O . GLY A 1 326 ? -21.328 2.391 29.509 1.00 66.69 326 GLY A O 1
ATOM 2470 N N . CYS A 1 327 ? -22.947 3.958 29.458 1.00 72.19 327 CYS A N 1
ATOM 2471 C CA . CYS A 1 327 ? -22.560 4.662 28.247 1.00 72.19 327 CYS A CA 1
ATOM 2472 C C . CYS A 1 327 ? -23.151 6.079 28.285 1.00 72.19 327 CYS A C 1
ATOM 2474 O O . CYS A 1 327 ? -24.355 6.241 28.089 1.00 72.19 327 CYS A O 1
ATOM 2476 N N . ILE A 1 328 ? -22.344 7.096 28.594 1.00 77.56 328 ILE A N 1
ATOM 2477 C CA . ILE A 1 328 ? -22.805 8.486 28.694 1.00 77.56 328 ILE A CA 1
ATOM 2478 C C . ILE A 1 328 ? -23.439 8.911 27.358 1.00 77.56 328 ILE A C 1
ATOM 2480 O O . ILE A 1 328 ? -22.784 8.780 26.319 1.00 77.56 328 ILE A O 1
ATOM 2484 N N . PRO A 1 329 ? -24.672 9.455 27.354 1.00 67.94 329 PRO A N 1
ATOM 2485 C CA . PRO A 1 329 ? -25.276 10.009 26.150 1.00 67.94 329 PRO A CA 1
ATOM 2486 C C . PRO A 1 329 ? -24.405 11.160 25.658 1.00 67.94 329 PRO A C 1
ATOM 2488 O O . PRO A 1 329 ? -24.270 12.153 26.361 1.00 67.94 329 PRO A O 1
ATOM 2491 N N . THR A 1 330 ? -23.782 11.033 24.485 1.00 69.06 330 THR A N 1
ATOM 2492 C CA . THR A 1 330 ? -22.893 12.061 23.904 1.00 69.06 330 THR A CA 1
ATOM 2493 C C . THR A 1 330 ? -23.621 13.019 22.952 1.00 69.06 330 THR A C 1
ATOM 2495 O O . THR A 1 330 ? -23.020 13.953 22.424 1.00 69.06 330 THR A O 1
ATOM 2498 N N . CYS A 1 331 ? -24.919 12.790 22.733 1.00 68.50 331 CYS A N 1
ATOM 2499 C CA . CYS A 1 331 ? -25.794 13.604 21.896 1.00 68.50 331 CYS A CA 1
ATOM 2500 C C . CYS A 1 331 ? -26.649 14.542 22.736 1.00 68.50 331 CYS A C 1
ATOM 2502 O O . CYS A 1 331 ? -27.243 14.092 23.714 1.00 68.50 331 CYS A O 1
ATOM 2504 N N . LYS A 1 332 ? -26.812 15.794 22.284 1.00 74.69 332 LYS A N 1
ATOM 2505 C CA . LYS A 1 332 ? -27.790 16.759 22.830 1.00 74.69 332 LYS A CA 1
ATOM 2506 C C . LYS A 1 332 ? -27.774 16.867 24.362 1.00 74.69 332 LYS A C 1
ATOM 2508 O O . LYS A 1 332 ? -28.800 17.101 24.986 1.00 74.69 332 LYS A O 1
ATOM 2513 N N . ASN A 1 333 ? -26.607 16.672 24.963 1.00 76.94 333 ASN A N 1
ATOM 2514 C CA . ASN A 1 333 ? -26.415 16.534 26.404 1.00 76.94 333 ASN A CA 1
ATOM 2515 C C . ASN A 1 333 ? -25.711 17.754 27.026 1.00 76.94 333 ASN A C 1
ATOM 2517 O O . ASN A 1 333 ? -25.448 17.757 28.228 1.00 76.94 333 ASN A O 1
ATOM 2521 N N . THR A 1 334 ? -25.393 18.787 26.235 1.00 81.12 334 THR A N 1
ATOM 2522 C CA . THR A 1 334 ? -24.808 20.056 26.700 1.00 81.12 334 THR A CA 1
ATOM 2523 C C . THR A 1 334 ? -25.549 21.262 26.133 1.00 81.12 334 THR A C 1
ATOM 2525 O O . THR A 1 334 ? -26.197 21.174 25.086 1.00 81.12 334 THR A O 1
ATOM 2528 N N . CYS A 1 335 ? -25.430 22.406 26.806 1.00 83.88 335 CYS A N 1
ATOM 2529 C CA . CYS A 1 335 ? -26.055 23.654 26.371 1.00 83.88 335 CYS A CA 1
ATOM 2530 C C . CYS A 1 335 ? -25.576 24.142 24.993 1.00 83.88 335 CYS A C 1
ATOM 2532 O O . CYS A 1 335 ? -26.301 24.866 24.323 1.00 83.88 335 CYS A O 1
ATOM 2534 N N . GLU A 1 336 ? -24.391 23.733 24.540 1.00 76.50 336 GLU A N 1
ATOM 2535 C CA . GLU A 1 336 ? -23.842 24.103 23.230 1.00 76.50 336 GLU A CA 1
ATOM 2536 C C . GLU A 1 336 ? -24.426 23.286 22.069 1.00 76.50 336 GLU A C 1
ATOM 2538 O O . GLU A 1 336 ? -24.315 23.709 20.922 1.00 76.50 336 GLU A O 1
ATOM 2543 N N . ASN A 1 337 ? -25.006 22.110 22.340 1.00 68.94 337 ASN A N 1
ATOM 2544 C CA . ASN A 1 337 ? -25.361 21.133 21.301 1.00 68.94 337 ASN A CA 1
ATOM 2545 C C . ASN A 1 337 ? -26.800 20.592 21.413 1.00 68.94 337 ASN A C 1
ATOM 2547 O O . ASN A 1 337 ? -27.226 19.784 20.590 1.00 68.94 337 ASN A O 1
ATOM 2551 N N . TYR A 1 338 ? -27.580 20.997 22.422 1.00 75.25 338 TYR A N 1
ATOM 2552 C CA . TYR A 1 338 ? -28.932 20.453 22.615 1.00 75.25 338 TYR A CA 1
ATOM 2553 C C . TYR A 1 338 ? -29.926 20.848 21.510 1.00 75.25 338 TYR A C 1
ATOM 2555 O O . TYR A 1 338 ? -30.797 20.048 21.170 1.00 75.25 338 TYR A O 1
ATOM 2563 N N . GLN A 1 339 ? -29.769 22.042 20.922 1.00 69.81 339 GLN A N 1
ATOM 2564 C CA . GLN A 1 339 ? -30.607 22.540 19.818 1.00 69.81 339 GLN A CA 1
ATOM 2565 C C . GLN A 1 339 ? -30.106 22.135 18.429 1.00 69.81 339 GLN A C 1
ATOM 2567 O O . GLN A 1 339 ? -30.740 22.478 17.436 1.00 69.81 339 GLN A O 1
ATOM 2572 N N . ALA A 1 340 ? -28.977 21.430 18.317 1.00 64.00 340 ALA A N 1
ATOM 2573 C CA . ALA A 1 340 ? -28.478 21.031 17.010 1.00 64.00 340 ALA A CA 1
ATOM 2574 C C . ALA A 1 340 ? -29.485 20.090 16.323 1.00 64.00 340 ALA A C 1
ATOM 2576 O O . ALA A 1 340 ? -29.891 19.069 16.892 1.00 64.00 340 ALA A O 1
ATOM 2577 N N . GLU A 1 341 ? -29.880 20.420 15.089 1.00 55.69 341 GLU A N 1
ATOM 2578 C CA . GLU A 1 341 ? -30.763 19.568 14.280 1.00 55.69 341 GLU A CA 1
ATOM 2579 C C . GLU A 1 341 ? -30.078 18.233 13.938 1.00 55.69 341 GLU A C 1
ATOM 2581 O O . GLU A 1 341 ? -30.728 17.192 13.969 1.00 55.69 341 GLU A O 1
ATOM 2586 N N . ASN A 1 342 ? -28.749 18.245 13.751 1.00 51.47 342 ASN A N 1
ATOM 2587 C CA . ASN A 1 342 ? -27.904 17.071 13.489 1.00 51.47 342 ASN A CA 1
ATOM 2588 C C . ASN A 1 342 ? -26.628 17.081 14.364 1.00 51.47 342 ASN A C 1
ATOM 2590 O O . ASN A 1 342 ? -25.546 17.407 13.873 1.00 51.47 342 ASN A O 1
ATOM 2594 N N . PRO A 1 343 ? -26.715 16.762 15.669 1.00 55.97 343 PRO A N 1
ATOM 2595 C CA . PRO A 1 343 ? -25.556 16.764 16.559 1.00 55.97 343 PRO A CA 1
ATOM 2596 C C . PRO A 1 343 ? -24.582 15.639 16.185 1.00 55.97 343 PRO A C 1
ATOM 2598 O O . PRO A 1 343 ? -24.973 14.478 16.057 1.00 55.97 343 PRO A O 1
ATOM 2601 N N . ILE A 1 344 ? -23.291 15.959 16.066 1.00 48.94 344 ILE A N 1
ATOM 2602 C CA . ILE A 1 344 ? -22.244 14.941 15.920 1.00 48.94 344 ILE A CA 1
ATOM 2603 C C . ILE A 1 344 ? -21.999 14.317 17.291 1.00 48.94 344 ILE A C 1
ATOM 2605 O O . ILE A 1 344 ? -21.453 14.956 18.189 1.00 48.94 344 ILE A O 1
ATOM 2609 N N . CYS A 1 345 ? -22.388 13.056 17.443 1.00 57.09 345 CYS A N 1
ATOM 2610 C CA . CYS A 1 345 ? -22.201 12.312 18.678 1.00 57.09 345 CYS A CA 1
ATOM 2611 C C . CYS A 1 345 ? -21.075 11.295 18.506 1.00 57.09 345 CYS A C 1
ATOM 2613 O O . CYS A 1 345 ? -21.198 10.384 17.677 1.00 57.09 345 CYS A O 1
ATOM 2615 N N . PRO A 1 346 ? -19.982 11.399 19.276 1.00 55.31 346 PRO A N 1
ATOM 2616 C CA . PRO A 1 346 ? -18.990 10.341 19.336 1.00 55.31 346 PRO A CA 1
ATOM 2617 C C . PRO A 1 346 ? -19.675 9.006 19.659 1.00 55.31 346 PRO A C 1
ATOM 2619 O O . PRO A 1 346 ? -20.314 8.885 20.704 1.00 55.31 346 PRO A O 1
ATOM 2622 N N . ARG A 1 347 ? -19.493 7.978 18.816 1.00 52.91 347 ARG A N 1
ATOM 2623 C CA . ARG A 1 347 ? -19.866 6.577 19.133 1.00 52.91 347 ARG A CA 1
ATOM 2624 C C . ARG A 1 347 ? -18.914 5.932 20.147 1.00 52.91 347 ARG A C 1
ATOM 2626 O O . ARG A 1 347 ? -18.707 4.723 20.155 1.00 52.91 347 ARG A O 1
ATOM 2633 N N . ILE A 1 348 ? -18.295 6.767 20.971 1.00 52.12 348 ILE A N 1
ATOM 2634 C CA . ILE A 1 348 ? -17.361 6.379 22.009 1.00 52.12 348 ILE A CA 1
ATOM 2635 C C . ILE A 1 348 ? -18.189 6.219 23.270 1.00 52.12 348 ILE A C 1
ATOM 2637 O O . ILE A 1 348 ? -18.828 7.162 23.735 1.00 52.12 348 ILE A O 1
ATOM 2641 N N . CYS A 1 349 ? -18.189 5.004 23.796 1.00 62.25 349 CYS A N 1
ATOM 2642 C CA . CYS A 1 349 ? -18.930 4.676 24.992 1.00 62.25 349 CYS A CA 1
ATOM 2643 C C . CYS A 1 349 ? -18.082 4.991 26.222 1.00 62.25 349 CYS A C 1
ATOM 2645 O O . CYS A 1 349 ? -17.161 4.247 26.552 1.00 62.25 349 CYS A O 1
ATOM 2647 N N . ILE A 1 350 ? -18.365 6.116 26.877 1.00 69.38 350 ILE A N 1
ATOM 2648 C CA . ILE A 1 350 ? -17.673 6.518 28.104 1.00 69.38 350 ILE A CA 1
ATOM 2649 C C . ILE A 1 350 ? -18.562 6.137 29.284 1.00 69.38 350 ILE A C 1
ATOM 2651 O O . ILE A 1 350 ? -19.701 6.588 29.357 1.00 69.38 350 ILE A O 1
ATOM 2655 N N . LYS A 1 351 ? -18.059 5.310 30.202 1.00 74.00 351 LYS A N 1
ATOM 2656 C CA . LYS A 1 351 ? -18.745 4.997 31.464 1.00 74.00 351 LYS A CA 1
ATOM 2657 C C . LYS A 1 351 ? -18.545 6.141 32.455 1.00 74.00 351 LYS A C 1
ATOM 2659 O O . LYS A 1 351 ? -17.416 6.602 32.618 1.00 74.00 351 LYS A O 1
ATOM 2664 N N . GLY A 1 352 ? -19.602 6.577 33.135 1.00 78.31 352 GLY A N 1
ATOM 2665 C CA . GLY A 1 352 ? -19.498 7.596 34.182 1.00 78.31 352 GLY A CA 1
ATOM 2666 C C . GLY A 1 352 ? -20.786 8.376 34.423 1.00 78.31 352 GLY A C 1
ATOM 2667 O O . GLY A 1 352 ? -21.827 8.089 33.836 1.00 78.31 352 GLY A O 1
ATOM 2668 N N . CYS A 1 353 ? -20.704 9.377 35.297 1.00 85.56 353 CYS A N 1
ATOM 2669 C CA . CYS A 1 353 ? -21.827 10.247 35.634 1.00 85.56 353 CYS A CA 1
ATOM 2670 C C . CYS A 1 353 ? -22.092 11.280 34.533 1.00 85.56 353 CYS A C 1
ATOM 2672 O O . CYS A 1 353 ? -21.175 11.976 34.086 1.00 85.56 353 CYS A O 1
ATOM 2674 N N . ALA A 1 354 ? -23.349 11.412 34.124 1.00 86.00 354 ALA A N 1
ATOM 2675 C CA . ALA A 1 354 ? -23.804 12.455 33.210 1.00 86.00 354 ALA A CA 1
ATOM 2676 C C . ALA A 1 354 ? -25.183 12.967 33.618 1.00 86.00 354 ALA A C 1
ATOM 2678 O O . ALA A 1 354 ? -25.847 12.354 34.447 1.00 86.00 354 ALA A O 1
ATOM 2679 N N . CYS A 1 355 ? -25.612 14.094 33.049 1.00 87.81 355 CYS A N 1
ATOM 2680 C CA . CYS A 1 355 ? -26.912 14.671 33.370 1.00 87.81 355 CYS A CA 1
ATOM 2681 C C . CYS A 1 355 ? -28.039 13.652 33.158 1.00 87.81 355 CYS A C 1
ATOM 2683 O O . CYS A 1 355 ? -28.039 12.895 32.181 1.00 87.81 355 CYS A O 1
ATOM 2685 N N . ARG A 1 356 ? -28.995 13.628 34.091 1.00 85.94 356 ARG A N 1
ATOM 2686 C CA . ARG A 1 356 ? -30.213 12.824 33.941 1.00 85.94 356 ARG A CA 1
ATOM 2687 C C . ARG A 1 356 ? -30.929 13.181 32.640 1.00 85.94 356 ARG A C 1
ATOM 2689 O O . ARG A 1 356 ? -30.839 14.316 32.165 1.00 85.94 356 ARG A O 1
ATOM 2696 N N . ALA A 1 357 ? -31.624 12.207 32.061 1.00 80.88 357 ALA A N 1
ATOM 2697 C CA . ALA A 1 357 ? -32.376 12.406 30.828 1.00 80.88 357 ALA A CA 1
ATOM 2698 C C . ALA A 1 357 ? -33.290 13.646 30.930 1.00 80.88 357 ALA A C 1
ATOM 2700 O O . ALA A 1 357 ? -33.974 13.843 31.932 1.00 80.88 357 ALA A O 1
ATOM 2701 N N . GLY A 1 358 ? -33.271 14.499 29.901 1.00 76.31 358 GLY A N 1
ATOM 2702 C CA . GLY A 1 358 ? -34.006 15.772 29.875 1.00 76.31 358 GLY A CA 1
ATOM 2703 C C . GLY A 1 358 ? -33.233 16.986 30.409 1.00 76.31 358 GLY A C 1
ATOM 2704 O O . GLY A 1 358 ? -33.691 18.114 30.234 1.00 76.31 358 GLY A O 1
ATOM 2705 N N . LEU A 1 359 ? -32.048 16.788 30.999 1.00 84.12 359 LEU A N 1
ATOM 2706 C CA . LEU A 1 359 ? -31.145 17.862 31.416 1.00 84.12 359 LEU A CA 1
ATOM 2707 C C . LEU A 1 359 ? -29.902 17.926 30.526 1.00 84.12 359 LEU A C 1
ATOM 2709 O O . LEU A 1 359 ? -29.432 16.921 29.993 1.00 84.12 359 LEU A O 1
ATOM 2713 N N . VAL A 1 360 ? -29.339 19.124 30.409 1.00 86.81 360 VAL A N 1
ATOM 2714 C CA . VAL A 1 360 ? -28.138 19.401 29.619 1.00 86.81 360 VAL A CA 1
ATOM 2715 C C . VAL A 1 360 ? -27.075 20.064 30.485 1.00 86.81 360 VAL A C 1
ATOM 2717 O O . VAL A 1 360 ? -27.376 20.835 31.398 1.00 86.81 360 VAL A O 1
ATOM 2720 N N . LYS A 1 361 ? -25.808 19.747 30.221 1.00 85.50 361 LYS A N 1
ATOM 2721 C CA . LYS A 1 361 ? -24.665 20.268 30.973 1.00 85.50 361 LYS A CA 1
ATOM 2722 C C . LYS A 1 361 ? -24.280 21.666 30.485 1.00 85.50 361 LYS A C 1
ATOM 2724 O O . LYS A 1 361 ? -24.039 21.862 29.295 1.00 85.50 361 LYS A O 1
ATOM 2729 N N . ARG A 1 362 ? -24.197 22.635 31.396 1.00 84.00 362 ARG A N 1
ATOM 2730 C CA . ARG A 1 362 ? -23.649 23.981 31.142 1.00 84.00 362 ARG A CA 1
ATOM 2731 C C . ARG A 1 362 ? -22.118 23.988 31.193 1.00 84.00 362 ARG A C 1
ATOM 2733 O O . ARG A 1 362 ? -21.499 23.069 31.730 1.00 84.00 362 ARG A O 1
ATOM 2740 N N . LYS A 1 363 ? -21.503 25.078 30.714 1.00 76.94 363 LYS A N 1
ATOM 2741 C CA . LYS A 1 363 ? -20.044 25.323 30.782 1.00 76.94 363 LYS A CA 1
ATOM 2742 C C . LYS A 1 363 ? -19.470 25.305 32.202 1.00 76.94 363 LYS A C 1
ATOM 2744 O O . LYS A 1 363 ? -18.302 24.973 32.374 1.00 76.94 363 LYS A O 1
ATOM 2749 N N . ASP A 1 364 ? -20.271 25.648 33.210 1.00 79.19 364 ASP A N 1
ATOM 2750 C CA . ASP A 1 364 ? -19.891 25.597 34.630 1.00 79.19 364 ASP A CA 1
ATOM 2751 C C . ASP A 1 364 ? -19.975 24.177 35.228 1.00 79.19 364 ASP A C 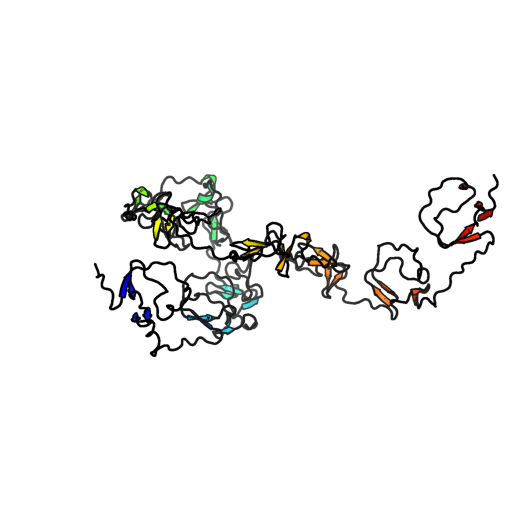1
ATOM 2753 O O . ASP A 1 364 ? -19.640 23.965 36.393 1.00 79.19 364 ASP A O 1
ATOM 2757 N N . GLY A 1 365 ? -20.406 23.197 34.427 1.00 75.81 365 GLY A N 1
ATOM 2758 C CA . GLY A 1 365 ? -20.522 21.797 34.805 1.00 75.81 365 GLY A CA 1
ATOM 2759 C C . GLY A 1 365 ? -21.836 21.420 35.489 1.00 75.81 365 GLY A C 1
ATOM 2760 O O . GLY A 1 365 ? -21.958 20.259 35.877 1.00 75.81 365 GLY A O 1
ATOM 2761 N N . LYS A 1 366 ? -22.810 22.334 35.629 1.00 87.06 366 LYS A N 1
ATOM 2762 C CA . LYS A 1 366 ? -24.126 22.037 36.224 1.00 87.06 366 LYS A CA 1
ATOM 2763 C C . LYS A 1 366 ? -25.118 21.500 35.190 1.00 87.06 366 LYS A C 1
ATOM 2765 O O . LYS A 1 366 ? -25.154 21.977 34.055 1.00 87.06 366 LYS A O 1
ATOM 2770 N N . CYS A 1 367 ? -25.952 20.545 35.599 1.00 89.50 367 CYS A N 1
ATOM 2771 C CA . CYS A 1 367 ? -27.073 20.053 34.798 1.00 89.50 367 CYS A CA 1
ATOM 2772 C C . CYS A 1 367 ? -28.282 20.976 34.971 1.00 89.50 367 CYS A C 1
ATOM 2774 O O . CYS A 1 367 ? -28.696 21.266 36.092 1.00 89.50 367 CYS A O 1
ATOM 2776 N N . VAL A 1 368 ? -28.834 21.462 33.864 1.00 88.00 368 VAL A N 1
ATOM 2777 C CA . VAL A 1 368 ? -29.985 22.375 33.847 1.00 88.00 368 VAL A CA 1
ATOM 2778 C C . VAL A 1 368 ? -30.990 21.954 32.783 1.00 88.00 368 VAL A C 1
ATOM 2780 O O . VAL A 1 368 ? -30.680 21.145 31.910 1.00 88.00 368 VAL A O 1
ATOM 2783 N N . THR A 1 369 ? -32.192 22.524 32.828 1.00 85.31 369 THR A N 1
ATOM 2784 C CA . THR A 1 369 ? -33.143 22.378 31.726 1.00 85.31 369 THR A CA 1
ATOM 2785 C C . THR A 1 369 ? -32.656 23.155 30.494 1.00 85.31 369 THR A C 1
ATOM 2787 O O . THR A 1 369 ? -32.038 24.211 30.655 1.00 85.31 369 THR A O 1
ATOM 2790 N N . PRO A 1 370 ? -32.941 22.672 29.271 1.00 79.75 370 PRO A N 1
ATOM 2791 C CA . PRO A 1 370 ? -32.600 23.340 28.010 1.00 79.75 370 PRO A CA 1
ATOM 2792 C C . PRO A 1 370 ? -32.896 24.853 27.963 1.00 79.75 370 PRO A C 1
ATOM 2794 O O . PRO A 1 370 ? -32.090 25.644 27.485 1.00 79.75 370 PRO A O 1
ATOM 2797 N N . GLU A 1 371 ? -34.016 25.270 28.550 1.00 79.00 371 GLU A N 1
ATOM 2798 C CA . GLU A 1 371 ? -34.477 26.666 28.635 1.00 79.00 371 GLU A CA 1
ATOM 2799 C C . GLU A 1 371 ? -33.557 27.583 29.461 1.00 79.00 371 GLU A C 1
ATOM 2801 O O . GLU A 1 371 ? -33.602 28.801 29.321 1.00 79.00 371 GLU A O 1
ATOM 2806 N N . LYS A 1 372 ? -32.720 27.008 30.333 1.00 80.12 372 LYS A N 1
ATOM 2807 C CA . LYS A 1 372 ? -31.803 27.724 31.236 1.00 80.12 372 LYS A CA 1
ATOM 2808 C C . LYS A 1 372 ? -30.370 27.786 30.699 1.00 80.12 372 LYS A C 1
ATOM 2810 O O . LYS A 1 372 ? -29.437 28.061 31.457 1.00 80.12 372 LYS A O 1
ATOM 2815 N N . CYS A 1 373 ? -30.171 27.483 29.419 1.00 78.56 373 CYS A N 1
ATOM 2816 C CA . CYS A 1 373 ? -28.895 27.692 28.751 1.00 78.56 373 CYS A CA 1
ATOM 2817 C C . CYS A 1 373 ? -28.721 29.184 28.424 1.00 78.56 373 CYS A C 1
ATOM 2819 O O . CYS A 1 373 ? -29.551 29.771 27.737 1.00 78.56 373 CYS A O 1
ATOM 2821 N N . ASP A 1 374 ? -27.643 29.800 28.921 1.00 70.00 374 ASP A N 1
ATOM 2822 C CA . ASP A 1 374 ? -27.359 31.223 28.701 1.00 70.00 374 ASP A CA 1
ATOM 2823 C C . ASP A 1 374 ? -27.105 31.486 27.204 1.00 70.00 374 ASP A C 1
ATOM 2825 O O . ASP A 1 374 ? -26.073 31.086 26.653 1.00 70.00 374 ASP A O 1
ATOM 2829 N N . ASN A 1 375 ? -28.055 32.147 26.537 1.00 61.41 375 ASN A N 1
ATOM 2830 C CA . ASN A 1 375 ? -27.965 32.497 25.121 1.00 61.41 375 ASN A CA 1
ATOM 2831 C C . ASN A 1 375 ? -26.775 33.438 24.878 1.00 61.41 375 ASN A C 1
ATOM 2833 O O . ASN A 1 375 ? -26.837 34.631 25.168 1.00 61.41 375 ASN A O 1
ATOM 2837 N N . THR A 1 376 ? -25.697 32.906 24.301 1.00 46.50 376 THR A N 1
ATOM 2838 C CA . THR A 1 376 ? -24.625 33.699 23.683 1.00 46.50 376 THR A CA 1
ATOM 2839 C C . THR A 1 376 ? -24.476 33.294 22.213 1.00 46.50 376 THR A C 1
ATOM 2841 O O . THR A 1 376 ? -24.580 32.104 21.910 1.00 46.50 376 THR A O 1
ATOM 2844 N N . PRO A 1 377 ? -24.280 34.248 21.281 1.00 50.00 377 PRO A N 1
ATOM 2845 C CA . PRO A 1 377 ? -24.418 33.992 19.848 1.00 50.00 377 PRO A CA 1
ATOM 2846 C C . PRO A 1 377 ? -23.280 33.138 19.278 1.00 50.00 377 PRO A C 1
ATOM 2848 O O . PRO A 1 377 ? -22.119 33.266 19.667 1.00 50.00 377 PRO A O 1
ATOM 2851 N N . VAL A 1 378 ? -23.640 32.298 18.309 1.00 37.88 378 VAL A N 1
ATOM 2852 C CA . VAL A 1 378 ? -22.769 31.387 17.554 1.00 37.88 378 VAL A CA 1
ATOM 2853 C C . VAL A 1 378 ? -21.761 32.180 16.691 1.00 37.88 378 VAL A C 1
ATOM 2855 O O . VAL A 1 378 ? -22.164 33.144 16.037 1.00 37.88 378 VAL A O 1
ATOM 2858 N N . PRO A 1 379 ? -20.464 31.806 16.640 1.00 38.94 379 PRO A N 1
ATOM 2859 C CA . PRO A 1 379 ? -19.505 32.405 15.708 1.00 38.94 379 PRO A CA 1
ATOM 2860 C C . PRO A 1 379 ? -19.854 32.087 14.240 1.00 38.94 379 PRO A C 1
ATOM 2862 O O . PRO A 1 379 ? -20.470 31.059 13.958 1.00 38.94 379 PRO A O 1
ATOM 2865 N N . PRO A 1 380 ? -19.483 32.956 13.281 1.00 47.16 380 PRO A N 1
ATOM 2866 C CA . PRO A 1 380 ? -20.027 32.917 11.930 1.00 47.16 380 PRO A CA 1
ATOM 2867 C C . PRO A 1 380 ? -19.640 31.639 11.179 1.00 47.16 380 PRO A C 1
ATOM 2869 O O . PRO A 1 380 ? -18.473 31.253 11.116 1.00 47.16 380 PRO A O 1
ATOM 2872 N N . ILE A 1 381 ? -20.648 31.028 10.554 1.00 49.41 381 ILE A N 1
ATOM 2873 C CA . ILE A 1 381 ? -20.516 29.942 9.583 1.00 49.41 381 ILE A CA 1
ATOM 2874 C C . ILE A 1 381 ? -19.582 30.418 8.460 1.00 49.41 381 ILE A C 1
ATOM 2876 O O . ILE A 1 381 ? -19.859 31.420 7.796 1.00 49.41 381 ILE A O 1
ATOM 2880 N N . GLN A 1 382 ? -18.483 29.697 8.230 1.00 48.00 382 GLN A N 1
ATOM 2881 C CA . GLN A 1 382 ? -17.618 29.890 7.065 1.00 48.00 382 GLN A CA 1
ATOM 2882 C C . GLN A 1 382 ? -18.470 29.722 5.791 1.00 48.00 382 GLN A C 1
ATOM 2884 O O . GLN A 1 382 ? -18.868 28.608 5.450 1.00 48.00 382 GLN A O 1
ATOM 2889 N N . LYS A 1 383 ? -18.777 30.818 5.084 1.00 61.53 383 LYS A N 1
ATOM 2890 C CA . LYS A 1 383 ? -19.493 30.754 3.799 1.00 61.53 383 LYS A CA 1
ATOM 2891 C C . LYS A 1 383 ? -18.597 30.077 2.752 1.00 61.53 383 LYS A C 1
ATOM 2893 O O . LYS A 1 383 ? -17.534 30.601 2.426 1.00 61.53 383 LYS A O 1
ATOM 2898 N N . CYS A 1 384 ? -19.023 28.920 2.245 1.00 76.19 384 CYS A N 1
ATOM 2899 C CA . CYS A 1 384 ? -18.350 28.200 1.159 1.00 76.19 384 CYS A CA 1
ATOM 2900 C C . CYS A 1 384 ? -18.682 28.789 -0.223 1.00 76.19 384 CYS A C 1
ATOM 2902 O O . CYS A 1 384 ? -19.681 29.494 -0.382 1.00 76.19 384 CYS A O 1
ATOM 2904 N N . GLY A 1 385 ? -17.830 28.515 -1.218 1.00 74.81 385 GLY A N 1
ATOM 2905 C CA . GLY A 1 385 ? -17.985 29.016 -2.585 1.00 74.81 385 GLY A CA 1
ATOM 2906 C C . GLY A 1 385 ? -19.127 28.365 -3.378 1.00 74.81 385 GLY A C 1
ATOM 2907 O O . GLY A 1 385 ? -19.822 27.456 -2.920 1.00 74.81 385 GLY A O 1
ATOM 2908 N N . ILE A 1 386 ? -19.327 28.821 -4.619 1.00 76.38 386 ILE A N 1
ATOM 2909 C CA . ILE A 1 386 ? -20.334 28.261 -5.537 1.00 76.38 386 ILE A CA 1
ATOM 2910 C C . ILE A 1 386 ? -20.014 26.779 -5.804 1.00 76.38 386 ILE A C 1
ATOM 2912 O O . ILE A 1 386 ? -18.895 26.439 -6.181 1.00 76.38 386 ILE A O 1
ATOM 2916 N N . ASN A 1 387 ? -21.014 25.905 -5.639 1.00 77.56 387 ASN A N 1
ATOM 2917 C CA . ASN A 1 387 ? -20.903 24.437 -5.727 1.00 77.56 387 ASN A CA 1
ATOM 2918 C C . ASN A 1 387 ? -19.979 23.780 -4.683 1.00 77.56 387 ASN A C 1
ATOM 2920 O O . ASN A 1 387 ? -19.599 22.616 -4.843 1.00 77.56 387 ASN A O 1
ATOM 2924 N N . GLU A 1 388 ? -19.676 24.489 -3.597 1.00 82.38 388 GLU A N 1
ATOM 2925 C CA . GLU A 1 388 ? -19.024 23.946 -2.408 1.00 82.38 388 GLU A CA 1
ATOM 2926 C C . GLU A 1 388 ? -20.009 23.861 -1.234 1.00 82.38 388 GLU A C 1
ATOM 2928 O O . GLU A 1 388 ? -20.972 24.624 -1.137 1.00 82.38 388 GLU A O 1
ATOM 2933 N N . GLU A 1 389 ? -19.768 22.910 -0.340 1.00 80.88 389 GLU A N 1
ATOM 2934 C CA . GLU A 1 389 ? -20.414 22.805 0.965 1.00 80.88 389 GLU A CA 1
ATOM 2935 C C . GLU A 1 389 ? -19.371 22.466 2.030 1.00 80.88 389 GLU A C 1
ATOM 2937 O O . GLU A 1 389 ? -18.264 22.014 1.722 1.00 80.88 389 GLU A O 1
ATOM 2942 N N . TYR A 1 390 ? -19.682 22.767 3.286 1.00 74.38 390 TYR A N 1
ATOM 2943 C CA . TYR A 1 390 ? -18.751 22.552 4.383 1.00 74.38 390 TYR A CA 1
ATOM 2944 C C . TYR A 1 390 ? -18.729 21.069 4.768 1.00 74.38 390 TYR A C 1
ATOM 2946 O O . TYR A 1 390 ? -19.777 20.492 5.047 1.00 74.38 390 TYR A O 1
ATOM 2954 N N . TYR A 1 391 ? -17.540 20.466 4.805 1.00 60.94 391 TYR A N 1
ATOM 2955 C CA . TYR A 1 391 ? -17.333 19.104 5.287 1.00 60.94 391 TYR A CA 1
ATOM 2956 C C . TYR A 1 391 ? -16.350 19.109 6.460 1.00 60.94 391 TYR A C 1
ATOM 2958 O O . TYR A 1 391 ? -15.254 19.669 6.371 1.00 60.94 391 TYR A O 1
ATOM 2966 N N . ASP A 1 392 ? -16.676 18.368 7.519 1.00 59.94 392 ASP A N 1
ATOM 2967 C CA . ASP A 1 392 ? -15.749 18.119 8.635 1.00 59.94 392 ASP A CA 1
ATOM 2968 C C . ASP A 1 392 ? -14.533 17.279 8.208 1.00 59.94 392 ASP A C 1
ATOM 2970 O O . ASP A 1 392 ? -13.506 17.216 8.883 1.00 59.94 392 ASP A O 1
ATOM 2974 N N . CYS A 1 393 ? -14.654 16.610 7.063 1.00 60.59 393 CYS A N 1
ATOM 2975 C CA . CYS A 1 393 ? -13.667 15.701 6.525 1.00 60.59 393 CYS A CA 1
ATOM 2976 C C . CYS A 1 393 ? -13.683 15.783 4.996 1.00 60.59 393 CYS A C 1
ATOM 2978 O O . CYS A 1 393 ? -14.258 14.926 4.328 1.00 60.59 393 CYS A O 1
ATOM 2980 N N . VAL A 1 394 ? -13.062 16.822 4.427 1.00 66.88 394 VAL A N 1
ATOM 2981 C CA . VAL A 1 394 ? -12.836 16.895 2.977 1.00 66.88 394 VAL A CA 1
ATOM 2982 C C . VAL A 1 394 ? -11.803 15.820 2.615 1.00 66.88 394 VAL A C 1
ATOM 2984 O O . VAL A 1 394 ? -10.662 15.899 3.093 1.00 66.88 394 VAL A O 1
ATOM 2987 N N . PRO A 1 395 ? -12.150 14.807 1.797 1.00 61.38 395 PRO A N 1
ATOM 2988 C CA . PRO A 1 395 ? -11.182 13.819 1.341 1.00 61.38 395 PRO A CA 1
ATOM 2989 C C . PRO A 1 395 ? -10.074 14.533 0.560 1.00 61.38 395 PRO A C 1
ATOM 2991 O O . PRO A 1 395 ? -10.351 15.244 -0.401 1.00 61.38 395 PRO A O 1
ATOM 2994 N N . THR A 1 396 ? -8.812 14.337 0.936 1.00 61.47 396 THR A N 1
ATOM 2995 C CA . THR A 1 396 ? -7.654 15.025 0.326 1.00 61.47 396 THR A CA 1
ATOM 2996 C C . THR A 1 396 ? -7.376 14.618 -1.128 1.00 61.47 396 THR A C 1
ATOM 2998 O O . THR A 1 396 ? -6.556 15.237 -1.796 1.00 61.47 396 THR A O 1
ATOM 3001 N N . CYS A 1 397 ? -8.054 13.586 -1.624 1.00 61.72 397 CYS A N 1
ATOM 3002 C CA . CYS A 1 397 ? -7.696 12.838 -2.835 1.00 61.72 397 CYS A CA 1
ATOM 3003 C C . CYS A 1 397 ? -8.907 12.308 -3.623 1.00 61.72 397 CYS A C 1
ATOM 3005 O O . CYS A 1 397 ? -8.718 11.784 -4.721 1.00 61.72 397 CYS A O 1
ATOM 3007 N N . LYS A 1 398 ? -10.140 12.430 -3.099 1.00 62.47 398 LYS A N 1
ATOM 3008 C CA . LYS A 1 398 ? -11.369 12.073 -3.832 1.00 62.47 398 LYS A CA 1
ATOM 3009 C C . LYS A 1 398 ? -12.076 13.332 -4.329 1.00 62.47 398 LYS A C 1
ATOM 3011 O O . LYS A 1 398 ? -12.063 14.357 -3.658 1.00 62.47 398 LYS A O 1
ATOM 3016 N N . ASN A 1 399 ? -12.732 13.209 -5.484 1.00 63.78 399 ASN A N 1
ATOM 3017 C CA . ASN A 1 399 ? -13.544 14.246 -6.134 1.00 63.78 399 ASN A CA 1
ATOM 3018 C C . ASN A 1 399 ? -12.748 15.428 -6.713 1.00 63.78 399 ASN A C 1
ATOM 3020 O O . ASN A 1 399 ? -13.226 16.559 -6.705 1.00 63.78 399 ASN A O 1
ATOM 3024 N N . THR A 1 400 ? -11.553 15.184 -7.253 1.00 71.94 400 THR A N 1
ATOM 3025 C CA . THR A 1 400 ? -10.869 16.130 -8.151 1.00 71.94 400 THR A CA 1
ATOM 3026 C C . THR A 1 400 ? -11.079 15.717 -9.604 1.00 71.94 400 THR A C 1
ATOM 3028 O O . THR A 1 400 ? -11.342 14.548 -9.891 1.00 71.94 400 THR A O 1
ATOM 3031 N N . CYS A 1 401 ? -10.912 16.653 -10.5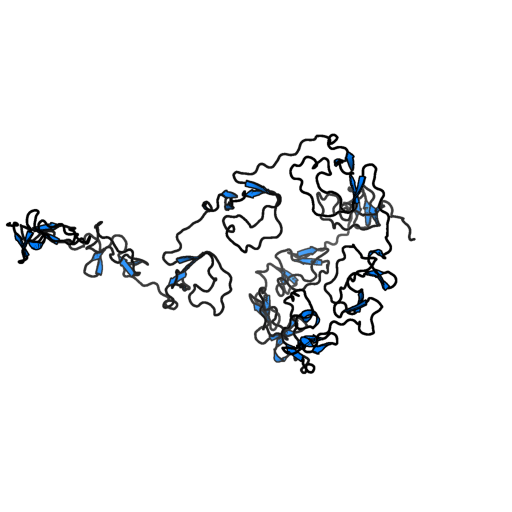35 1.00 74.00 401 CYS A N 1
ATOM 3032 C CA . CYS A 1 401 ? -10.971 16.366 -11.969 1.00 74.00 401 CYS A CA 1
ATOM 3033 C C . CYS A 1 401 ? -9.972 15.291 -12.440 1.00 74.00 401 CYS A C 1
ATOM 3035 O O . CYS A 1 401 ? -10.189 14.694 -13.488 1.00 74.00 401 CYS A O 1
ATOM 3037 N N . GLU A 1 402 ? -8.921 15.015 -11.662 1.00 70.25 402 GLU A N 1
ATOM 3038 C CA . GLU A 1 402 ? -7.884 14.020 -11.967 1.00 70.25 402 GLU A CA 1
ATOM 3039 C C . GLU A 1 402 ? -8.277 12.596 -11.537 1.00 70.25 402 GLU A C 1
ATOM 3041 O O . GLU A 1 402 ? -7.928 11.630 -12.212 1.00 70.25 402 GLU A O 1
ATOM 3046 N N . ASN A 1 403 ? -9.045 12.459 -10.446 1.00 63.56 403 ASN A N 1
ATOM 3047 C CA . ASN A 1 403 ? -9.218 11.175 -9.755 1.00 63.56 403 ASN A CA 1
ATOM 3048 C C . ASN A 1 403 ? -10.682 10.746 -9.554 1.00 63.56 403 ASN A C 1
ATOM 3050 O O . ASN A 1 403 ? -10.927 9.663 -9.025 1.00 63.56 403 ASN A O 1
ATOM 3054 N N . TYR A 1 404 ? -11.674 11.548 -9.964 1.00 66.88 404 TYR A N 1
ATOM 3055 C CA . TYR A 1 404 ? -13.091 11.260 -9.678 1.00 66.88 404 TYR A CA 1
ATOM 3056 C C . TYR A 1 404 ? -13.631 9.952 -10.291 1.00 66.88 404 TYR A C 1
ATOM 3058 O O . TYR A 1 404 ? -14.603 9.410 -9.774 1.00 66.88 404 TYR A O 1
ATOM 3066 N N . ASN A 1 405 ? -12.987 9.424 -11.339 1.00 59.44 405 ASN A N 1
ATOM 3067 C CA . ASN A 1 405 ? -13.353 8.161 -11.998 1.00 59.44 405 ASN A CA 1
ATOM 3068 C C . ASN A 1 405 ? -12.450 6.970 -11.629 1.00 59.44 405 ASN A C 1
ATOM 3070 O O . ASN A 1 405 ? -12.628 5.871 -12.152 1.00 59.44 405 ASN A O 1
ATOM 3074 N N . GLN A 1 406 ? -11.467 7.152 -10.747 1.00 58.94 406 GLN A N 1
ATOM 3075 C CA . GLN A 1 406 ? -10.537 6.084 -10.385 1.00 58.94 406 GLN A CA 1
ATOM 3076 C C . GLN A 1 406 ? -11.129 5.220 -9.258 1.00 58.94 406 GLN A C 1
ATOM 3078 O O . GLN A 1 406 ? -11.391 5.698 -8.155 1.00 58.94 406 GLN A O 1
ATOM 3083 N N . LYS A 1 407 ? -11.321 3.918 -9.518 1.00 49.62 407 LYS A N 1
ATOM 3084 C CA . LYS A 1 407 ? -11.890 2.969 -8.537 1.00 49.62 407 LYS A CA 1
ATOM 3085 C C . LYS A 1 407 ? -10.931 2.635 -7.378 1.00 49.62 407 LYS A C 1
ATOM 3087 O O . LYS A 1 407 ? -11.405 2.336 -6.287 1.00 49.62 407 LYS A O 1
ATOM 3092 N N . ASN A 1 408 ? -9.612 2.757 -7.584 1.00 54.22 408 ASN A N 1
ATOM 3093 C CA . ASN A 1 408 ? -8.558 2.349 -6.638 1.00 54.22 408 ASN A CA 1
ATOM 3094 C C . ASN A 1 408 ? -7.599 3.500 -6.263 1.00 54.22 408 ASN A C 1
ATOM 3096 O O . ASN A 1 408 ? -6.384 3.379 -6.403 1.00 54.22 408 ASN A O 1
ATOM 3100 N N . VAL A 1 409 ? -8.127 4.634 -5.795 1.00 57.44 409 VAL A N 1
ATOM 3101 C CA . VAL A 1 409 ? -7.286 5.734 -5.282 1.00 57.44 409 VAL A CA 1
ATOM 3102 C C . VAL A 1 409 ? -6.918 5.466 -3.828 1.00 57.44 409 VAL A C 1
ATOM 3104 O O . VAL A 1 409 ? -7.782 5.513 -2.948 1.00 57.44 409 VAL A O 1
ATOM 3107 N N . ALA A 1 410 ? -5.635 5.203 -3.569 1.00 54.62 410 ALA A N 1
ATOM 3108 C CA . ALA A 1 410 ? -5.094 5.130 -2.217 1.00 54.62 410 ALA A CA 1
ATOM 3109 C C . ALA A 1 410 ? -5.068 6.537 -1.607 1.00 54.62 410 ALA A C 1
ATOM 3111 O O . ALA A 1 410 ? -4.248 7.386 -1.950 1.00 54.62 410 ALA A O 1
ATOM 3112 N N . CYS A 1 411 ? -6.016 6.786 -0.717 1.00 54.97 411 CYS A N 1
ATOM 3113 C CA . CYS A 1 411 ? -6.188 8.056 -0.041 1.00 54.97 411 CYS A CA 1
ATOM 3114 C C . CYS A 1 411 ? -5.536 8.023 1.344 1.00 54.97 411 CYS A C 1
ATOM 3116 O O . CYS A 1 411 ? -5.757 7.052 2.072 1.00 54.97 411 CYS A O 1
ATOM 3118 N N . PRO A 1 412 ? -4.790 9.063 1.760 1.00 56.59 412 PRO A N 1
ATOM 3119 C CA . PRO A 1 412 ? -4.386 9.190 3.153 1.00 56.59 412 PRO A CA 1
ATOM 3120 C C . PRO A 1 412 ? -5.625 9.140 4.057 1.00 56.59 412 PRO A C 1
ATOM 3122 O O . PRO A 1 412 ? -6.614 9.820 3.791 1.00 56.59 412 PRO A O 1
ATOM 3125 N N . LEU A 1 413 ? -5.581 8.345 5.132 1.00 52.28 413 LEU A N 1
ATOM 3126 C CA . LEU A 1 413 ? -6.700 8.158 6.074 1.00 52.28 413 LEU A CA 1
ATOM 3127 C C . LEU A 1 413 ? -7.035 9.411 6.908 1.00 52.28 413 LEU A C 1
ATOM 3129 O O . LEU A 1 413 ? -7.892 9.352 7.785 1.00 52.28 413 LEU A O 1
ATOM 3133 N N . TYR A 1 414 ? -6.370 10.539 6.654 1.00 57.75 414 TYR A N 1
ATOM 3134 C CA . TYR A 1 414 ? -6.628 11.808 7.318 1.00 57.75 414 TYR A CA 1
ATOM 3135 C C . TYR A 1 414 ? -7.190 12.831 6.324 1.00 57.75 414 TYR A C 1
ATOM 3137 O O . TYR A 1 414 ? -6.702 13.007 5.206 1.00 57.75 414 TYR A O 1
ATOM 3145 N N . CYS A 1 415 ? -8.229 13.528 6.758 1.00 60.69 415 CYS A N 1
ATOM 3146 C CA . CYS A 1 415 ? -8.911 14.583 6.023 1.00 60.69 415 CYS A CA 1
ATOM 3147 C C . CYS A 1 415 ? -8.739 15.926 6.734 1.00 60.69 415 CYS A C 1
ATOM 3149 O O . CYS A 1 415 ? -8.287 15.986 7.879 1.00 60.69 415 CYS A O 1
ATOM 3151 N N . LYS A 1 416 ? -9.080 17.014 6.040 1.00 60.91 416 LYS A N 1
ATOM 3152 C CA . LYS A 1 416 ? -9.074 18.367 6.608 1.00 60.91 416 LYS A CA 1
ATOM 3153 C C . LYS A 1 416 ? -10.504 18.895 6.688 1.00 60.91 416 LYS A C 1
ATOM 3155 O O . LYS A 1 416 ? -11.285 18.666 5.767 1.00 60.91 416 LYS A O 1
ATOM 3160 N N . GLN A 1 417 ? -10.817 19.612 7.763 1.00 68.50 417 GLN A N 1
ATOM 3161 C CA . GLN A 1 417 ? -12.062 20.375 7.880 1.00 68.50 417 GLN A CA 1
ATOM 3162 C C . GLN A 1 417 ? -12.036 21.547 6.892 1.00 68.50 417 GLN A C 1
ATOM 3164 O O . GLN A 1 417 ? -11.017 22.236 6.784 1.00 68.50 417 GLN A O 1
ATOM 3169 N N . GLY A 1 418 ? -13.131 21.778 6.166 1.00 76.00 418 GLY A N 1
ATOM 3170 C CA . GLY A 1 418 ? -13.246 22.914 5.251 1.00 76.00 418 GLY A CA 1
ATOM 3171 C C . GLY A 1 418 ? -14.289 22.738 4.148 1.00 76.00 418 GLY A C 1
ATOM 3172 O O . GLY A 1 418 ? -15.046 21.773 4.118 1.00 76.00 418 GLY A O 1
ATOM 3173 N N . CYS A 1 419 ? -14.324 23.688 3.213 1.00 81.56 419 CYS A N 1
ATOM 3174 C CA . CYS A 1 419 ? -15.220 23.636 2.059 1.00 81.56 419 CYS A CA 1
ATOM 3175 C C . CYS A 1 419 ? -14.728 22.608 1.024 1.00 81.56 419 CYS A C 1
ATOM 3177 O O . CYS A 1 419 ? -13.582 22.663 0.559 1.00 81.56 419 CYS A O 1
ATOM 3179 N N . GLY A 1 420 ? -15.605 21.671 0.671 1.00 78.25 420 GLY A N 1
ATOM 3180 C CA . GLY A 1 420 ? -15.403 20.661 -0.366 1.00 78.25 420 GLY A CA 1
ATOM 3181 C C . GLY A 1 420 ? -16.485 20.753 -1.439 1.00 78.25 420 GLY A C 1
ATOM 3182 O O . GLY A 1 420 ? -17.514 21.394 -1.240 1.00 78.25 420 GLY A O 1
ATOM 3183 N N . CYS A 1 421 ? -16.275 20.116 -2.592 1.00 83.62 421 CYS A N 1
ATOM 3184 C CA . CYS A 1 421 ? -17.286 20.121 -3.649 1.00 83.62 421 CYS A CA 1
ATOM 3185 C C . CYS A 1 421 ? -18.543 19.361 -3.219 1.00 83.62 421 CYS A C 1
ATOM 3187 O O . CYS A 1 421 ? -18.452 18.278 -2.636 1.00 83.62 421 CYS A O 1
ATOM 3189 N N . LYS A 1 422 ? -19.718 19.914 -3.538 1.00 83.94 422 LYS A N 1
ATOM 3190 C CA . LYS A 1 422 ? -21.005 19.234 -3.336 1.00 83.94 422 LYS A CA 1
ATOM 3191 C C . LYS A 1 422 ? -21.031 17.890 -4.062 1.00 83.94 422 LYS A C 1
ATOM 3193 O O . LYS A 1 422 ? -20.369 17.716 -5.090 1.00 83.94 422 LYS A O 1
ATOM 3198 N N . LYS A 1 423 ? -21.837 16.945 -3.578 1.00 80.19 423 LYS A N 1
ATOM 3199 C CA . LYS A 1 423 ? -22.061 15.663 -4.267 1.00 80.19 423 LYS A CA 1
ATOM 3200 C C . LYS A 1 423 ? -22.432 15.890 -5.745 1.00 80.19 423 LYS A C 1
ATOM 3202 O O . LYS A 1 423 ? -23.330 16.666 -6.054 1.00 80.19 423 LYS A O 1
ATOM 3207 N N . GLY A 1 424 ? -21.729 15.214 -6.658 1.00 72.25 424 GLY A N 1
ATOM 3208 C CA . GLY A 1 424 ? -21.895 15.383 -8.111 1.00 72.25 424 GLY A CA 1
ATOM 3209 C C . GLY A 1 424 ? -21.032 16.486 -8.744 1.00 72.25 424 GLY A C 1
ATOM 3210 O O . GLY A 1 424 ? -21.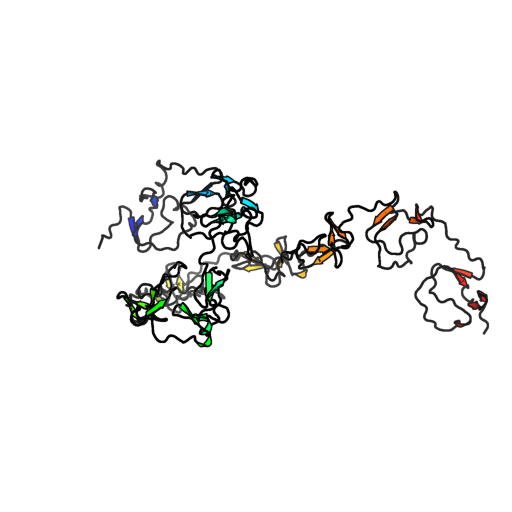068 16.649 -9.961 1.00 72.25 424 GLY A O 1
ATOM 3211 N N . PHE A 1 425 ? -20.233 17.207 -7.951 1.00 77.50 425 PHE A N 1
ATOM 3212 C CA . PHE A 1 425 ? -19.238 18.176 -8.413 1.00 77.50 425 PHE A CA 1
ATOM 3213 C C . PHE A 1 425 ? -17.825 17.725 -8.035 1.00 77.50 425 PHE A C 1
ATOM 3215 O O . PHE A 1 425 ? -17.611 17.029 -7.043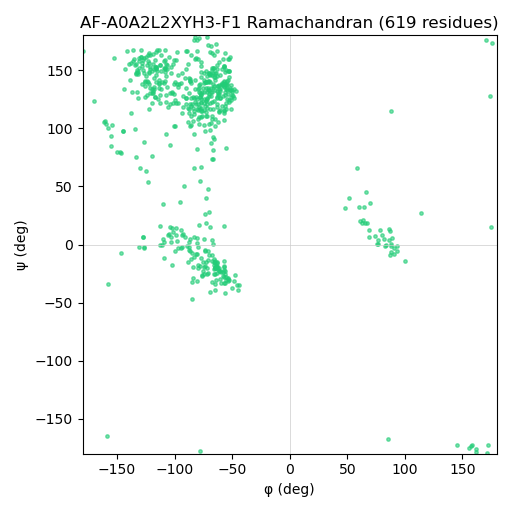 1.00 77.50 425 PHE A O 1
ATOM 3222 N N . VAL A 1 426 ? -16.851 18.137 -8.838 1.00 80.25 426 VAL A N 1
ATOM 3223 C CA . VAL A 1 426 ? -15.440 17.770 -8.705 1.00 80.25 426 VAL A CA 1
ATOM 3224 C C . VAL A 1 426 ? -14.559 19.012 -8.785 1.00 80.25 426 VAL A C 1
ATOM 3226 O O . VAL A 1 426 ? -14.887 19.983 -9.471 1.00 80.25 426 VAL A O 1
ATOM 3229 N N . ARG A 1 427 ? -13.446 19.000 -8.048 1.00 81.38 427 ARG A N 1
ATOM 3230 C CA . ARG A 1 427 ? -12.549 20.148 -7.911 1.00 81.38 427 ARG A CA 1
ATOM 3231 C C . ARG A 1 427 ? -11.537 20.189 -9.046 1.00 81.38 427 ARG A C 1
ATOM 3233 O O . ARG A 1 427 ? -10.817 19.216 -9.283 1.00 81.38 427 ARG A O 1
ATOM 3240 N N . ARG A 1 428 ? -11.478 21.320 -9.734 1.00 80.12 428 ARG A N 1
ATOM 3241 C CA . ARG A 1 428 ? -10.546 21.594 -10.829 1.00 80.12 428 ARG A CA 1
ATOM 3242 C C . ARG A 1 428 ? -9.236 22.199 -10.298 1.00 80.12 428 ARG A C 1
ATOM 3244 O O . ARG A 1 428 ? -9.174 22.600 -9.136 1.00 80.12 428 ARG A O 1
ATOM 3251 N N . LYS A 1 429 ? -8.179 22.256 -11.122 1.00 73.69 429 LYS A N 1
ATOM 3252 C CA . LYS A 1 429 ? -6.840 22.747 -10.716 1.00 73.69 429 LYS A CA 1
ATOM 3253 C C . LYS A 1 429 ? -6.833 24.205 -10.246 1.00 73.69 429 LYS A C 1
ATOM 3255 O O . LYS A 1 429 ? -6.041 24.559 -9.384 1.00 73.69 429 LYS A O 1
ATOM 3260 N N . ASP A 1 430 ? -7.743 25.025 -10.765 1.00 74.81 430 ASP A N 1
ATOM 3261 C CA . ASP A 1 430 ? -7.944 26.421 -10.357 1.00 74.81 430 ASP A CA 1
ATOM 3262 C C . ASP A 1 430 ? -8.770 26.573 -9.063 1.00 74.81 430 ASP A C 1
ATOM 3264 O O . ASP A 1 430 ? -9.125 27.683 -8.673 1.00 74.81 430 ASP A O 1
ATOM 3268 N N . GLY A 1 431 ? -9.103 25.460 -8.400 1.00 73.19 431 GLY A N 1
ATOM 3269 C CA . GLY A 1 431 ? -9.801 25.431 -7.118 1.00 73.19 431 GLY A CA 1
ATOM 3270 C C . GLY A 1 431 ? -11.329 25.443 -7.208 1.00 73.19 431 GLY A C 1
ATOM 3271 O O . GLY A 1 431 ? -11.969 25.240 -6.177 1.00 73.19 431 GLY A O 1
ATOM 3272 N N . LYS A 1 432 ? -11.922 25.610 -8.402 1.00 83.75 432 LYS A N 1
ATOM 3273 C CA . LYS A 1 432 ? -13.383 25.685 -8.595 1.00 83.75 432 LYS A CA 1
ATOM 3274 C C . LYS A 1 432 ? -14.043 24.302 -8.649 1.00 83.75 432 LYS A C 1
ATOM 3276 O O . LYS A 1 432 ? -13.517 23.376 -9.269 1.00 83.75 432 LYS A O 1
ATOM 3281 N N . CYS A 1 433 ? -15.232 24.177 -8.055 1.00 85.00 433 CYS A N 1
ATOM 3282 C CA . CYS A 1 433 ? -16.061 22.973 -8.139 1.00 85.00 433 CYS A CA 1
ATOM 3283 C C . CYS A 1 433 ? -16.984 23.022 -9.361 1.00 85.00 433 CYS A C 1
ATOM 3285 O O . CYS A 1 433 ? -17.858 23.885 -9.485 1.00 85.00 433 CYS A O 1
ATOM 3287 N N . VAL A 1 434 ? -16.790 22.073 -10.271 1.00 84.00 434 VAL A N 1
ATOM 3288 C CA . VAL A 1 434 ? -17.501 21.979 -11.551 1.00 84.00 434 VAL A CA 1
ATOM 3289 C C . VAL A 1 434 ? -18.156 20.610 -11.696 1.00 84.00 434 VAL A C 1
ATOM 3291 O O . VAL A 1 434 ? -17.796 19.665 -10.998 1.00 84.00 434 VAL A O 1
ATOM 3294 N N . ARG A 1 435 ? -19.138 20.475 -12.591 1.00 81.06 435 ARG A N 1
ATOM 3295 C CA . ARG A 1 435 ? -19.635 19.141 -12.955 1.00 81.06 435 ARG A CA 1
ATOM 3296 C C . ARG A 1 435 ? -18.513 18.353 -13.652 1.00 81.06 435 ARG A C 1
ATOM 3298 O O . ARG A 1 435 ? -17.736 18.976 -14.374 1.00 81.06 435 ARG A O 1
ATOM 3305 N N . PRO A 1 436 ? -18.448 17.020 -13.502 1.00 71.69 436 PRO A N 1
ATOM 3306 C CA . PRO A 1 436 ? -17.463 16.157 -14.162 1.00 71.69 436 PRO A CA 1
ATOM 3307 C C . PRO A 1 436 ? -17.231 16.414 -15.659 1.00 71.69 436 PRO A C 1
ATOM 3309 O O . PRO A 1 436 ? -16.105 16.316 -16.142 1.00 71.69 436 PRO A O 1
ATOM 3312 N N . GLU A 1 437 ? -18.285 16.791 -16.382 1.00 70.44 437 GLU A N 1
ATOM 3313 C CA . GLU A 1 437 ? -18.275 17.141 -17.812 1.00 70.44 437 GLU A CA 1
ATOM 3314 C C . GLU A 1 437 ? -17.469 18.412 -18.132 1.00 70.44 437 GLU A C 1
ATOM 3316 O O . GLU A 1 437 ? -16.988 18.576 -19.247 1.00 70.44 437 GLU A O 1
ATOM 3321 N N . LYS A 1 438 ? -17.325 19.309 -17.149 1.00 69.75 438 LYS A N 1
ATOM 3322 C CA . LYS A 1 438 ? -16.638 20.607 -17.241 1.00 69.75 438 LYS A CA 1
ATOM 3323 C C . LYS A 1 438 ? -15.248 20.599 -16.602 1.00 69.75 438 LYS A C 1
ATOM 3325 O O . LYS A 1 438 ? -14.634 21.656 -16.460 1.00 69.75 438 LYS A O 1
ATOM 3330 N N . CYS A 1 439 ? -14.761 19.436 -16.169 1.00 69.69 439 CYS A N 1
ATOM 3331 C CA . CYS A 1 439 ? -13.340 19.279 -15.889 1.00 69.69 439 CYS A CA 1
ATOM 3332 C C . CYS A 1 439 ? -12.536 19.630 -17.132 1.00 69.69 439 CYS A C 1
ATOM 3334 O O . CYS A 1 439 ? -13.015 19.372 -18.235 1.00 69.69 439 CYS A O 1
ATOM 3336 N N . ASP A 1 440 ? -11.324 20.161 -16.958 1.00 63.97 440 ASP A N 1
ATOM 3337 C CA . ASP A 1 440 ? -10.404 20.421 -18.067 1.00 63.97 440 ASP A CA 1
ATOM 3338 C C . ASP A 1 440 ? -9.953 19.078 -18.683 1.00 63.97 440 ASP A C 1
ATOM 3340 O O . ASP A 1 440 ? -8.848 18.591 -18.472 1.00 63.97 440 ASP A O 1
ATOM 3344 N N . LYS A 1 441 ? -10.855 18.427 -19.418 1.00 54.34 441 LYS A N 1
ATOM 3345 C CA . LYS A 1 441 ? -10.539 17.569 -20.548 1.00 54.34 441 LYS A CA 1
ATOM 3346 C C . LYS A 1 441 ? -10.413 18.576 -21.685 1.00 54.34 441 LYS A C 1
ATOM 3348 O O . LYS A 1 441 ? -11.408 19.156 -22.100 1.00 54.34 441 LYS A O 1
ATOM 3353 N N . LYS A 1 442 ? -9.213 18.890 -22.167 1.00 45.28 442 LYS A N 1
ATOM 3354 C CA . LYS A 1 442 ? -8.449 18.017 -23.066 1.00 45.28 442 LYS A CA 1
ATOM 3355 C C . LYS A 1 442 ? -7.097 18.701 -23.410 1.00 45.28 442 LYS A C 1
ATOM 3357 O O . LYS A 1 442 ? -6.967 19.904 -23.207 1.00 45.28 442 LYS A O 1
ATOM 3362 N N . PRO A 1 443 ? -6.134 17.975 -23.998 1.00 40.53 443 PRO A N 1
ATOM 3363 C CA . PRO A 1 443 ? -6.167 17.944 -25.454 1.00 40.53 443 PRO A CA 1
ATOM 3364 C C . PRO A 1 443 ? -6.758 16.628 -25.937 1.00 40.53 443 PRO A C 1
ATOM 3366 O O . PRO A 1 443 ? -6.391 15.543 -25.506 1.00 40.53 443 PRO A O 1
ATOM 3369 N N . ALA A 1 444 ? -7.724 16.757 -26.843 1.00 49.03 444 ALA A N 1
ATOM 3370 C CA . ALA A 1 444 ? -8.354 15.665 -27.568 1.00 49.03 444 ALA A CA 1
ATOM 3371 C C . ALA A 1 444 ? -7.435 15.112 -28.638 1.00 49.03 444 ALA A C 1
ATOM 3373 O O . ALA A 1 444 ? -7.877 14.299 -29.436 1.00 49.03 444 ALA A O 1
ATOM 3374 N N . ASN A 1 445 ? -6.208 15.605 -28.694 1.00 57.00 445 ASN A N 1
ATOM 3375 C CA . ASN A 1 445 ? -5.313 15.356 -29.786 1.00 57.00 445 ASN A CA 1
ATOM 3376 C C . ASN A 1 445 ? -4.120 14.651 -29.167 1.00 57.00 445 ASN A C 1
ATOM 3378 O O . ASN A 1 445 ? -3.078 15.251 -28.928 1.00 57.00 445 ASN A O 1
ATOM 3382 N N . CYS A 1 446 ? -4.318 13.365 -28.871 1.00 57.94 446 CYS A N 1
ATOM 3383 C CA . CYS A 1 446 ? -3.206 12.439 -29.012 1.00 57.94 446 CYS A CA 1
ATOM 3384 C C . CYS A 1 446 ? -2.639 12.609 -30.431 1.00 57.94 446 CYS A C 1
ATOM 3386 O O . CYS A 1 446 ? -3.391 12.974 -31.345 1.00 57.94 446 CYS A O 1
ATOM 3388 N N . GLY A 1 447 ? -1.337 12.389 -30.619 1.00 55.00 447 GLY A N 1
ATOM 3389 C CA . GLY A 1 447 ? -0.732 12.491 -31.946 1.00 55.00 447 GLY A CA 1
ATOM 3390 C C . GLY A 1 447 ? -1.494 11.652 -32.982 1.00 55.00 447 GLY A C 1
ATOM 3391 O O . GLY A 1 447 ? -2.231 10.727 -32.635 1.00 55.00 447 GLY A O 1
ATOM 3392 N N . LEU A 1 448 ? -1.312 11.935 -34.277 1.00 56.03 448 LEU A N 1
ATOM 3393 C CA . LEU A 1 448 ? -1.971 11.214 -35.387 1.00 56.03 448 LEU A CA 1
ATOM 3394 C C . LEU A 1 448 ? -1.900 9.677 -35.259 1.00 56.03 448 LEU A C 1
ATOM 3396 O O . LEU A 1 448 ? -2.780 8.969 -35.746 1.00 56.03 448 LEU A O 1
ATOM 3400 N N . ARG A 1 449 ? -0.878 9.165 -34.562 1.00 57.31 449 ARG A N 1
ATOM 3401 C CA . ARG A 1 449 ? -0.591 7.741 -34.340 1.00 57.31 449 ARG A CA 1
ATOM 3402 C C . ARG A 1 449 ? -0.753 7.273 -32.897 1.00 57.31 449 ARG A C 1
ATOM 3404 O O . ARG A 1 449 ? -0.335 6.170 -32.553 1.00 57.31 449 ARG A O 1
ATOM 3411 N N . GLU A 1 450 ? -1.427 8.062 -32.079 1.00 72.69 450 GLU A N 1
ATOM 3412 C CA . GLU A 1 450 ? -1.713 7.750 -30.690 1.00 72.69 450 GLU A CA 1
ATOM 3413 C C . GLU A 1 450 ? -3.228 7.694 -30.443 1.00 72.69 450 GLU A C 1
ATOM 3415 O O . GLU A 1 450 ? -4.035 8.352 -31.109 1.00 72.69 450 GLU A O 1
ATOM 3420 N N . THR A 1 451 ? -3.629 6.852 -29.500 1.00 72.94 451 THR A N 1
ATOM 3421 C CA . THR A 1 451 ? -4.986 6.725 -28.979 1.00 72.94 451 THR A CA 1
ATOM 3422 C C . THR A 1 451 ? -4.914 6.933 -27.476 1.00 72.94 451 THR A C 1
ATOM 3424 O O . THR A 1 451 ? -3.983 6.482 -26.809 1.00 72.94 451 THR A O 1
ATOM 3427 N N . TYR A 1 452 ? -5.900 7.637 -26.933 1.00 72.12 452 TYR A N 1
ATOM 3428 C CA . TYR A 1 452 ? -6.010 7.800 -25.495 1.00 72.12 452 TYR A CA 1
ATOM 3429 C C . TYR A 1 452 ? -6.505 6.497 -24.868 1.00 72.12 452 TYR A C 1
ATOM 3431 O O . TYR A 1 452 ? -7.599 6.036 -25.197 1.00 72.12 452 TYR A O 1
ATOM 3439 N N . TYR A 1 453 ? -5.731 5.934 -23.945 1.00 67.75 453 TYR A N 1
ATOM 3440 C CA . TYR A 1 453 ? -6.153 4.790 -23.143 1.00 67.75 453 TYR A CA 1
ATOM 3441 C C . TYR A 1 453 ? -6.328 5.219 -21.688 1.00 67.75 453 TYR A C 1
ATOM 3443 O O . TYR A 1 453 ? -5.462 5.872 -21.108 1.00 67.75 453 TYR A O 1
ATOM 3451 N N . GLU A 1 454 ? -7.441 4.809 -21.077 1.00 65.88 454 GLU A N 1
ATOM 3452 C CA . GLU A 1 454 ? -7.706 5.036 -19.649 1.00 65.88 454 GLU A CA 1
ATOM 3453 C C . GLU A 1 454 ? -6.821 4.151 -18.745 1.00 65.88 454 GLU A C 1
ATOM 3455 O O . GLU A 1 454 ? -6.625 4.457 -17.570 1.00 65.88 454 GLU A O 1
ATOM 3460 N N . CYS A 1 455 ? -6.274 3.056 -19.286 1.00 67.62 455 CYS A N 1
ATOM 3461 C CA . CYS A 1 455 ? -5.450 2.076 -18.574 1.00 67.62 455 CYS A CA 1
ATOM 3462 C C . CYS A 1 455 ? -4.587 1.320 -19.601 1.00 67.62 455 CYS A C 1
ATOM 3464 O O . CYS A 1 455 ? -5.093 0.418 -20.265 1.00 67.62 455 CYS A O 1
ATOM 3466 N N . MET A 1 456 ? -3.305 1.680 -19.754 1.00 67.31 456 MET A N 1
ATOM 3467 C CA . MET A 1 456 ? -2.337 0.893 -20.537 1.00 67.31 456 MET A CA 1
ATOM 3468 C C . MET A 1 456 ? -1.190 0.416 -19.626 1.00 67.31 456 MET A C 1
ATOM 3470 O O . MET A 1 456 ? -0.660 1.235 -18.863 1.00 67.31 456 MET A O 1
ATOM 3474 N N . PRO A 1 457 ? -0.787 -0.873 -19.656 1.00 67.31 457 PRO A N 1
ATOM 3475 C CA . PRO A 1 457 ? 0.386 -1.347 -18.924 1.00 67.31 457 PRO A CA 1
ATOM 3476 C C . PRO A 1 457 ? 1.645 -0.666 -19.463 1.00 67.31 457 PRO A C 1
ATOM 3478 O O . PRO A 1 457 ? 1.915 -0.722 -20.665 1.00 67.31 457 PRO A O 1
ATOM 3481 N N . SER A 1 458 ? 2.416 -0.046 -18.566 1.00 59.81 458 SER A N 1
ATOM 3482 C CA . SER A 1 458 ? 3.434 0.974 -18.890 1.00 59.81 458 SER A CA 1
ATOM 3483 C C . SER A 1 458 ? 4.531 0.549 -19.885 1.00 59.81 458 SER A C 1
ATOM 3485 O O . SER A 1 458 ? 5.240 1.409 -20.390 1.00 59.81 458 SER A O 1
ATOM 3487 N N . CYS A 1 459 ? 4.687 -0.745 -20.165 1.00 67.06 459 CYS A N 1
ATOM 3488 C CA . CYS A 1 459 ? 5.765 -1.292 -20.989 1.00 67.06 459 CYS A CA 1
ATOM 3489 C C . CYS A 1 459 ? 5.294 -2.197 -22.135 1.00 67.06 459 CYS A C 1
ATOM 3491 O O . CYS A 1 459 ? 6.125 -2.790 -22.802 1.00 67.06 459 CYS A O 1
ATOM 3493 N N . THR A 1 460 ? 3.985 -2.315 -22.384 1.00 72.88 460 THR A N 1
ATOM 3494 C CA . THR A 1 460 ? 3.457 -3.184 -23.463 1.00 72.88 460 THR A CA 1
ATOM 3495 C C . THR A 1 460 ? 3.344 -2.484 -24.821 1.00 72.88 460 THR A C 1
ATOM 3497 O O . THR A 1 460 ? 3.206 -3.145 -25.845 1.00 72.88 460 THR A O 1
ATOM 3500 N N . ASN A 1 461 ? 3.414 -1.150 -24.840 1.00 79.94 461 ASN A N 1
ATOM 3501 C CA . ASN A 1 461 ? 3.209 -0.304 -26.021 1.00 79.94 461 ASN A CA 1
ATOM 3502 C C . ASN A 1 461 ? 4.522 0.357 -26.498 1.00 79.94 461 ASN A C 1
ATOM 3504 O O . ASN A 1 461 ? 4.531 1.496 -26.951 1.00 79.94 461 ASN A O 1
ATOM 3508 N N . VAL A 1 462 ? 5.650 -0.346 -26.369 1.00 82.75 462 VAL A N 1
ATOM 3509 C CA . VAL A 1 462 ? 6.984 0.121 -26.786 1.00 82.75 462 VAL A CA 1
ATOM 3510 C C . VAL A 1 462 ? 7.662 -0.927 -27.668 1.00 82.75 462 VAL A C 1
ATOM 3512 O O . VAL A 1 462 ? 7.323 -2.111 -27.610 1.00 82.75 462 VAL A O 1
ATOM 3515 N N . CYS A 1 463 ? 8.608 -0.501 -28.498 1.00 77.06 463 CYS A N 1
ATOM 3516 C CA . CYS A 1 463 ? 9.519 -1.407 -29.182 1.00 77.06 463 CYS A CA 1
ATOM 3517 C C . CYS A 1 463 ? 10.354 -2.160 -28.139 1.00 77.06 463 CYS A C 1
ATOM 3519 O O . CYS A 1 463 ? 10.912 -1.542 -27.240 1.00 77.06 463 CYS A O 1
ATOM 3521 N N . ASN A 1 464 ? 10.417 -3.489 -28.259 1.00 78.75 464 ASN A N 1
ATOM 3522 C CA . ASN A 1 464 ? 11.105 -4.387 -27.320 1.00 78.75 464 ASN A CA 1
ATOM 3523 C C . ASN A 1 464 ? 10.582 -4.286 -25.869 1.00 78.75 464 ASN A C 1
ATOM 3525 O O . ASN A 1 464 ? 11.302 -3.848 -24.971 1.00 78.75 464 ASN A O 1
ATOM 3529 N N . PRO A 1 465 ? 9.320 -4.682 -25.614 1.00 76.38 465 PRO A N 1
ATOM 3530 C CA . PRO A 1 465 ? 8.795 -4.737 -24.256 1.00 76.38 465 PRO A CA 1
ATOM 3531 C C . PRO A 1 465 ? 9.578 -5.773 -23.420 1.00 76.38 465 PRO A C 1
ATOM 3533 O O . PRO A 1 465 ? 9.975 -6.805 -23.961 1.00 76.38 465 PRO A O 1
ATOM 3536 N N . PRO A 1 466 ? 9.795 -5.543 -22.113 1.00 70.62 466 PRO A N 1
ATOM 3537 C CA . PRO A 1 466 ? 10.429 -6.521 -21.231 1.00 70.62 466 PRO A CA 1
ATOM 3538 C C . PRO A 1 466 ? 9.580 -7.800 -21.110 1.00 70.62 466 PRO A C 1
ATOM 3540 O O . PRO A 1 466 ? 8.351 -7.730 -21.159 1.00 70.62 466 PRO A O 1
ATOM 3543 N N . ASP A 1 467 ? 10.226 -8.949 -20.865 1.00 68.94 467 ASP A N 1
ATOM 3544 C CA . ASP A 1 467 ? 9.575 -10.275 -20.760 1.00 68.94 467 ASP A CA 1
ATOM 3545 C C . ASP A 1 467 ? 8.467 -10.340 -19.691 1.00 68.94 467 ASP A C 1
ATOM 3547 O O . ASP A 1 467 ? 7.560 -11.171 -19.762 1.00 68.94 467 ASP A O 1
ATOM 3551 N N . ALA A 1 468 ? 8.509 -9.436 -18.708 1.00 60.28 468 ALA A N 1
ATOM 3552 C CA . ALA A 1 468 ? 7.455 -9.237 -17.727 1.00 60.28 468 ALA A CA 1
ATOM 3553 C C . ALA A 1 468 ? 7.118 -7.747 -17.590 1.00 60.28 468 ALA A C 1
ATOM 3555 O O . ALA A 1 468 ? 7.980 -6.918 -17.291 1.00 60.28 468 ALA A O 1
ATOM 3556 N N . CYS A 1 469 ? 5.836 -7.411 -17.747 1.00 64.12 469 CYS A N 1
ATOM 3557 C CA . CYS A 1 469 ? 5.330 -6.061 -17.542 1.00 64.12 469 CYS A CA 1
ATOM 3558 C C . CYS A 1 469 ? 4.645 -5.913 -16.183 1.00 64.12 469 CYS A C 1
ATOM 3560 O O . CYS A 1 469 ? 3.743 -6.677 -15.842 1.00 64.12 469 CYS A O 1
ATOM 3562 N N . ALA A 1 470 ? 5.025 -4.885 -15.419 1.00 56.88 470 ALA A N 1
ATOM 3563 C CA . ALA A 1 470 ? 4.315 -4.532 -14.195 1.00 56.88 470 ALA A CA 1
ATOM 3564 C C . ALA A 1 470 ? 2.854 -4.180 -14.530 1.00 56.88 470 ALA A C 1
ATOM 3566 O O . ALA A 1 470 ? 2.600 -3.362 -15.418 1.00 56.88 470 ALA A O 1
ATOM 3567 N N . ALA A 1 471 ? 1.892 -4.745 -13.791 1.00 56.84 471 ALA A N 1
ATOM 3568 C CA . ALA A 1 471 ? 0.454 -4.475 -13.934 1.00 56.84 471 ALA A CA 1
ATOM 3569 C C . ALA A 1 471 ? 0.055 -3.078 -13.402 1.00 56.84 471 ALA A C 1
ATOM 3571 O O . ALA A 1 471 ? -0.964 -2.901 -12.737 1.00 56.84 471 ALA A O 1
ATOM 3572 N N . VAL A 1 472 ? 0.891 -2.073 -13.664 1.00 55.03 472 VAL A N 1
ATOM 3573 C CA . VAL A 1 472 ? 0.666 -0.674 -13.319 1.00 55.03 472 VAL A CA 1
ATOM 3574 C C . VAL A 1 472 ? 0.160 0.029 -14.572 1.00 55.03 472 VAL A C 1
ATOM 3576 O O . VAL A 1 472 ? 0.925 0.350 -15.489 1.00 55.03 472 VAL A O 1
ATOM 3579 N N . CYS A 1 473 ? -1.152 0.247 -14.601 1.00 64.19 473 CYS A N 1
ATOM 3580 C CA . CYS A 1 473 ? -1.808 1.033 -15.633 1.00 64.19 473 CYS A CA 1
ATOM 3581 C C . CYS A 1 473 ? -1.519 2.519 -15.456 1.00 64.19 473 CYS A C 1
ATOM 3583 O O . CYS A 1 473 ? -1.676 3.061 -14.359 1.00 64.19 473 CYS A O 1
ATOM 3585 N N . ARG A 1 474 ? -1.185 3.193 -16.555 1.00 57.69 474 ARG A N 1
ATOM 3586 C CA . ARG A 1 474 ? -1.161 4.655 -16.615 1.00 57.69 474 ARG A CA 1
ATOM 3587 C C . ARG A 1 474 ? -2.160 5.132 -17.671 1.00 57.69 474 ARG A C 1
ATOM 3589 O O . ARG A 1 474 ? -2.140 4.592 -18.776 1.00 57.69 474 ARG A O 1
ATOM 3596 N N . PRO A 1 475 ? -3.044 6.092 -17.353 1.00 66.12 475 PRO A N 1
ATOM 3597 C CA . PRO A 1 475 ? -3.842 6.767 -18.367 1.00 66.12 475 PRO A CA 1
ATOM 3598 C C . PRO A 1 475 ? -2.955 7.719 -19.178 1.00 66.12 475 PRO A C 1
ATOM 3600 O O . PRO A 1 475 ? -2.103 8.404 -18.611 1.00 66.12 475 PRO A O 1
ATOM 3603 N N . GLY A 1 476 ? -3.150 7.783 -20.494 1.00 70.44 476 GLY A N 1
ATOM 3604 C CA . GLY A 1 476 ? -2.303 8.587 -21.379 1.00 70.44 476 GLY A CA 1
ATOM 3605 C C . GLY A 1 476 ? -2.561 8.346 -22.864 1.00 70.44 476 GLY A C 1
ATOM 3606 O O . GLY A 1 476 ? -3.370 7.495 -23.235 1.00 70.44 476 GLY A O 1
ATOM 3607 N N . CYS A 1 477 ? -1.881 9.117 -23.714 1.00 74.88 477 CYS A N 1
ATOM 3608 C CA . CYS A 1 477 ? -1.801 8.845 -25.146 1.00 74.88 477 CYS A CA 1
ATOM 3609 C C . CYS A 1 477 ? -0.714 7.793 -25.376 1.00 74.88 477 CYS A C 1
ATOM 3611 O O . CYS A 1 477 ? 0.425 7.972 -24.956 1.00 74.88 477 CYS A O 1
ATOM 3613 N N . PHE A 1 478 ? -1.094 6.686 -25.999 1.00 80.31 478 PHE A N 1
ATOM 3614 C CA . PHE A 1 478 ? -0.197 5.591 -26.359 1.00 80.31 478 PHE A CA 1
ATOM 3615 C C . PHE A 1 478 ? -0.367 5.306 -27.840 1.00 80.31 478 PHE A C 1
ATOM 3617 O O . PHE A 1 478 ? -1.397 5.662 -28.413 1.00 80.31 478 PHE A O 1
ATOM 3624 N N . CYS A 1 479 ? 0.594 4.641 -28.466 1.00 81.50 479 CYS A N 1
ATOM 3625 C CA . CYS A 1 479 ? 0.480 4.277 -29.867 1.00 81.50 479 CYS A CA 1
ATOM 3626 C C . CYS A 1 479 ? -0.817 3.493 -30.117 1.00 81.50 479 CYS A C 1
ATOM 3628 O O . CYS A 1 479 ? -1.225 2.653 -29.302 1.00 81.50 479 CYS A O 1
ATOM 3630 N N . ARG A 1 480 ? -1.509 3.821 -31.219 1.00 82.69 480 ARG A N 1
ATOM 3631 C CA . ARG A 1 480 ? -2.770 3.157 -31.594 1.00 82.69 480 ARG A CA 1
ATOM 3632 C C . ARG A 1 480 ? -2.560 1.647 -31.697 1.00 82.69 480 ARG A C 1
ATOM 3634 O O . ARG A 1 480 ? -1.433 1.163 -31.782 1.00 82.69 480 ARG A O 1
ATOM 3641 N N . LYS A 1 481 ? -3.665 0.905 -31.713 1.00 74.00 481 LYS A N 1
ATOM 3642 C CA . LYS A 1 481 ? -3.650 -0.537 -31.968 1.00 74.00 481 LYS A CA 1
ATOM 3643 C C . LYS A 1 481 ? -2.753 -0.842 -33.186 1.00 74.00 481 LYS A C 1
ATOM 3645 O O . LYS A 1 481 ? -2.836 -0.137 -34.187 1.00 74.00 481 LYS A O 1
ATOM 3650 N N . ASP A 1 482 ? -1.871 -1.832 -33.040 1.00 74.12 482 ASP A N 1
ATOM 3651 C CA . ASP A 1 482 ? -0.879 -2.291 -34.034 1.00 74.12 482 ASP A CA 1
ATOM 3652 C C . ASP A 1 482 ? 0.381 -1.413 -34.221 1.00 74.12 482 ASP A C 1
ATOM 3654 O O . ASP A 1 482 ? 1.252 -1.736 -35.035 1.00 74.12 482 ASP A O 1
ATOM 3658 N N . LEU A 1 483 ? 0.533 -0.350 -33.421 1.00 76.94 483 LEU A N 1
ATOM 3659 C CA . LEU A 1 483 ? 1.734 0.486 -33.352 1.00 76.94 483 LEU A CA 1
ATOM 3660 C C . LEU A 1 483 ? 2.399 0.398 -31.971 1.00 76.94 483 LEU A C 1
ATOM 3662 O O . LEU A 1 483 ? 1.749 0.164 -30.953 1.00 76.94 483 LEU A O 1
ATOM 3666 N N . VAL A 1 484 ? 3.708 0.625 -31.939 1.00 83.38 484 VAL A N 1
ATOM 3667 C CA . VAL A 1 484 ? 4.548 0.617 -30.738 1.00 83.38 484 VAL A CA 1
ATOM 3668 C C . VAL A 1 484 ? 5.467 1.836 -30.728 1.00 83.38 484 VAL A C 1
ATOM 3670 O O . VAL A 1 484 ? 5.885 2.315 -31.785 1.00 83.38 484 VAL A O 1
ATOM 3673 N N . LEU A 1 485 ? 5.757 2.355 -29.535 1.00 79.38 485 LEU A N 1
ATOM 3674 C CA . LEU A 1 485 ? 6.629 3.513 -29.356 1.00 79.38 485 LEU A CA 1
ATOM 3675 C C . LEU A 1 485 ? 8.095 3.098 -29.517 1.00 79.38 485 LEU A C 1
ATOM 3677 O O . LEU A 1 485 ? 8.601 2.287 -28.740 1.00 79.38 485 LEU A O 1
ATOM 3681 N N . ARG A 1 486 ? 8.774 3.646 -30.521 1.00 81.88 486 ARG A N 1
ATOM 3682 C CA . ARG A 1 486 ? 10.211 3.464 -30.750 1.00 81.88 486 ARG A CA 1
ATOM 3683 C C . ARG A 1 486 ? 11.026 4.414 -29.860 1.00 81.88 486 ARG A C 1
ATOM 3685 O O . ARG A 1 486 ? 10.498 5.402 -29.356 1.00 81.88 486 ARG A O 1
ATOM 3692 N N . GLU A 1 487 ? 12.306 4.108 -29.648 1.00 75.50 487 GLU A N 1
ATOM 3693 C CA . GLU A 1 487 ? 13.205 4.860 -28.751 1.00 75.50 487 GLU A CA 1
ATOM 3694 C C . GLU A 1 487 ? 13.358 6.352 -29.112 1.00 75.50 487 GLU A C 1
ATOM 3696 O O . GLU A 1 487 ? 13.644 7.166 -28.239 1.00 75.50 487 GLU A O 1
ATOM 3701 N N . ASP A 1 488 ? 13.108 6.727 -30.370 1.00 66.75 488 ASP A N 1
ATOM 3702 C CA . ASP A 1 488 ? 13.111 8.110 -30.870 1.00 66.75 488 ASP A CA 1
ATOM 3703 C C . ASP A 1 488 ? 11.811 8.885 -30.576 1.00 66.75 488 ASP A C 1
ATOM 3705 O O . ASP A 1 488 ? 11.678 10.047 -30.954 1.00 66.75 488 ASP A O 1
ATOM 3709 N N . GLY A 1 489 ? 10.852 8.260 -29.887 1.00 68.25 489 GLY A N 1
ATOM 3710 C CA . GLY A 1 489 ? 9.591 8.883 -29.490 1.00 68.25 489 GLY A CA 1
ATOM 3711 C C . GLY A 1 489 ? 8.489 8.816 -30.550 1.00 68.25 489 GLY A C 1
ATOM 3712 O O . GLY A 1 489 ? 7.482 9.510 -30.416 1.00 68.25 489 GLY A O 1
ATOM 3713 N N . HIS A 1 490 ? 8.638 7.991 -31.593 1.00 75.56 490 HIS A N 1
ATOM 3714 C CA . HIS A 1 490 ? 7.643 7.850 -32.659 1.00 75.56 490 HIS A CA 1
ATOM 3715 C C . HIS A 1 490 ? 6.894 6.511 -32.624 1.00 75.56 490 HIS A C 1
ATOM 3717 O O . HIS A 1 490 ? 7.470 5.448 -32.395 1.00 75.56 490 HIS A O 1
ATOM 3723 N N . CYS A 1 491 ? 5.589 6.554 -32.910 1.00 77.69 491 CYS A N 1
ATOM 3724 C CA . CYS A 1 491 ? 4.757 5.361 -33.055 1.00 77.69 491 CYS A CA 1
ATOM 3725 C C . CYS A 1 491 ? 4.928 4.731 -34.444 1.00 77.69 491 CYS A C 1
ATOM 3727 O O . CYS A 1 491 ? 4.554 5.319 -35.469 1.00 77.69 491 CYS A O 1
ATOM 3729 N N . VAL A 1 492 ? 5.449 3.507 -34.470 1.00 78.62 492 VAL A N 1
ATOM 3730 C CA . VAL A 1 492 ? 5.744 2.739 -35.688 1.00 78.62 492 VAL A CA 1
ATOM 3731 C C . VAL A 1 492 ? 5.145 1.337 -35.600 1.00 78.62 492 VAL A C 1
ATOM 3733 O O . VAL A 1 492 ? 4.815 0.867 -34.514 1.00 78.62 492 VAL A O 1
ATOM 3736 N N . LYS A 1 493 ? 4.982 0.639 -36.729 1.00 79.00 493 LYS A N 1
ATOM 3737 C CA . LYS A 1 493 ? 4.629 -0.789 -36.683 1.00 79.00 493 LYS A CA 1
ATOM 3738 C C . LYS A 1 493 ? 5.801 -1.589 -36.116 1.00 79.00 493 LYS A C 1
ATOM 3740 O O . LYS A 1 493 ? 6.956 -1.212 -36.297 1.00 79.00 493 LYS A O 1
ATOM 3745 N N . LYS A 1 494 ? 5.501 -2.724 -35.481 1.00 75.50 494 LYS A N 1
ATOM 3746 C CA . LYS A 1 494 ? 6.488 -3.585 -34.804 1.00 75.50 494 LYS A CA 1
ATOM 3747 C C . LYS A 1 494 ? 7.665 -4.011 -35.700 1.00 75.50 494 LYS A C 1
ATOM 3749 O O . LYS A 1 494 ? 8.781 -4.154 -35.215 1.00 75.50 494 LYS A O 1
ATOM 3754 N N . GLU A 1 495 ? 7.430 -4.155 -37.001 1.00 74.94 495 GLU A N 1
ATOM 3755 C CA . GLU A 1 495 ? 8.449 -4.470 -38.016 1.00 74.94 495 GLU A CA 1
ATOM 3756 C C . GLU A 1 495 ? 9.520 -3.372 -38.200 1.00 74.94 495 GLU A C 1
ATOM 3758 O O . GLU A 1 495 ? 10.629 -3.664 -38.636 1.00 74.94 495 GLU A O 1
ATOM 3763 N N . PHE A 1 496 ? 9.239 -2.129 -37.792 1.00 71.19 496 PHE A N 1
ATOM 3764 C CA . PHE A 1 496 ? 10.146 -0.978 -37.917 1.00 71.19 496 PHE A CA 1
ATOM 3765 C C . PHE A 1 496 ? 10.876 -0.613 -36.613 1.00 71.19 496 PHE A C 1
ATOM 3767 O O . PHE A 1 496 ? 11.525 0.433 -36.540 1.00 71.19 496 PHE A O 1
ATOM 3774 N N . CYS A 1 497 ? 10.810 -1.465 -35.583 1.00 72.38 497 CYS A N 1
ATOM 3775 C CA . CYS A 1 497 ? 11.462 -1.220 -34.291 1.00 72.38 497 CYS A CA 1
ATOM 3776 C C . CYS A 1 497 ? 13.000 -1.174 -34.345 1.00 72.38 497 CYS A C 1
ATOM 3778 O O . CYS A 1 497 ? 13.609 -0.671 -33.407 1.00 72.38 497 CYS A O 1
ATOM 3780 N N . GLY A 1 498 ? 13.622 -1.667 -35.423 1.00 67.75 498 GLY A N 1
ATOM 3781 C CA . GLY A 1 498 ? 15.080 -1.683 -35.616 1.00 67.75 498 GLY A CA 1
ATOM 3782 C C . GLY A 1 498 ? 15.613 -0.734 -36.696 1.00 67.75 498 GLY A C 1
ATOM 3783 O O . GLY A 1 498 ? 16.802 -0.772 -36.991 1.00 67.75 498 GLY A O 1
ATOM 3784 N N . GLN A 1 499 ? 14.765 0.094 -37.317 1.00 63.09 499 GLN A N 1
ATOM 3785 C CA . GLN A 1 499 ? 15.198 1.047 -38.345 1.00 63.09 499 GLN A CA 1
ATOM 3786 C C . GLN A 1 499 ? 15.328 2.445 -37.734 1.00 63.09 499 GLN A C 1
ATOM 3788 O O . GLN A 1 499 ? 14.326 3.122 -37.508 1.00 63.09 499 GLN A O 1
ATOM 3793 N N . SER A 1 500 ? 16.555 2.880 -37.447 1.00 45.09 500 SER A N 1
ATOM 3794 C CA . SER A 1 500 ? 16.856 4.259 -37.051 1.00 45.09 500 SER A CA 1
ATOM 3795 C C . SER A 1 500 ? 17.130 5.103 -38.297 1.00 45.09 500 SER A C 1
ATOM 3797 O O . SER A 1 500 ? 18.192 4.984 -38.907 1.00 45.09 500 SER A O 1
ATOM 3799 N N . GLY A 1 501 ? 16.181 5.949 -38.687 1.00 50.59 501 GLY A N 1
ATOM 3800 C CA . GLY A 1 501 ? 16.382 6.907 -39.772 1.00 50.59 501 GLY A CA 1
ATOM 3801 C C . GLY A 1 501 ? 15.109 7.666 -40.120 1.00 50.59 501 GLY A C 1
ATOM 3802 O O . GLY A 1 501 ? 14.067 7.060 -40.370 1.00 50.59 501 GLY A O 1
ATOM 3803 N N . GLN A 1 502 ? 15.193 8.996 -40.144 1.00 48.50 502 GLN A N 1
ATOM 3804 C CA . GLN A 1 502 ? 14.252 9.820 -40.900 1.00 48.50 502 GLN A CA 1
ATOM 3805 C C . GLN A 1 502 ? 14.416 9.468 -42.389 1.00 48.50 502 GLN A C 1
ATOM 3807 O O . GLN A 1 502 ? 15.554 9.437 -42.861 1.00 48.50 502 GLN A O 1
ATOM 3812 N N . PRO A 1 503 ? 13.337 9.220 -43.150 1.00 54.19 503 PRO A N 1
ATOM 3813 C CA . PRO A 1 503 ? 13.446 9.147 -44.601 1.00 54.19 503 PRO A CA 1
ATOM 3814 C C . PRO A 1 503 ? 13.900 10.517 -45.122 1.00 54.19 503 PRO A C 1
ATOM 3816 O O . PRO A 1 503 ? 13.260 11.537 -44.862 1.00 54.19 503 PRO A O 1
ATOM 3819 N N . THR A 1 504 ? 15.037 10.561 -45.815 1.00 60.06 504 THR A N 1
ATOM 3820 C CA . THR A 1 504 ? 15.513 11.772 -46.490 1.00 60.06 504 THR A CA 1
ATOM 3821 C C . THR A 1 504 ? 14.649 12.009 -47.723 1.00 60.06 504 THR A C 1
ATOM 3823 O O . THR A 1 504 ? 14.717 11.232 -48.673 1.00 60.06 504 THR A O 1
ATOM 3826 N N . CYS A 1 505 ? 13.826 13.055 -47.692 1.00 71.12 505 CYS A N 1
ATOM 3827 C CA . CYS A 1 505 ? 13.083 13.524 -48.859 1.00 71.12 505 CYS A CA 1
ATOM 3828 C C . CYS A 1 505 ? 13.95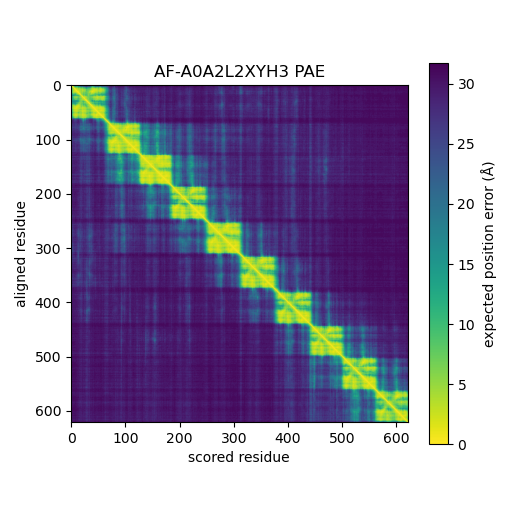2 14.421 -49.741 1.00 71.12 505 CYS A C 1
ATOM 3830 O O . CYS A 1 505 ? 14.942 14.991 -49.272 1.00 71.12 505 CYS A O 1
ATOM 3832 N N . ASP A 1 506 ? 13.562 14.558 -51.005 1.00 71.44 506 ASP A N 1
ATOM 3833 C CA . ASP A 1 506 ? 14.281 15.391 -51.961 1.00 71.44 506 ASP A CA 1
ATOM 3834 C C . ASP A 1 506 ? 14.187 16.893 -51.609 1.00 71.44 506 ASP A C 1
ATOM 3836 O O . ASP A 1 506 ? 13.352 17.315 -50.807 1.00 71.44 506 ASP A O 1
ATOM 3840 N N . ILE A 1 507 ? 15.034 17.747 -52.196 1.00 77.38 507 ILE A N 1
ATOM 3841 C CA . ILE A 1 507 ? 15.210 19.153 -51.755 1.00 77.38 507 ILE A CA 1
ATOM 3842 C C . ILE A 1 507 ? 13.918 19.997 -51.773 1.00 77.38 507 ILE A C 1
ATOM 3844 O O . ILE A 1 507 ? 13.767 20.929 -50.975 1.00 77.38 507 ILE A O 1
ATOM 3848 N N . ASN A 1 508 ? 12.964 19.653 -52.639 1.00 78.19 508 ASN A N 1
ATOM 3849 C CA . ASN A 1 508 ? 11.664 20.323 -52.783 1.00 78.19 508 ASN A CA 1
ATOM 3850 C C . ASN A 1 508 ? 10.496 19.527 -52.184 1.00 78.19 508 ASN A C 1
ATOM 3852 O O . ASN A 1 508 ? 9.331 19.910 -52.322 1.00 78.19 508 ASN A O 1
ATOM 3856 N N . GLU A 1 509 ? 10.819 18.460 -51.467 1.00 79.25 509 GLU A N 1
ATOM 3857 C CA . GLU A 1 509 ? 9.886 17.601 -50.769 1.00 79.25 509 GLU A CA 1
ATOM 3858 C C . GLU A 1 509 ? 10.078 17.724 -49.260 1.00 79.25 509 GLU A C 1
ATOM 3860 O O . GLU A 1 509 ? 11.134 18.087 -48.738 1.00 79.25 509 GLU A O 1
ATOM 3865 N N . GLN A 1 510 ? 9.014 17.443 -48.532 1.00 75.38 510 GLN A N 1
ATOM 3866 C CA . GLN A 1 510 ? 9.044 17.251 -47.101 1.00 75.38 510 GLN A CA 1
ATOM 3867 C C . GLN A 1 510 ? 8.249 15.999 -46.769 1.00 75.38 510 GLN A C 1
ATOM 3869 O O . GLN A 1 510 ? 7.289 15.643 -47.452 1.00 75.38 510 GLN A O 1
ATOM 3874 N N . TYR A 1 511 ? 8.673 15.311 -45.723 1.00 72.19 511 TYR A N 1
ATOM 3875 C CA . TYR A 1 511 ? 7.999 14.107 -45.285 1.00 72.19 511 TYR A CA 1
ATOM 3876 C C . TYR A 1 511 ? 6.691 14.470 -44.578 1.00 72.19 511 TYR A C 1
ATOM 3878 O O . TYR A 1 511 ? 6.693 15.317 -43.682 1.00 72.19 511 TYR A O 1
ATOM 3886 N N . TYR A 1 512 ? 5.592 13.815 -44.948 1.00 64.62 512 TYR A N 1
ATOM 3887 C CA . TYR A 1 512 ? 4.328 13.913 -44.226 1.00 64.62 512 TYR A CA 1
ATOM 3888 C C . TYR A 1 512 ? 3.858 12.527 -43.786 1.00 64.62 512 TYR A C 1
ATOM 3890 O O . TYR A 1 512 ? 3.903 11.547 -44.531 1.00 64.62 512 TYR A O 1
ATOM 3898 N N . ASP A 1 513 ? 3.326 12.463 -42.569 1.00 55.81 513 ASP A N 1
ATOM 3899 C CA . ASP A 1 513 ? 2.863 11.216 -41.959 1.00 55.81 513 ASP A CA 1
ATOM 3900 C C . ASP A 1 513 ? 1.524 10.701 -42.507 1.00 55.81 513 ASP A C 1
ATOM 3902 O O . ASP A 1 513 ? 1.159 9.554 -42.233 1.00 55.81 513 ASP A O 1
ATOM 3906 N N . CYS A 1 514 ? 0.777 11.545 -43.224 1.00 59.31 514 CYS A N 1
ATOM 3907 C CA . CYS A 1 514 ? -0.562 11.270 -43.739 1.00 59.31 514 CYS A CA 1
ATOM 3908 C C . CYS A 1 514 ? -0.893 12.262 -44.863 1.00 59.31 514 CYS A C 1
ATOM 3910 O O . CYS A 1 514 ? -1.163 13.433 -44.598 1.00 59.31 514 CYS A O 1
ATOM 3912 N N . ILE A 1 515 ? -0.862 11.790 -46.110 1.00 60.75 515 ILE A N 1
ATOM 3913 C CA . ILE A 1 515 ? -1.276 12.548 -47.299 1.00 60.75 515 ILE A CA 1
ATOM 3914 C C . ILE A 1 515 ? -2.468 11.831 -47.930 1.00 60.75 515 ILE A C 1
ATOM 3916 O O . ILE A 1 515 ? -2.353 10.623 -48.159 1.00 60.75 515 ILE A O 1
ATOM 3920 N N . PRO A 1 516 ? -3.603 12.511 -48.179 1.00 58.97 516 PRO A N 1
ATOM 3921 C CA . PRO A 1 516 ? -4.726 11.912 -48.892 1.00 58.97 516 PRO A CA 1
ATOM 3922 C C . PRO A 1 516 ? -4.264 11.340 -50.235 1.00 58.97 516 PRO A C 1
ATOM 3924 O O . PRO A 1 516 ? -3.437 11.953 -50.907 1.00 58.97 516 PRO A O 1
ATOM 3927 N N . ASP A 1 517 ? -4.809 10.191 -50.639 1.00 59.28 517 ASP A N 1
ATOM 3928 C CA . ASP A 1 517 ? -4.367 9.481 -51.853 1.00 59.28 517 ASP A CA 1
ATOM 3929 C C . ASP A 1 517 ? -4.451 10.339 -53.145 1.00 59.28 517 ASP A C 1
ATOM 3931 O O . ASP A 1 517 ? -3.754 10.040 -54.113 1.00 59.28 517 ASP A O 1
ATOM 3935 N N . CYS A 1 518 ? -5.220 11.441 -53.166 1.00 60.38 518 CYS A N 1
ATOM 3936 C CA . CYS A 1 518 ? -5.073 12.507 -54.166 1.00 60.38 518 CYS A CA 1
ATOM 3937 C C . CYS A 1 518 ? -4.372 13.753 -53.606 1.00 60.38 518 CYS A C 1
ATOM 3939 O O . CYS A 1 518 ? -4.992 14.723 -53.183 1.00 60.38 518 CYS A O 1
ATOM 3941 N N . GLY A 1 519 ? -3.042 13.750 -53.633 1.00 64.50 519 GLY A N 1
ATOM 3942 C CA . GLY A 1 519 ? -2.248 14.928 -53.286 1.00 64.50 519 GLY A CA 1
ATOM 3943 C C . GLY A 1 519 ? -2.363 16.073 -54.308 1.00 64.50 519 GLY A C 1
ATOM 3944 O O . GLY A 1 519 ? -2.817 15.888 -55.437 1.00 64.50 519 GLY A O 1
ATOM 3945 N N . ASN A 1 520 ? -1.911 17.266 -53.905 1.00 65.62 520 ASN A N 1
ATOM 3946 C CA . ASN A 1 520 ? -1.683 18.468 -54.727 1.00 65.62 520 ASN A CA 1
ATOM 3947 C C . ASN A 1 520 ? -0.736 18.214 -55.928 1.00 65.62 520 ASN A C 1
ATOM 3949 O O . ASN A 1 520 ? 0.466 18.482 -55.872 1.00 65.62 520 ASN A O 1
ATOM 3953 N N . THR A 1 521 ? -1.290 17.700 -57.021 1.00 73.44 521 THR A N 1
ATOM 3954 C CA . THR A 1 521 ? -0.637 17.536 -58.329 1.00 73.44 521 THR A CA 1
ATOM 3955 C C . THR A 1 521 ? -1.013 18.695 -59.248 1.00 73.44 521 THR A C 1
ATOM 3957 O O . THR A 1 521 ? -1.993 19.397 -58.994 1.00 73.44 521 THR A O 1
ATOM 3960 N N . CYS A 1 522 ? -0.304 18.868 -60.361 1.00 74.56 522 CYS A N 1
ATOM 3961 C CA . CYS A 1 522 ? -0.687 19.833 -61.396 1.00 74.56 522 CYS A CA 1
ATOM 3962 C C . CYS A 1 522 ? -2.136 19.654 -61.894 1.00 74.56 522 CYS A C 1
ATOM 3964 O O . CYS A 1 522 ? -2.784 20.635 -62.248 1.00 74.56 522 CYS A O 1
ATOM 3966 N N . ASN A 1 523 ? -2.671 18.429 -61.855 1.00 67.94 523 ASN A N 1
ATOM 3967 C CA . ASN A 1 523 ? -4.029 18.109 -62.306 1.00 67.94 523 ASN A CA 1
ATOM 3968 C C . ASN A 1 523 ? -5.115 18.372 -61.245 1.00 67.94 523 ASN A C 1
ATOM 3970 O O . ASN A 1 523 ? -6.296 18.485 -61.584 1.00 67.94 523 ASN A O 1
ATOM 3974 N N . SER A 1 524 ? -4.733 18.470 -59.967 1.00 64.75 524 SER A N 1
ATOM 3975 C CA . SER A 1 524 ? -5.643 18.721 -58.840 1.00 64.75 524 SER A CA 1
ATOM 3976 C C . SER A 1 524 ? -5.492 20.113 -58.216 1.00 64.75 524 SER A C 1
ATOM 3978 O O . SER A 1 524 ? -6.351 20.532 -57.440 1.00 64.75 524 SER A O 1
ATOM 3980 N N . TYR A 1 525 ? -4.443 20.866 -58.559 1.00 67.19 525 TYR A N 1
ATOM 3981 C CA . TYR A 1 525 ? -4.176 22.177 -57.971 1.00 67.19 525 TYR A CA 1
ATOM 3982 C C . TYR A 1 525 ? -5.248 23.215 -58.333 1.00 67.19 525 TYR A C 1
ATOM 3984 O O . TYR A 1 525 ? -5.502 23.493 -59.503 1.00 67.19 525 TYR A O 1
ATOM 3992 N N . GLY A 1 526 ? -5.867 23.811 -57.309 1.00 57.72 526 GLY A N 1
ATOM 3993 C CA . GLY A 1 526 ? -6.927 24.813 -57.467 1.00 57.72 526 GLY A CA 1
ATOM 3994 C C . GLY A 1 526 ? -8.325 24.238 -57.723 1.00 57.72 526 GLY A C 1
ATOM 3995 O O . GLY A 1 526 ? -9.258 25.010 -57.933 1.00 57.72 526 GLY A O 1
ATOM 3996 N N . ARG A 1 527 ? -8.490 22.908 -57.686 1.00 59.25 527 ARG A N 1
ATOM 3997 C CA . ARG A 1 527 ? -9.788 22.235 -57.820 1.00 59.25 527 ARG A CA 1
ATOM 3998 C C . ARG A 1 527 ? -10.419 21.973 -56.454 1.00 59.25 527 ARG A C 1
ATOM 4000 O O . ARG A 1 527 ? -9.788 21.392 -55.579 1.00 59.25 527 ARG A O 1
ATOM 4007 N N . THR A 1 528 ? -11.669 22.391 -56.276 1.00 52.78 528 THR A N 1
ATOM 4008 C CA . THR A 1 528 ? -12.456 22.172 -55.045 1.00 52.78 528 THR A CA 1
ATOM 4009 C C . THR A 1 528 ? -13.440 21.007 -55.161 1.00 52.78 528 THR A C 1
ATOM 4011 O O . THR A 1 528 ? -14.078 20.641 -54.179 1.00 52.78 528 THR A O 1
ATOM 4014 N N . ASP A 1 529 ? -13.558 20.420 -56.351 1.00 53.44 529 ASP A N 1
ATOM 4015 C CA . ASP A 1 529 ? -14.475 19.335 -56.698 1.00 53.44 529 ASP A CA 1
ATOM 4016 C C . ASP A 1 529 ? -13.841 17.936 -56.587 1.00 53.44 529 ASP A C 1
ATOM 4018 O O . ASP A 1 529 ? -14.517 16.923 -56.765 1.00 53.44 529 ASP A O 1
ATOM 4022 N N . ILE A 1 530 ? -12.550 17.863 -56.251 1.00 56.53 530 ILE A N 1
ATOM 4023 C CA . ILE A 1 530 ? -11.848 16.607 -55.986 1.00 56.53 530 ILE A CA 1
ATOM 4024 C C . ILE A 1 530 ? -12.052 16.229 -54.516 1.00 56.53 530 ILE A C 1
ATOM 4026 O O . ILE A 1 530 ? -11.415 16.771 -53.614 1.00 56.53 530 ILE A O 1
ATOM 4030 N N . LEU A 1 531 ? -12.945 15.269 -54.281 1.00 52.62 531 LEU A N 1
ATOM 4031 C CA . LEU A 1 531 ? -13.117 14.621 -52.983 1.00 52.62 531 LEU A CA 1
ATOM 4032 C C . LEU A 1 531 ? -12.015 13.580 -52.790 1.00 52.62 531 LEU A C 1
ATOM 4034 O O . LEU A 1 531 ? -12.071 12.493 -53.366 1.00 52.62 531 LEU A O 1
ATOM 4038 N N . CYS A 1 532 ? -11.015 13.908 -51.973 1.00 57.38 532 CYS A N 1
ATOM 4039 C CA . CYS A 1 532 ? -10.001 12.930 -51.614 1.00 57.38 532 CYS A CA 1
ATOM 4040 C C . CYS A 1 532 ? -10.522 11.923 -50.592 1.00 57.38 532 CYS A C 1
ATOM 4042 O O . CYS A 1 532 ? -11.143 12.333 -49.609 1.00 57.38 532 CYS A O 1
ATOM 4044 N N . PRO A 1 533 ? -10.263 10.615 -50.789 1.00 56.06 533 PRO A N 1
ATOM 4045 C CA . PRO A 1 533 ? -10.560 9.620 -49.771 1.00 56.06 533 PRO A CA 1
ATOM 4046 C C . PRO A 1 533 ? -9.889 10.010 -48.450 1.00 56.06 533 PRO A C 1
ATOM 4048 O O . PRO A 1 533 ? -8.732 10.429 -48.446 1.00 56.06 533 PRO A O 1
ATOM 4051 N N . GLU A 1 534 ? -10.565 9.800 -47.316 1.00 53.31 534 GLU A N 1
ATOM 4052 C CA . GLU A 1 534 ? -9.970 9.999 -45.977 1.00 53.31 534 GLU A CA 1
ATOM 4053 C C . GLU A 1 534 ? -8.836 8.998 -45.666 1.00 53.31 534 GLU A C 1
ATOM 4055 O O . GLU A 1 534 ? -8.231 9.019 -44.594 1.00 53.31 534 GLU A O 1
ATOM 4060 N N . ILE A 1 535 ? -8.536 8.109 -46.614 1.00 50.34 535 ILE A N 1
ATOM 4061 C CA . ILE A 1 535 ? -7.434 7.162 -46.558 1.00 50.34 535 ILE A CA 1
ATOM 4062 C C . ILE A 1 535 ? -6.172 7.891 -47.018 1.00 50.34 535 ILE A C 1
ATOM 4064 O O . ILE A 1 535 ? -6.057 8.311 -48.170 1.00 50.34 535 ILE A O 1
ATOM 4068 N N . CYS A 1 536 ? -5.223 8.033 -46.100 1.00 59.81 536 CYS A N 1
ATOM 4069 C CA . CYS A 1 536 ? -3.946 8.677 -46.352 1.00 59.81 536 CYS A CA 1
ATOM 4070 C C . CYS A 1 536 ? -2.776 7.704 -46.191 1.00 59.81 536 CYS A C 1
ATOM 4072 O O . CYS A 1 536 ? -2.834 6.770 -45.384 1.00 59.81 536 CYS A O 1
ATOM 4074 N N . LYS A 1 537 ? -1.689 7.946 -46.929 1.00 57.72 537 LYS A N 1
ATOM 4075 C CA . LYS A 1 537 ? -0.440 7.175 -46.833 1.00 57.72 537 LYS A CA 1
ATOM 4076 C C . LYS A 1 537 ? 0.720 8.079 -46.388 1.00 57.72 537 LYS A C 1
ATOM 4078 O O . LYS A 1 537 ? 0.743 9.252 -46.763 1.00 57.72 537 LYS A O 1
ATOM 4083 N N . PRO A 1 538 ? 1.661 7.575 -45.569 1.00 66.38 538 PRO A N 1
ATOM 4084 C CA . PRO A 1 538 ? 2.879 8.307 -45.228 1.00 66.38 538 PRO A CA 1
ATOM 4085 C C . PRO A 1 538 ? 3.864 8.320 -46.408 1.00 66.38 538 PRO A C 1
ATOM 4087 O O . PRO A 1 538 ? 4.015 7.303 -47.086 1.00 66.38 538 PRO A O 1
ATOM 4090 N N . GLY A 1 539 ? 4.559 9.439 -46.631 1.00 73.44 539 GLY A N 1
ATOM 4091 C CA . GLY A 1 539 ? 5.539 9.576 -47.716 1.00 73.44 539 GLY A CA 1
ATOM 4092 C C . GLY A 1 539 ? 6.141 10.980 -47.854 1.00 73.44 539 GLY A C 1
ATOM 4093 O O . GLY A 1 539 ? 5.733 11.918 -47.167 1.00 73.44 539 GLY A O 1
ATOM 4094 N N . CYS A 1 540 ? 7.129 11.121 -48.742 1.00 77.88 540 CYS A N 1
ATOM 4095 C CA . CYS A 1 540 ? 7.684 12.415 -49.149 1.00 77.88 540 CYS A CA 1
ATOM 4096 C C . CYS A 1 540 ? 6.750 13.104 -50.145 1.00 77.88 540 CYS A C 1
ATOM 4098 O O . CYS A 1 540 ? 6.188 12.456 -51.026 1.00 77.88 540 CYS A O 1
ATOM 4100 N N . PHE A 1 541 ? 6.552 14.410 -49.981 1.00 77.94 541 PHE A N 1
ATOM 4101 C CA . PHE A 1 541 ? 5.625 15.169 -50.810 1.00 77.94 541 PHE A CA 1
ATOM 4102 C C . PHE A 1 541 ? 6.019 16.628 -50.917 1.00 77.94 541 PHE A C 1
ATOM 4104 O O . PHE A 1 541 ? 6.746 17.148 -50.074 1.00 77.94 541 PHE A O 1
ATOM 4111 N N . CYS A 1 542 ? 5.510 17.309 -51.937 1.00 81.19 542 CYS A N 1
ATOM 4112 C CA . CYS A 1 542 ? 5.888 18.680 -52.231 1.00 81.19 542 CYS A CA 1
ATOM 4113 C C . CYS A 1 542 ? 5.714 19.618 -51.029 1.00 81.19 542 CYS A C 1
ATOM 4115 O O . CYS A 1 542 ? 4.699 19.603 -50.317 1.00 81.19 542 CYS A O 1
ATOM 4117 N N . LYS A 1 543 ? 6.740 20.445 -50.797 1.00 83.38 543 LYS A N 1
ATOM 4118 C CA . LYS A 1 543 ? 6.685 21.524 -49.805 1.00 83.38 543 LYS A CA 1
ATOM 4119 C C . LYS A 1 543 ? 5.512 22.472 -50.111 1.00 83.38 543 LYS A C 1
ATOM 4121 O O . LYS A 1 543 ? 5.126 22.605 -51.276 1.00 83.38 543 LYS A O 1
ATOM 4126 N N . PRO A 1 544 ? 4.942 23.152 -49.098 1.00 78.69 544 PRO A N 1
ATOM 4127 C CA . PRO A 1 544 ? 3.835 24.083 -49.298 1.00 78.69 544 PRO A CA 1
ATOM 4128 C C . PRO A 1 544 ? 4.120 25.102 -50.412 1.00 78.69 544 PRO A C 1
ATOM 4130 O O . PRO A 1 544 ? 5.179 25.725 -50.433 1.00 78.69 544 PRO A O 1
ATOM 4133 N N . GLY A 1 545 ? 3.169 25.267 -51.335 1.00 72.56 545 GLY A N 1
ATOM 4134 C CA . GLY A 1 545 ? 3.306 26.153 -52.499 1.00 72.56 545 GLY A CA 1
ATOM 4135 C C . GLY A 1 545 ? 3.895 25.496 -53.755 1.00 72.56 545 GLY A C 1
ATOM 4136 O O . GLY A 1 545 ? 3.954 26.152 -54.793 1.00 72.56 545 GLY A O 1
ATOM 4137 N N . LEU A 1 546 ? 4.285 24.220 -53.686 1.00 79.44 546 LEU A N 1
ATOM 4138 C CA . LEU A 1 546 ? 4.707 23.407 -54.828 1.00 79.44 546 LEU A CA 1
ATOM 4139 C C . LEU A 1 546 ? 3.697 22.286 -55.101 1.00 79.44 546 LEU A C 1
ATOM 4141 O O . LEU A 1 546 ? 2.977 21.843 -54.205 1.00 79.44 546 LEU A O 1
ATOM 4145 N N . VAL A 1 547 ? 3.662 21.827 -56.346 1.00 79.38 547 VAL A N 1
ATOM 4146 C CA . VAL A 1 547 ? 2.774 20.770 -56.839 1.00 79.38 547 VAL A CA 1
ATOM 4147 C C . VAL A 1 547 ? 3.562 19.755 -57.646 1.00 79.38 547 VAL A C 1
ATOM 4149 O O . VAL A 1 547 ? 4.570 20.092 -58.269 1.00 79.38 547 VAL A O 1
ATOM 4152 N N . LEU A 1 548 ? 3.104 18.507 -57.628 1.00 79.12 548 LEU A N 1
ATOM 4153 C CA . LEU A 1 548 ? 3.750 17.422 -58.359 1.00 79.12 548 LEU A CA 1
ATOM 4154 C C . LEU A 1 548 ? 3.350 17.478 -59.844 1.00 79.12 548 LEU A C 1
ATOM 4156 O O . LEU A 1 548 ? 2.155 17.430 -60.153 1.00 79.12 548 LEU A O 1
ATOM 4160 N N . ASN A 1 549 ? 4.322 17.608 -60.749 1.00 77.06 549 ASN A N 1
ATOM 4161 C CA . ASN A 1 549 ? 4.088 17.545 -62.197 1.00 77.06 549 ASN A CA 1
ATOM 4162 C C . ASN A 1 549 ? 4.041 16.091 -62.714 1.00 77.06 549 ASN A C 1
ATOM 4164 O O . ASN A 1 549 ? 4.289 15.150 -61.963 1.00 77.06 549 ASN A O 1
ATOM 4168 N N . ASP A 1 550 ? 3.759 15.906 -64.008 1.00 76.12 550 ASP A N 1
ATOM 4169 C CA . ASP A 1 550 ? 3.645 14.576 -64.637 1.00 76.12 550 ASP A CA 1
ATOM 4170 C C . ASP A 1 550 ? 4.977 13.792 -64.680 1.00 76.12 550 ASP A C 1
ATOM 4172 O O . ASP A 1 550 ? 4.988 12.586 -64.918 1.00 76.12 550 ASP A O 1
ATOM 4176 N N . GLU A 1 551 ? 6.106 14.454 -64.402 1.00 76.31 551 GLU A N 1
ATOM 4177 C CA . GLU A 1 551 ? 7.433 13.839 -64.254 1.00 76.31 551 GLU A CA 1
ATOM 4178 C C . GLU A 1 551 ? 7.768 13.475 -62.793 1.00 76.31 551 GLU A C 1
ATOM 4180 O O . GLU A 1 551 ? 8.905 13.114 -62.491 1.00 76.31 551 GLU A O 1
ATOM 4185 N N . ASN A 1 552 ? 6.799 13.576 -61.875 1.00 71.88 552 ASN A N 1
ATOM 4186 C CA . ASN A 1 552 ? 6.963 13.370 -60.431 1.00 71.88 552 ASN A CA 1
ATOM 4187 C C . ASN A 1 552 ? 7.963 14.328 -59.759 1.00 71.88 552 ASN A C 1
ATOM 4189 O O . ASN A 1 552 ? 8.616 13.965 -58.784 1.00 71.88 552 ASN A O 1
ATOM 4193 N N . LYS A 1 553 ? 8.076 15.568 -60.247 1.00 81.38 553 LYS A N 1
ATOM 4194 C CA . LYS A 1 553 ? 8.886 16.622 -59.621 1.00 81.38 553 LYS A CA 1
ATOM 4195 C C . LYS A 1 553 ? 8.015 17.722 -59.032 1.00 81.38 553 LYS A C 1
ATOM 4197 O O . LYS A 1 553 ? 7.041 18.165 -59.639 1.00 81.38 553 LYS A O 1
ATOM 4202 N N . CYS A 1 554 ? 8.410 18.208 -57.859 1.00 85.19 554 CYS A N 1
ATOM 4203 C CA . CYS A 1 554 ? 7.755 19.331 -57.200 1.00 85.19 554 CYS A CA 1
ATOM 4204 C C . CYS A 1 554 ? 8.153 20.657 -57.850 1.00 85.19 554 CYS A C 1
ATOM 4206 O O . CYS A 1 554 ? 9.289 21.119 -57.712 1.00 85.19 554 CYS A O 1
ATOM 4208 N N . VAL A 1 555 ? 7.200 21.275 -58.543 1.00 85.62 555 VAL A N 1
ATOM 4209 C CA . VAL A 1 555 ? 7.360 22.545 -59.261 1.00 85.62 555 VAL A CA 1
ATOM 4210 C C . VAL A 1 555 ? 6.367 23.581 -58.744 1.00 85.62 555 VAL A C 1
ATOM 4212 O O . VAL A 1 555 ? 5.391 23.244 -58.074 1.00 85.62 555 VAL A O 1
ATOM 4215 N N . LYS A 1 556 ? 6.591 24.867 -59.033 1.00 83.00 556 LYS A N 1
ATOM 4216 C CA . LYS A 1 556 ? 5.564 25.876 -58.745 1.00 83.00 556 LYS A CA 1
ATOM 4217 C C . LYS A 1 556 ? 4.373 25.693 -59.700 1.00 83.00 556 LYS A C 1
ATOM 4219 O O . LYS A 1 556 ? 4.599 25.364 -60.864 1.00 83.00 556 LYS A O 1
ATOM 4224 N N . PRO A 1 557 ? 3.136 25.972 -59.259 1.00 75.31 557 PRO A N 1
ATOM 4225 C CA . PRO A 1 557 ? 1.927 25.808 -60.073 1.00 75.31 557 PRO A CA 1
ATOM 4226 C C . PRO A 1 557 ? 1.942 26.514 -61.435 1.00 75.31 557 PRO A C 1
ATOM 4228 O O . PRO A 1 557 ? 1.333 26.046 -62.389 1.00 75.31 557 PRO A O 1
ATOM 4231 N N . GLU A 1 558 ? 2.664 27.628 -61.542 1.00 77.75 558 GLU A N 1
ATOM 4232 C CA . GLU A 1 558 ? 2.863 28.383 -62.787 1.00 77.75 558 GLU A CA 1
ATOM 4233 C C . GLU A 1 558 ? 3.605 27.598 -63.885 1.00 77.75 558 GLU A C 1
ATOM 4235 O O . GLU A 1 558 ? 3.482 27.931 -65.061 1.00 77.75 558 GLU A O 1
ATOM 4240 N N . PHE A 1 559 ? 4.321 26.532 -63.512 1.00 77.75 559 PHE A N 1
ATOM 4241 C CA . PHE A 1 559 ? 5.028 25.627 -64.421 1.00 77.75 559 PHE A CA 1
ATOM 4242 C C . PHE A 1 559 ? 4.250 24.337 -64.721 1.00 77.75 559 PHE A C 1
ATOM 4244 O O . PHE A 1 559 ? 4.798 23.426 -65.341 1.00 77.75 559 PHE A O 1
ATOM 4251 N N . CYS A 1 560 ? 2.987 24.231 -64.296 1.00 70.94 560 CYS A N 1
ATOM 4252 C CA . CYS A 1 560 ? 2.133 23.114 -64.687 1.00 70.94 560 CYS A CA 1
ATOM 4253 C C . CYS A 1 560 ? 1.701 23.230 -66.159 1.00 70.94 560 CYS A C 1
ATOM 4255 O O . CYS A 1 560 ? 1.352 24.327 -66.613 1.00 70.94 560 CYS A O 1
ATOM 4257 N N . PRO A 1 561 ? 1.667 22.118 -66.916 1.00 63.31 561 PRO A N 1
ATOM 4258 C CA . PRO A 1 561 ? 1.154 22.130 -68.282 1.00 63.31 561 PRO A CA 1
ATOM 4259 C C . PRO A 1 561 ? -0.335 22.521 -68.279 1.00 63.31 561 PRO A C 1
ATOM 4261 O O . PRO A 1 561 ? -1.136 21.963 -67.533 1.00 63.31 561 PRO A O 1
ATOM 4264 N N . ARG A 1 562 ? -0.730 23.515 -69.088 1.00 56.16 562 ARG A N 1
ATOM 4265 C CA . ARG A 1 562 ? -2.140 23.942 -69.190 1.00 56.16 562 ARG A CA 1
ATOM 4266 C C . ARG A 1 562 ? -2.976 22.837 -69.863 1.00 56.16 562 ARG A C 1
ATOM 4268 O O . ARG A 1 562 ? -2.620 22.444 -70.974 1.00 56.16 562 ARG A O 1
ATOM 4275 N N . PRO A 1 563 ? -4.103 22.378 -69.285 1.00 54.09 563 PRO A N 1
ATOM 4276 C CA . PRO A 1 563 ? -5.002 21.459 -69.978 1.00 54.09 563 PRO A CA 1
ATOM 4277 C C . PRO A 1 563 ? -5.729 22.185 -71.121 1.00 54.09 563 PRO A C 1
ATOM 4279 O O . PRO A 1 563 ? -6.250 23.287 -70.935 1.00 54.09 563 PRO A O 1
ATOM 4282 N N . VAL A 1 564 ? -5.768 21.573 -72.308 1.00 54.72 564 VAL A N 1
ATOM 4283 C CA . VAL A 1 564 ? -6.492 22.096 -73.479 1.00 54.72 564 VAL A CA 1
ATOM 4284 C C . VAL A 1 564 ? -7.996 21.942 -73.236 1.00 54.72 564 VAL A C 1
ATOM 4286 O O . VAL A 1 564 ? -8.510 20.827 -73.203 1.00 54.72 564 VAL A O 1
ATOM 4289 N N . ARG A 1 565 ? -8.705 23.062 -73.052 1.00 62.41 565 ARG A N 1
ATOM 4290 C CA . ARG A 1 565 ? -10.155 23.124 -72.767 1.00 62.41 565 ARG A CA 1
ATOM 4291 C C . ARG A 1 565 ? -10.998 23.329 -74.030 1.00 62.41 565 ARG A C 1
ATOM 4293 O O . ARG A 1 565 ? -11.988 24.055 -74.009 1.00 62.41 565 ARG A O 1
ATOM 4300 N N . GLU A 1 566 ? -10.587 22.727 -75.140 1.00 59.28 566 GLU A N 1
ATOM 4301 C CA . GLU A 1 566 ? -11.254 22.874 -76.435 1.00 59.28 566 GLU A CA 1
ATOM 4302 C C . GLU A 1 566 ? -11.610 21.502 -77.011 1.00 59.28 566 GLU A C 1
ATOM 4304 O O . GLU A 1 566 ? -10.764 20.612 -77.130 1.00 59.28 566 GLU A O 1
ATOM 4309 N N . CYS A 1 567 ? -12.884 21.322 -77.363 1.00 69.56 567 CYS A N 1
ATOM 4310 C CA . CYS A 1 567 ? -13.362 20.105 -78.005 1.00 69.56 567 CYS A CA 1
ATOM 4311 C C . CYS A 1 567 ? -13.090 20.161 -79.503 1.00 69.56 567 CYS A C 1
ATOM 4313 O O . CYS A 1 567 ? -13.406 21.145 -80.165 1.00 69.56 567 CYS A O 1
ATOM 4315 N N . LYS A 1 568 ? -12.556 19.067 -80.055 1.00 73.62 568 LYS A N 1
ATOM 4316 C CA . LYS A 1 568 ? -12.298 18.956 -81.499 1.00 73.62 568 LYS A CA 1
ATOM 4317 C C . LYS A 1 568 ? -13.581 18.981 -82.340 1.00 73.62 568 LYS A C 1
ATOM 4319 O O . LYS A 1 568 ? -13.521 19.330 -83.512 1.00 73.62 568 LYS A O 1
ATOM 4324 N N . ASN A 1 569 ? -14.718 18.588 -81.761 1.00 72.38 569 ASN A N 1
ATOM 4325 C CA . ASN A 1 569 ? -16.016 18.581 -82.430 1.00 72.38 569 ASN A CA 1
ATOM 4326 C C . ASN A 1 569 ? -16.831 19.828 -82.024 1.00 72.38 569 ASN A C 1
ATOM 4328 O O . ASN A 1 569 ? -17.066 20.013 -80.826 1.00 72.38 569 ASN A O 1
ATOM 4332 N N . PRO A 1 570 ? -17.295 20.659 -82.978 1.00 78.38 570 PRO A N 1
ATOM 4333 C CA . PRO A 1 570 ? -18.079 21.859 -82.684 1.00 78.38 570 PRO A CA 1
ATOM 4334 C C . PRO A 1 570 ? -19.444 21.570 -82.046 1.00 78.38 570 PRO A C 1
ATOM 4336 O O . PRO A 1 570 ? -19.994 22.455 -81.393 1.00 78.38 570 PRO A O 1
ATOM 4339 N N . ASP A 1 571 ? -19.985 20.358 -82.182 1.00 80.00 571 ASP A N 1
ATOM 4340 C CA . ASP A 1 571 ? -21.252 19.943 -81.559 1.00 80.00 571 ASP A CA 1
ATOM 4341 C C . ASP A 1 571 ? -21.070 19.394 -80.135 1.00 80.00 571 ASP A C 1
ATOM 4343 O O . ASP A 1 571 ? -22.032 19.001 -79.467 1.00 80.00 571 ASP A O 1
ATOM 4347 N N . GLN A 1 572 ? -19.830 19.414 -79.644 1.00 78.88 572 GLN A N 1
ATOM 4348 C CA . GLN A 1 572 ? -19.476 19.092 -78.273 1.00 78.88 572 GLN A CA 1
ATOM 4349 C C . GLN A 1 572 ? -19.059 20.347 -77.509 1.00 78.88 572 GLN A C 1
ATOM 4351 O O . GLN A 1 572 ? -18.550 21.322 -78.062 1.00 78.88 572 GLN A O 1
ATOM 4356 N N . GLN A 1 573 ? -19.288 20.315 -76.206 1.00 76.69 573 GLN A N 1
ATOM 4357 C CA . GLN A 1 573 ? -18.850 21.321 -75.261 1.00 76.69 573 GLN A CA 1
ATOM 4358 C C . GLN A 1 573 ? -18.064 20.635 -74.148 1.00 76.69 573 GLN A C 1
ATOM 4360 O O . GLN A 1 573 ? -18.400 19.531 -73.714 1.00 76.69 573 GLN A O 1
ATOM 4365 N N . TYR A 1 574 ? -16.986 21.282 -73.718 1.00 71.56 574 TYR A N 1
ATOM 4366 C CA . TYR A 1 574 ? -16.166 20.786 -72.627 1.00 71.56 574 TYR A CA 1
ATOM 4367 C C . TYR A 1 574 ? -16.849 21.103 -71.297 1.00 71.56 574 TYR A C 1
ATOM 4369 O O . TYR A 1 574 ? -17.250 22.246 -71.066 1.00 71.56 574 TYR A O 1
ATOM 4377 N N . TYR A 1 575 ? -16.959 20.102 -70.429 1.00 65.06 575 TYR A N 1
ATOM 4378 C CA . TYR A 1 575 ? -17.479 20.254 -69.077 1.00 65.06 575 TYR A CA 1
ATOM 4379 C C . TYR A 1 575 ? -16.472 19.713 -68.065 1.00 65.06 575 TYR A C 1
ATOM 4381 O O . TYR A 1 575 ? -15.907 18.634 -68.248 1.00 65.06 575 TYR A O 1
ATOM 4389 N N . ASP A 1 576 ? -16.281 20.456 -66.975 1.00 59.53 576 ASP A N 1
ATOM 4390 C CA . ASP A 1 576 ? -15.346 20.095 -65.905 1.00 59.53 576 ASP A CA 1
ATOM 4391 C C . ASP A 1 576 ? -15.872 18.947 -65.015 1.00 59.53 576 ASP A C 1
ATOM 4393 O O . ASP A 1 576 ? -15.085 18.213 -64.415 1.00 59.53 576 ASP A O 1
ATOM 4397 N N . CYS A 1 577 ? -17.197 18.769 -64.938 1.00 59.75 577 CYS A N 1
ATOM 4398 C CA . CYS A 1 577 ? -17.860 17.789 -64.071 1.00 59.75 577 CYS A CA 1
ATOM 4399 C C . CYS A 1 577 ? -19.281 17.522 -64.599 1.00 59.75 577 CYS A C 1
ATOM 4401 O O . CYS A 1 577 ? -20.178 18.348 -64.430 1.00 59.75 577 CYS A O 1
ATOM 4403 N N . ILE A 1 578 ? -19.482 16.377 -65.260 1.00 60.31 578 ILE A N 1
ATOM 4404 C CA . ILE A 1 578 ? -20.808 15.813 -65.563 1.00 60.31 578 ILE A CA 1
ATOM 4405 C C . ILE A 1 578 ? -20.912 14.447 -64.853 1.00 60.31 578 ILE A C 1
ATOM 4407 O O . ILE A 1 578 ? -19.939 13.685 -64.908 1.00 60.31 578 ILE A O 1
ATOM 4411 N N . PRO A 1 579 ? -22.033 14.136 -64.160 1.00 58.09 579 PRO A N 1
ATOM 4412 C CA . PRO A 1 579 ? -22.281 12.811 -63.579 1.00 58.09 579 PRO A CA 1
ATOM 4413 C C . PRO A 1 579 ? -22.190 11.726 -64.656 1.00 58.09 579 PRO A C 1
ATOM 4415 O O . PRO A 1 579 ? -22.684 11.947 -65.757 1.00 58.09 579 PRO A O 1
ATOM 4418 N N . ASP A 1 580 ? -21.568 10.579 -64.367 1.00 61.16 580 ASP A N 1
ATOM 4419 C CA . ASP A 1 580 ? -21.240 9.532 -65.354 1.00 61.16 580 ASP A CA 1
ATOM 4420 C C . ASP A 1 580 ? -22.485 8.827 -65.941 1.00 61.16 580 ASP A C 1
ATOM 4422 O O . ASP A 1 580 ? -22.825 7.692 -65.607 1.00 61.16 580 ASP A O 1
ATOM 4426 N N . CYS A 1 581 ? -23.201 9.541 -66.807 1.00 63.06 581 CYS A N 1
ATOM 4427 C CA . CYS A 1 581 ? -24.313 9.084 -67.622 1.00 63.06 581 CYS A CA 1
ATOM 4428 C C . CYS A 1 581 ? -24.418 9.984 -68.855 1.00 63.06 581 CYS A C 1
ATOM 4430 O O . CYS A 1 581 ? -25.012 11.059 -68.858 1.00 63.06 581 CYS A O 1
ATOM 4432 N N . THR A 1 582 ? -23.782 9.552 -69.938 1.00 67.19 582 THR A N 1
ATOM 4433 C CA . THR A 1 582 ? -23.883 10.270 -71.209 1.00 67.19 582 THR A CA 1
ATOM 4434 C C . THR A 1 582 ? -25.287 10.072 -71.782 1.00 67.19 582 THR A C 1
ATOM 4436 O O . THR A 1 582 ? -25.770 8.940 -71.830 1.00 67.19 582 THR A O 1
ATOM 4439 N N . ASN A 1 583 ? -25.940 11.150 -72.225 1.00 64.81 583 ASN A N 1
ATOM 4440 C CA . ASN A 1 583 ? -27.206 11.059 -72.958 1.00 64.81 583 ASN A CA 1
ATOM 4441 C C . ASN A 1 583 ? -26.950 10.411 -74.329 1.00 64.81 583 ASN A C 1
ATOM 4443 O O . ASN A 1 583 ? -26.339 11.019 -75.213 1.00 64.81 583 ASN A O 1
ATOM 4447 N N . THR A 1 584 ? -27.393 9.169 -74.490 1.00 71.25 584 THR A N 1
ATOM 4448 C CA . THR A 1 584 ? -27.348 8.387 -75.727 1.00 71.25 584 THR A CA 1
ATOM 4449 C C . THR A 1 584 ? -28.752 8.243 -76.302 1.00 71.25 584 THR A C 1
ATOM 4451 O O . THR A 1 584 ? -29.747 8.512 -75.627 1.00 71.25 584 THR A O 1
ATOM 4454 N N . CYS A 1 585 ? -28.863 7.784 -77.549 1.00 69.12 585 CYS A N 1
ATOM 4455 C CA . CYS A 1 585 ? -30.175 7.477 -78.127 1.00 69.12 585 CYS A CA 1
ATOM 4456 C C . CYS A 1 585 ? -30.976 6.469 -77.273 1.00 69.12 585 CYS A C 1
ATOM 4458 O O . CYS A 1 585 ? -32.197 6.561 -77.203 1.00 69.12 585 CYS A O 1
ATOM 4460 N N . ASP A 1 586 ? -30.303 5.554 -76.568 1.00 67.75 586 ASP A N 1
ATOM 4461 C CA . ASP A 1 586 ? -30.953 4.471 -75.817 1.00 67.75 586 ASP A CA 1
ATOM 4462 C C . ASP A 1 586 ? -31.588 4.918 -74.489 1.00 67.75 586 ASP A C 1
ATOM 4464 O O . ASP A 1 586 ? -32.537 4.284 -74.000 1.00 67.75 586 ASP A O 1
ATOM 4468 N N . ASN A 1 587 ? -31.064 5.995 -73.889 1.00 66.56 587 ASN A N 1
ATOM 4469 C CA . ASN A 1 587 ? -31.516 6.530 -72.601 1.00 66.56 587 ASN A CA 1
ATOM 4470 C C . ASN A 1 587 ? -32.237 7.885 -72.707 1.00 66.56 587 ASN A C 1
ATOM 4472 O O . ASN A 1 587 ? -32.724 8.396 -71.696 1.00 66.56 587 ASN A O 1
ATOM 4476 N N . PHE A 1 588 ? -32.370 8.434 -73.916 1.00 68.25 588 PHE A N 1
ATOM 4477 C CA . PHE A 1 588 ? -33.073 9.688 -74.150 1.00 68.25 588 PHE A CA 1
ATOM 4478 C C . PHE A 1 588 ? -34.545 9.595 -73.711 1.00 68.25 588 PHE A C 1
ATOM 4480 O O . PHE A 1 588 ? -35.271 8.679 -74.093 1.00 68.25 588 PHE A O 1
ATOM 4487 N N . GLY A 1 589 ? -34.980 10.527 -72.858 1.00 63.38 589 GLY A N 1
ATOM 4488 C CA . GLY A 1 589 ? -36.341 10.560 -72.306 1.00 63.38 589 GLY A CA 1
ATOM 4489 C C . GLY A 1 589 ? -36.626 9.553 -71.182 1.00 63.38 589 GLY A C 1
ATOM 4490 O O . GLY A 1 589 ? -37.739 9.541 -70.659 1.00 63.38 589 GLY A O 1
ATOM 4491 N N . LYS A 1 590 ? -35.649 8.733 -70.769 1.00 67.88 590 LYS A N 1
ATOM 4492 C CA . LYS A 1 590 ? -35.788 7.789 -69.647 1.00 67.88 590 LYS A CA 1
ATOM 4493 C C . LYS A 1 590 ? -35.154 8.359 -68.378 1.00 67.88 590 LYS A C 1
ATOM 4495 O O . LYS A 1 590 ? -34.073 8.941 -68.414 1.00 67.88 590 LYS A O 1
ATOM 4500 N N . THR A 1 591 ? -35.797 8.154 -67.230 1.00 58.38 591 THR A N 1
ATOM 4501 C CA . THR A 1 591 ? -35.220 8.472 -65.917 1.00 58.38 591 THR A CA 1
ATOM 4502 C C . THR A 1 591 ? -34.159 7.438 -65.552 1.00 58.38 591 THR A C 1
ATOM 4504 O O . THR A 1 591 ? -34.472 6.317 -65.155 1.00 58.38 591 THR A O 1
ATOM 4507 N N . VAL A 1 592 ? -32.888 7.816 -65.690 1.00 61.31 592 VAL A N 1
ATOM 4508 C CA . VAL A 1 592 ? -31.740 6.982 -65.313 1.00 61.31 592 VAL A CA 1
ATOM 4509 C C . VAL A 1 592 ? -31.096 7.547 -64.049 1.00 61.31 592 VAL A C 1
ATOM 4511 O O . VAL A 1 592 ? -30.789 8.735 -63.975 1.00 61.31 592 VAL A O 1
ATOM 4514 N N . ALA A 1 593 ? -30.890 6.696 -63.043 1.00 56.31 593 ALA A N 1
ATOM 4515 C CA . ALA A 1 593 ? -30.131 7.051 -61.849 1.00 56.31 593 ALA A CA 1
ATOM 4516 C C . ALA A 1 593 ? -28.629 6.970 -62.160 1.00 56.31 593 ALA A C 1
ATOM 4518 O O . ALA A 1 593 ? -28.086 5.879 -62.337 1.00 56.31 593 ALA A O 1
ATOM 4519 N N . CYS A 1 594 ? -27.966 8.121 -62.251 1.00 57.59 594 CYS A N 1
ATOM 4520 C CA . CYS A 1 594 ? -26.540 8.187 -62.555 1.00 57.59 594 CYS A CA 1
ATOM 4521 C C . CYS A 1 594 ? -25.687 8.055 -61.283 1.00 57.59 594 CYS A C 1
ATOM 4523 O O . CYS A 1 594 ? -26.009 8.688 -60.273 1.00 57.59 594 CYS A O 1
ATOM 4525 N N . PRO A 1 595 ? -24.573 7.300 -61.311 1.00 55.88 595 PRO A N 1
ATOM 4526 C CA . PRO A 1 595 ? -23.580 7.338 -60.243 1.00 55.88 595 PRO A CA 1
ATOM 4527 C C . PRO A 1 595 ? -23.019 8.758 -60.083 1.00 55.88 595 PRO A C 1
ATOM 4529 O O . PRO A 1 595 ? -22.722 9.427 -61.074 1.00 55.88 595 PRO A O 1
ATOM 4532 N N . ILE A 1 596 ? -22.823 9.217 -58.842 1.00 55.62 596 ILE A N 1
ATOM 4533 C CA . ILE A 1 596 ? -22.195 10.517 -58.540 1.00 55.62 596 ILE A CA 1
ATOM 4534 C C . ILE A 1 596 ? -20.673 10.385 -58.722 1.00 55.62 596 ILE A C 1
ATOM 4536 O O . ILE A 1 596 ? -19.904 10.396 -57.767 1.00 55.62 596 ILE A O 1
ATOM 4540 N N . ILE A 1 597 ? -20.238 10.176 -59.962 1.00 54.09 597 ILE A N 1
ATOM 4541 C CA . ILE A 1 597 ? -18.830 10.149 -60.358 1.00 54.09 597 ILE A CA 1
ATOM 4542 C C . ILE A 1 597 ? -18.673 11.214 -61.438 1.00 54.09 597 ILE A C 1
ATOM 4544 O O . ILE A 1 597 ? -19.300 11.118 -62.489 1.00 54.09 597 ILE A O 1
ATOM 4548 N N . CYS A 1 598 ? -17.870 12.244 -61.168 1.00 58.56 598 CYS A N 1
ATOM 4549 C CA . CYS A 1 598 ? -17.612 13.311 -62.130 1.00 58.56 598 CYS A CA 1
ATOM 4550 C C . CYS A 1 598 ? -16.410 12.983 -63.006 1.00 58.56 598 CYS A C 1
ATOM 4552 O O . CYS A 1 598 ? -15.315 12.730 -62.500 1.00 58.56 598 CYS A O 1
ATOM 4554 N N . LYS A 1 599 ? -16.604 13.040 -64.326 1.00 57.75 599 LYS A N 1
ATOM 4555 C CA . LYS A 1 599 ? -15.517 12.933 -65.303 1.00 57.75 599 LYS A CA 1
ATOM 4556 C C . LYS A 1 599 ? -15.454 14.205 -66.157 1.00 57.75 599 LYS A C 1
ATOM 4558 O O . LYS A 1 599 ? -16.456 14.535 -66.791 1.00 57.75 599 LYS A O 1
ATOM 4563 N N . PRO A 1 600 ? -14.313 14.920 -66.185 1.00 65.75 600 PRO A N 1
ATOM 4564 C CA . PRO A 1 600 ? -14.121 16.030 -67.109 1.00 65.75 600 PRO A CA 1
ATOM 4565 C C . PRO A 1 600 ? -13.974 15.508 -68.543 1.00 65.75 600 PRO A C 1
ATOM 4567 O O . PRO A 1 600 ? -13.328 14.483 -68.773 1.00 65.75 600 PRO A O 1
ATOM 4570 N N . GLY A 1 601 ? -14.556 16.208 -69.516 1.00 73.81 601 GLY A N 1
ATOM 4571 C CA . GLY A 1 601 ? -14.500 15.790 -70.915 1.00 73.81 601 GLY A CA 1
ATOM 4572 C C . GLY A 1 601 ? -15.387 16.604 -71.852 1.00 73.81 601 GLY A C 1
ATOM 4573 O O . GLY A 1 601 ? -16.074 17.538 -71.446 1.00 73.81 601 GLY A O 1
ATOM 4574 N N . CYS A 1 602 ? -15.357 16.236 -73.131 1.00 77.38 602 CYS A N 1
ATOM 4575 C CA . CYS A 1 602 ? -16.209 16.807 -74.170 1.00 77.38 602 CYS A CA 1
ATOM 4576 C C . CYS A 1 602 ? -17.504 16.009 -74.294 1.00 77.38 602 CYS A C 1
ATOM 4578 O O . CYS A 1 602 ? -17.470 14.820 -74.606 1.00 77.38 602 CYS A O 1
ATOM 4580 N N . PHE A 1 603 ? -18.638 16.672 -74.091 1.00 78.44 603 PHE A N 1
ATOM 4581 C CA . PHE A 1 603 ? -19.966 16.066 -74.150 1.00 78.44 603 PHE A CA 1
ATOM 4582 C C . PHE A 1 603 ? -20.829 16.777 -75.188 1.00 78.44 603 PHE A C 1
ATOM 4584 O O . PHE A 1 603 ? -20.574 17.934 -75.520 1.00 78.44 603 PHE A O 1
ATOM 4591 N N . CYS A 1 604 ? -21.842 16.095 -75.724 1.00 79.62 604 CYS A N 1
ATOM 4592 C CA . CYS A 1 604 ? -22.757 16.707 -76.684 1.00 79.62 604 CYS A CA 1
ATOM 4593 C C . CYS A 1 604 ? -23.436 17.940 -76.081 1.00 79.62 604 CYS A C 1
ATOM 4595 O O . CYS A 1 604 ? -23.857 17.921 -74.923 1.00 79.62 604 CYS A O 1
ATOM 4597 N N . LYS A 1 605 ? -23.539 19.014 -76.871 1.00 81.12 605 LYS A N 1
ATOM 4598 C CA . LYS A 1 605 ? -24.270 20.220 -76.468 1.00 81.12 605 LYS A CA 1
ATOM 4599 C C . LYS A 1 605 ? -25.724 19.885 -76.124 1.00 81.12 605 LYS A C 1
ATOM 4601 O O . LYS A 1 605 ? -26.298 18.924 -76.637 1.00 81.12 605 LYS A O 1
ATOM 4606 N N . LEU A 1 606 ? -26.324 20.707 -75.263 1.00 72.75 606 LEU A N 1
ATOM 4607 C CA . LEU A 1 606 ? -27.702 20.536 -74.803 1.00 72.75 606 LEU A CA 1
ATOM 4608 C C . LEU A 1 606 ? -28.671 20.367 -75.994 1.00 72.75 606 LEU A C 1
ATOM 4610 O O . LEU A 1 606 ? -28.679 21.191 -76.907 1.00 72.75 606 LEU A O 1
ATOM 4614 N N . GLY A 1 607 ? -29.482 19.305 -75.984 1.00 69.81 607 GLY A N 1
ATOM 4615 C CA . GLY A 1 607 ? -30.422 18.976 -77.069 1.00 69.81 607 GLY A CA 1
ATOM 4616 C C . GLY A 1 607 ? -29.884 18.018 -78.142 1.00 69.81 607 GLY A C 1
ATOM 4617 O O . GLY A 1 607 ? -30.628 17.657 -79.052 1.00 69.81 607 GLY A O 1
ATOM 4618 N N . LEU A 1 608 ? -28.626 17.579 -78.031 1.00 79.50 608 LEU A N 1
ATOM 4619 C CA . LEU A 1 608 ? -28.033 16.520 -78.851 1.00 79.50 608 LEU A CA 1
ATOM 4620 C C . LEU A 1 608 ? -27.750 15.278 -77.999 1.00 79.50 608 LEU A C 1
ATOM 4622 O O . LEU A 1 608 ? -27.443 15.380 -76.811 1.00 79.50 608 LEU A O 1
ATOM 4626 N N . VAL A 1 609 ? -27.824 14.105 -78.622 1.00 80.31 609 VAL A N 1
ATOM 4627 C CA . VAL A 1 609 ? -27.512 12.811 -78.004 1.00 80.31 609 VAL A CA 1
ATOM 4628 C C . VAL A 1 609 ? -26.399 12.112 -78.763 1.00 80.31 609 VAL A C 1
ATOM 4630 O O . VAL A 1 609 ? -26.233 12.308 -79.967 1.00 80.31 609 VAL A O 1
ATOM 4633 N N . LEU A 1 610 ? -25.623 11.296 -78.058 1.00 78.25 610 LEU A N 1
ATOM 4634 C CA . LEU A 1 610 ? -24.553 10.516 -78.663 1.00 78.25 610 LEU A CA 1
ATOM 4635 C C . LEU A 1 610 ? -25.138 9.251 -79.316 1.00 78.25 610 LEU A C 1
ATOM 4637 O O . LEU A 1 610 ? -25.764 8.437 -78.633 1.00 78.25 610 LEU A O 1
ATOM 4641 N N . ASN A 1 611 ? -24.945 9.081 -80.626 1.00 77.81 611 ASN A N 1
ATOM 4642 C CA . ASN A 1 611 ? -25.347 7.861 -81.331 1.00 77.81 611 ASN A CA 1
ATOM 4643 C C . ASN A 1 611 ? -24.315 6.723 -81.154 1.00 77.81 611 ASN A C 1
ATOM 4645 O O . ASN A 1 611 ? -23.236 6.915 -80.589 1.00 77.81 611 ASN A O 1
ATOM 4649 N N . ASN A 1 612 ? -24.622 5.536 -81.689 1.00 76.00 612 ASN A N 1
ATOM 4650 C CA . ASN A 1 612 ? -23.755 4.348 -81.602 1.00 76.00 612 ASN A CA 1
ATOM 4651 C C . ASN A 1 612 ? -22.393 4.516 -82.302 1.00 76.00 612 ASN A C 1
ATOM 4653 O O . ASN A 1 612 ? -21.442 3.803 -81.992 1.00 76.00 612 ASN A O 1
ATOM 4657 N N . GLU A 1 613 ? -22.275 5.493 -83.202 1.00 77.75 613 GLU A N 1
ATOM 4658 C CA . GLU A 1 613 ? -21.035 5.859 -83.895 1.00 77.75 613 GLU A CA 1
ATOM 4659 C C . GLU A 1 613 ? -20.236 6.944 -83.146 1.00 77.75 613 GLU A C 1
ATOM 4661 O O . GLU A 1 613 ? -19.212 7.416 -83.635 1.00 77.75 613 GLU A O 1
ATOM 4666 N N . LYS A 1 614 ? -20.668 7.319 -81.932 1.00 72.12 614 LYS A N 1
ATOM 4667 C CA . LYS A 1 614 ? -20.061 8.351 -81.072 1.00 72.12 614 LYS A CA 1
ATOM 4668 C C . LYS A 1 614 ? -20.105 9.769 -81.657 1.00 72.12 614 LYS A C 1
ATOM 4670 O O . LYS A 1 614 ? -19.235 10.592 -81.363 1.00 72.12 614 LYS A O 1
ATOM 4675 N N . VAL A 1 615 ? -21.142 10.080 -82.431 1.00 80.69 615 VAL A N 1
ATOM 4676 C CA . VAL A 1 615 ? -21.410 11.411 -82.995 1.00 80.69 615 VAL A CA 1
ATOM 4677 C C . VAL A 1 615 ? -22.626 12.037 -82.308 1.00 80.69 615 VAL A C 1
ATOM 4679 O O . VAL A 1 615 ? -23.614 11.357 -82.028 1.00 80.69 615 VAL A O 1
ATOM 4682 N N . CYS A 1 616 ? -22.553 13.339 -82.020 1.00 82.94 616 CYS A N 1
ATOM 4683 C CA . CYS A 1 616 ? -23.660 14.096 -81.440 1.00 82.94 616 CYS A CA 1
ATOM 4684 C C . CYS A 1 616 ? -24.701 14.403 -82.515 1.00 82.94 616 CYS A C 1
ATOM 4686 O O . CYS A 1 616 ? -24.424 15.136 -83.461 1.00 82.94 616 CYS A O 1
ATOM 4688 N N . VAL A 1 617 ? -25.899 13.848 -82.370 1.00 82.88 617 VAL A N 1
ATOM 4689 C CA . VAL A 1 617 ? -26.992 14.000 -83.333 1.00 82.88 617 VAL A CA 1
ATOM 4690 C C . VAL A 1 617 ? -28.255 14.482 -82.636 1.00 82.88 617 VAL A C 1
ATOM 4692 O O . VAL A 1 617 ? -28.418 14.334 -81.424 1.00 82.88 617 VAL A O 1
ATOM 4695 N N . LYS A 1 618 ? -29.175 15.073 -83.402 1.00 81.50 618 LYS A N 1
ATOM 4696 C CA . LYS A 1 618 ? -30.506 15.385 -82.879 1.00 81.50 618 LYS A CA 1
ATOM 4697 C C . LYS A 1 618 ? -31.293 14.083 -82.690 1.00 81.50 618 LYS A C 1
ATOM 4699 O O . LYS A 1 618 ? -31.293 13.266 -83.614 1.00 81.50 618 LYS A O 1
ATOM 4704 N N . PRO A 1 619 ? -31.977 13.901 -81.552 1.00 70.25 619 PRO A N 1
ATOM 4705 C CA . PRO A 1 619 ? -32.886 12.779 -81.371 1.00 70.25 619 PRO A CA 1
ATOM 4706 C C . PRO A 1 619 ? -34.029 12.909 -82.390 1.00 70.25 619 PRO A C 1
ATOM 4708 O O . PRO A 1 619 ? -34.726 13.922 -82.420 1.00 70.25 619 PRO A O 1
ATOM 4711 N N . LYS A 1 620 ? -34.157 11.925 -83.284 1.00 67.38 620 LYS A N 1
ATOM 4712 C CA . LYS A 1 620 ? -35.339 11.740 -84.136 1.00 67.38 620 LYS A CA 1
ATOM 4713 C C . LYS A 1 620 ? -36.244 10.736 -83.421 1.00 67.38 620 LYS A C 1
ATOM 4715 O O . LYS A 1 620 ? -35.698 9.815 -82.819 1.00 67.38 620 LYS A O 1
ATOM 4720 N N . GLU A 1 621 ? -37.555 10.979 -83.444 1.00 49.94 621 GLU A N 1
ATOM 4721 C CA . GLU A 1 621 ? -38.582 10.134 -82.802 1.00 49.94 621 GLU A CA 1
ATOM 4722 C C . GLU A 1 621 ? -38.385 8.634 -83.036 1.00 49.94 621 GLU A C 1
ATOM 4724 O O . GLU A 1 621 ? -38.070 8.251 -84.191 1.00 49.94 621 GLU A O 1
#

InterPro domains:
  IPR002919 Trypsin Inhibitor-like, cysteine rich domain [PF01826] (6-61)
  IPR002919 Trypsin Inhibitor-like, cysteine rich domain [PF01826] (72-125)
  IPR002919 Trypsin Inhibitor-like, cysteine rich domain [PF01826] (130-181)
  IPR002919 Trypsin Inhibitor-like, cysteine rich domain [PF01826] (189-245)
  IPR002919 Trypsin Inhibitor-like, cysteine rich domain [PF01826] (255-309)
  IPR002919 Trypsin Inhibitor-like, cysteine rich domain [PF01826] (318-373)
  IPR002919 Trypsin Inhibitor-like, cysteine rich domain [PF01826] (384-439)
  IPR002919 Trypsin Inhibitor-like, cysteine rich domain [PF01826] (446-497)
  IPR002919 Trypsin Inhibitor-like, cysteine rich domain [PF01826] (505-560)
  IPR002919 Trypsin Inhibitor-like, cysteine rich domain [PF01826] (569-620)
  IPR036084 Serine protease inhibitor-like superfamily [SSF57567] (5-62)
  IPR036084 Serine protease inhibitor-like superfamily [SSF57567] (69-126)
  IPR036084 Serine protease inhibitor-like superfamily [SSF57567] (129-182)
  IPR036084 Serine protease inhibitor-like superfamily [SSF57567] (187-245)
  IPR036084 Serine protease inhibitor-like superfamily [SSF57567] (253-310)
  IPR036084 Serine protease inhibitor-like superfamily [SSF57567] (316-374)
  IPR036084 Serine protease inhibitor-like superfamily [SSF57567] (382-440)
  IPR036084 Serine protease inhibitor-like superfamily [SSF57567] (444-498)
  IPR036084 Serine protease inhibitor-like superfamily [SSF57567] (503-561)
  IPR036084 Serine protease inhibitor-like superfamily [SSF57567] (570-620)

Solvent-accessible surface area (backbone atoms only — not comparable to full-atom values): 38446 Å² total; per-residue (Å²): 137,83,79,95,73,51,58,87,58,34,37,78,24,85,56,31,73,79,48,61,45,25,61,89,34,60,85,49,92,74,71,91,54,73,93,61,73,46,69,43,61,36,47,35,93,82,30,19,32,38,97,89,73,48,47,37,52,74,87,64,61,69,82,85,92,78,78,73,74,85,77,48,58,76,56,40,40,73,30,84,65,32,69,76,69,70,52,27,56,67,49,47,78,95,66,97,66,73,94,52,70,39,64,47,68,39,51,35,92,82,34,21,29,40,98,84,72,44,38,36,50,72,88,70,43,71,76,85,66,45,60,78,55,33,36,68,28,82,57,20,61,92,44,36,24,51,88,52,66,46,73,67,92,71,97,76,61,38,55,23,47,23,51,34,91,70,29,16,20,45,100,88,64,50,38,40,51,59,90,73,39,74,76,80,79,74,91,69,53,59,90,60,33,36,79,37,81,64,46,36,81,69,60,58,31,33,69,56,74,73,42,94,60,93,80,80,67,61,90,67,45,48,62,46,68,39,46,34,92,81,32,16,32,38,96,88,69,46,56,36,47,73,88,69,55,69,85,79,89,64,72,72,99,82,47,61,81,62,34,38,75,30,84,63,31,63,65,65,69,64,23,52,92,49,63,93,56,95,75,89,66,65,94,52,66,35,67,48,67,39,50,39,93,80,37,20,30,41,99,86,70,48,49,37,52,73,85,73,36,85,81,85,70,81,80,74,83,46,55,92,61,33,38,77,25,87,49,37,74,59,52,53,38,29,59,92,37,48,83,47,93,78,55,86,46,69,92,62,74,44,66,41,64,34,50,35,92,83,29,18,32,40,97,89,69,49,56,37,51,74,90,72,47,84,90,70,88,81,79,81,78,83,82,54,59,78,55,34,38,79,30,82,58,28,59,84,63,59,42,27,64,89,38,61,86,54,91,81,71,89,58,73,96,66,57,46,69,40,68,31,50,33,93,81,28,19,32,36,96,87,70,50,37,34,47,72,89,68,32,95,79,69,79,92,67,45,56,99,53,31,36,76,34,84,64,39,48,78,43,74,52,34,52,83,48,64,100,73,66,66,91,52,60,46,62,47,67,39,38,29,93,80,31,18,30,31,96,88,76,45,59,37,47,73,91,52,60,83,66,89,72,81,81,85,48,56,98,55,33,38,72,40,83,62,40,42,76,65,59,62,23,57,91,44,60,94,56,87,84,71,82,55,54,94,59,50,49,62,48,66,39,51,35,92,80,34,19,33,40,98,84,75,44,55,36,49,68,89,75,41,84,80,80,84,86,71,49,94,48,88,61,34,41,63,40,81,66,43,58,64,60,80,59,24,72,92,49,61,96,54,95,71,91,59,55,94,44,69,52,62,47,67,39,51,36,94,82,37,23,34,42,99,86,73,46,62,38,71,81,73,136

Radius of gyration: 42.96 Å; Cα contacts (8 Å, |Δi|>4): 977; chains: 1; bounding box: 70×74×138 Å

Organism: Parasteatoda tepidariorum (NCBI:txid114398)

Secondary structure (DSSP, 8-state):
-----PPTTEEEESS--SSSSBTTTTT-SS---------EEEEPTT-EE-TTS-EE-GGGSS---------PPTTEEEEEEEESS--BSSS-S-------EEEEEEEPTT-EE-TTS-EE-GGGS-TT-PPTTEEEEEEE-TT-BTTTTT----S--EEEEEEPTTEEE-TTS-EEEGGGSPPPS-S-PPTTEEEEEEEETTSSBHHHHH-SS-----S-EEEEEEEPTT-EE-TTS-EE-GGG-----S--TTS-TTEEEEEEE-SS--BTTTTT------S--EEEEEEPTT-EE-TTS-EE-GGGS------PPPPTTEEEESS---SS-BTTTTT-SS---------EEEEPTT-EE-TTS-EE-GGGS---PPPPP----TTEEEEEEE-SSSSBTTTTT-TT----S--EEEEEEPTT-EE-TTS-EE-GGGS--------TTEEEEEEEETTSSBSS--SS----EEEEEEEPTTEEE-TTS-EEEGGGTT--------TTEEEEEEEESS-SBTTTTT-SS----S-EEEEEEEPTT-EE-TTS-EE-GGGSPPP----SSTTEEEEEEEES---BTTTTTS-----S-EEEEEEEPTT-EE-TTS-EEPPP-

Foldseek 3Di:
DPDLDADPQKHWDQFDDQACAALVGVPPPDDDGPPDGDTTIDGDPQWHQYPVRDTHHNVPSDDDDDPPDLPADPQKDWDQWDFPDAAAQARDDDDDGDPDTDTDIHGDPQWHQEPVRDTDHNVPHPQPDDPPQKHWDQFAQPQQALLCVSVDDDPGGHTHIHGDPQWGQYPVGDTDGNVPRPPPPDPDDDVQKDWDSWDQPPPQALCCLPDPDPDDGDRPTHTDIAGDPQWGQEPVRDTDHNVPSDDPPDAPPPEDPQKHWDQFDWQDAAALVCVPPDDDGDNGGDTDIGGDPQWHQYPVRDTDHNVPRPPPDDQDPADVQKDWDQFEFQALAALVGVPPPDGDGPPDGDTHIGGDPQWHAYPVGDTDHNVPRPDDDDDDDDDADDQKDWDQFAFPQEQALVPPPPPDDDGDPGGHTGIDGDPQWGAEPVGDTDHNVPHPDDDPDDDPFWDWDPFDQPFPQAADGPPDTDRHTDTDTGGPPQWHQEPVGDTDHNVCNPDPDDPDADPQKDWDAWDFPDHFALVCPPDPPDDTDPHTHTDIDGDPQWHQEPVRDTDHNVPHDDDDLDDPDPQWHWDQFDFPDAAALVCPPHDDDGDRDTDTDIHGDPQWGQYPVRDTHHRDD

pLDDT: mean 70.22, std 12.27, range [34.53, 94.19]